Protein AF-A0ABD2UJL8-F1 (afdb_monomer_lite)

Radius of gyration: 31.77 Å; chains: 1; bounding box: 70×70×92 Å

InterPro domains:
  IPR002019 Urease, beta subunit-like [PF00699] (133-227)
  IPR002019 Urease, beta subunit-like [TIGR00192] (132-232)
  IPR002019 Urease, beta subunit-like [cd00407] (131-231)
  IPR002026 Urease, gamma/gamma-beta subunit [PF00547] (1-100)
  IPR002026 Urease, gamma/gamma-beta subunit [TIGR00193] (1-102)
  IPR002026 Urease, gamma/gamma-beta subunit [cd00390] (5-100)
  IPR005848 Urease, alpha subunit [NF009686] (269-539)
  IPR006680 Amidohydrolase-related [PF01979] (392-539)
  IPR011059 Metal-dependent hydrolase, composite domain superfamily [SSF51338] (271-444)
  IPR011612 Urease alpha-subunit, N-terminal domain [PF00449] (270-386)
  IPR017951 Urease alpha subunit, C-terminal [PS51368] (396-539)
  IPR029754 Urease nickel binding site [PS01120] (394-407)
  IPR032466 Metal-dependent hydrolase [SSF51556] (396-539)
  IPR036461 Urease, beta subunit superfamily [G3DSA:2.10.150.10] (131-261)
  IPR036461 Urease, beta subunit superfamily [SSF51278] (132-261)
  IPR036463 Urease, gamma subunit superfamily [G3DSA:3.30.280.10] (4-124)
  IPR036463 Urease, gamma subunit superfamily [SSF54111] (1-104)
  IPR040881 Urease subunit beta-alpha, linker domain [PF18473] (231-263)
  IPR050112 Urease Alpha Subunit [PTHR43440] (1-539)

Sequence (578 aa):
MKLAPREIEKLMLHNAGYLAQKRLARAQLLNYTEAVALIATQVLEFVRDGDKSVAELMDIGRQLLGRRQVLPTVPHMLDCVQVEGTFPDGTKLITIHDPIACENGNLDLALHGSFLPVPPQEKFPVIEDSKIPGQMCFGGGLIVLNPQRKAVILKVTNTGDRPIQVGSHYHFIEVNPSLIFDRLRAHGMRLNIPAGAATRFEPGETRSVVLIGISGKKVIRGGNAIADCPVDDAKVMTLMGALSEGGFGHLEEPNPREGVVGEESCFSFSMTHEEYANMFGPTTGDRMRLGDTDLFAEIEKDFGIFGDECVFGGGKVLRDGMGQACGYPPADCLDTVITNAVVIDYTGIFKCDIGIKDGHIVSLCKAGNPDIMDSDAIIGVNTEVIAGEGMIVTAGAIDCHVHFICPQLAYEAISSGITTMVGGGTGPAHGTRATTCTPGHVHMELMLQSTDEIPLNFGFTGKGNSSKPDGLHEIIKAGAMGLKLHEDWGTTPAAIDMCLTVADQYDIQVNIHTDTLNESGFVEHTIAAFKGRTIHTYHRCWWWTCSGYNQSLWCKECNSLINQSNTSIHFEYCGRAP

pLDDT: mean 92.3, std 14.1, range [24.02, 98.88]

Foldseek 3Di:
DPDDPVNVVLVVLLVLLLVLLVCLLVQHAAEQSNLLSLLQNLLQVVQVVQPDDLVVSLVLLLQQAECLRHDVQNLQVDQWHWDWYQHPVGIDIHIHGSSHPHHGHDNCSSCPPSPRDRDDSVSRDDDDDPFHFFDKDADDDKAWFPAFWKKWKKKKWQQDPAKFKAFQFDQPLLGDLRIAIASLVSQQKGFQDAFFDIDMHGHGDIDITMITGFDFQSAFDDRNCLRRGRRDNVCSVVSVVSCVVVNRHYDDDPDMDIDGADPPDPRIDIHGQVVVLVPQNGAAQMWTHNGRDPDIAGAPHEQDHGRQFDDDDDNGACDDRGQAEDPDDPVQAAQEKATQAFEDDPVGTHTAIFGHDPRDGPDGHHEGYSNGDPGDHHHYPNYHYHYRRNHHDYQQAAAADDLPADCVVLVVSVVVRHQEYHFAYQHNDPCSVQGRAQEALVSLLVVCVVCVPPRHHYAGAHAQQDLDCPRVVRNVVSGHQEHEAAPVSPNALSSLLNSLVVCVVNVHAYEYQHNLVCPRHAPVSSQVSCVQGEYEYEALPDPRRHPPDDSPPVVPDHNYHYYHDPVRPDPDDPDDDD

Structure (mmCIF, N/CA/C/O backbone):
data_AF-A0ABD2UJL8-F1
#
_entry.id   AF-A0ABD2UJL8-F1
#
loop_
_atom_site.group_PDB
_atom_site.id
_atom_site.type_symbol
_atom_site.label_atom_id
_atom_site.label_alt_id
_atom_site.label_comp_id
_atom_site.label_asym_id
_atom_site.label_entity_id
_atom_site.label_seq_id
_atom_site.pdbx_PDB_ins_code
_atom_site.Cartn_x
_atom_site.Cartn_y
_atom_site.Cartn_z
_atom_site.occupancy
_atom_site.B_iso_or_equiv
_atom_site.auth_seq_id
_atom_site.auth_comp_id
_atom_site.auth_asym_id
_atom_site.auth_atom_id
_atom_site.pdbx_PDB_model_num
ATOM 1 N N . MET A 1 1 ? 35.074 15.797 8.407 1.00 80.81 1 MET A N 1
ATOM 2 C CA . MET A 1 1 ? 33.652 16.028 8.735 1.00 80.81 1 MET A CA 1
ATOM 3 C C . MET A 1 1 ? 33.055 14.933 9.615 1.00 80.81 1 MET A C 1
ATOM 5 O O . MET A 1 1 ? 32.243 15.294 10.441 1.00 80.81 1 MET A O 1
ATOM 9 N N . LYS A 1 2 ? 33.483 13.653 9.523 1.00 95.31 2 LYS A N 1
ATOM 10 C CA . LYS A 1 2 ? 32.915 12.546 10.332 1.00 95.31 2 LYS A CA 1
ATOM 11 C C . LYS A 1 2 ? 31.380 12.473 10.211 1.00 95.31 2 LYS A C 1
ATOM 13 O O . LYS A 1 2 ? 30.696 12.354 11.216 1.00 95.31 2 LYS A O 1
ATOM 18 N N . LEU A 1 3 ? 30.887 12.584 8.974 1.00 96.69 3 LEU A N 1
ATOM 19 C CA . LEU A 1 3 ? 29.455 12.622 8.693 1.00 96.69 3 LEU A CA 1
ATOM 20 C C . LEU A 1 3 ? 28.817 11.268 9.018 1.00 96.69 3 LEU A C 1
ATOM 22 O O . LEU A 1 3 ? 29.235 10.241 8.481 1.00 96.69 3 LEU A O 1
ATOM 26 N N . ALA A 1 4 ? 27.812 11.281 9.881 1.00 97.19 4 ALA A N 1
ATOM 27 C CA . ALA A 1 4 ? 26.892 10.180 10.103 1.00 97.19 4 ALA A CA 1
ATOM 28 C C . ALA A 1 4 ? 25.925 10.037 8.908 1.00 97.19 4 ALA A C 1
ATOM 30 O O . ALA A 1 4 ? 25.682 11.022 8.207 1.00 97.19 4 ALA A O 1
ATOM 31 N N . PRO A 1 5 ? 25.309 8.855 8.694 1.00 97.94 5 PRO A N 1
ATOM 32 C CA . PRO A 1 5 ? 24.364 8.639 7.592 1.00 97.94 5 PRO A CA 1
ATOM 33 C C . PRO A 1 5 ? 23.269 9.713 7.499 1.00 97.94 5 PRO A C 1
ATOM 35 O O . PRO A 1 5 ? 23.113 10.347 6.459 1.00 97.94 5 PRO A O 1
ATOM 38 N N . ARG A 1 6 ? 22.628 10.041 8.629 1.00 96.25 6 ARG A N 1
ATOM 39 C CA . ARG A 1 6 ? 21.614 11.108 8.714 1.00 96.25 6 ARG A CA 1
ATOM 40 C C . ARG A 1 6 ? 22.118 12.495 8.300 1.00 96.25 6 ARG A C 1
ATOM 42 O O . ARG A 1 6 ? 21.333 13.323 7.864 1.00 96.25 6 ARG A O 1
ATOM 49 N N . GLU A 1 7 ? 23.409 12.791 8.452 1.00 97.38 7 GLU A N 1
ATOM 50 C CA . GLU A 1 7 ? 23.974 14.085 8.040 1.00 97.38 7 GLU A CA 1
ATOM 51 C C . GLU A 1 7 ? 24.176 14.136 6.520 1.00 97.38 7 GLU A C 1
ATOM 53 O O . GLU A 1 7 ? 23.973 15.183 5.908 1.00 97.38 7 GLU A O 1
ATOM 58 N N . ILE A 1 8 ? 24.507 12.999 5.896 1.00 97.81 8 ILE A N 1
ATOM 59 C CA . ILE A 1 8 ? 24.577 12.860 4.434 1.00 97.81 8 ILE A CA 1
ATOM 60 C C . ILE A 1 8 ? 23.174 12.997 3.826 1.00 97.81 8 ILE A C 1
ATOM 62 O O . ILE A 1 8 ? 22.996 13.738 2.862 1.00 97.81 8 ILE A O 1
ATOM 66 N N . GLU A 1 9 ? 22.167 12.354 4.419 1.00 97.69 9 GLU A N 1
ATOM 67 C CA . GLU A 1 9 ? 20.766 12.466 3.987 1.00 97.69 9 GLU A CA 1
ATOM 68 C C . GLU A 1 9 ? 20.242 13.900 4.096 1.00 97.69 9 GLU A C 1
ATOM 70 O O . GLU A 1 9 ? 19.634 14.415 3.158 1.00 97.69 9 GLU A O 1
ATOM 75 N N . LYS A 1 10 ? 20.525 14.596 5.204 1.00 97.50 10 LYS A N 1
ATOM 76 C CA . LYS A 1 10 ? 20.112 15.997 5.377 1.00 97.50 10 LYS A CA 1
ATOM 77 C C . LYS A 1 10 ? 20.826 16.939 4.406 1.00 97.50 10 LYS A C 1
ATOM 79 O O . LYS A 1 10 ? 20.225 17.917 3.973 1.00 97.50 10 LYS A O 1
ATOM 84 N N . LEU A 1 11 ? 22.055 16.623 3.992 1.00 97.88 11 LEU A N 1
ATOM 85 C CA . LEU A 1 11 ? 22.729 17.347 2.913 1.00 97.88 11 LEU A CA 1
ATOM 86 C C . LEU A 1 11 ? 22.048 17.113 1.553 1.00 97.88 11 LEU A C 1
ATOM 88 O O . LEU A 1 11 ? 21.890 18.055 0.778 1.00 97.88 11 LEU A O 1
ATOM 92 N N . MET A 1 12 ? 21.608 15.884 1.259 1.00 97.56 12 MET A N 1
ATOM 93 C CA . MET A 1 12 ? 20.817 15.595 0.054 1.00 97.56 12 MET A CA 1
ATOM 94 C C . MET A 1 12 ? 19.466 16.324 0.073 1.00 97.56 12 MET A C 1
ATOM 96 O O . MET A 1 12 ? 19.090 16.921 -0.937 1.00 97.56 12 MET A O 1
ATOM 100 N N . LEU A 1 13 ? 18.783 16.352 1.222 1.00 98.12 13 LEU A N 1
ATOM 101 C CA . LEU A 1 13 ? 17.555 17.127 1.422 1.00 98.12 13 LEU A CA 1
ATOM 102 C C . LEU A 1 13 ? 17.793 18.623 1.179 1.00 98.12 13 LEU A C 1
ATOM 104 O O . LEU A 1 13 ? 17.062 19.229 0.399 1.00 98.12 13 LEU A O 1
ATOM 108 N N . HIS A 1 14 ? 18.849 19.196 1.765 1.00 98.12 14 HIS A N 1
ATOM 109 C CA . HIS A 1 14 ? 19.216 20.597 1.550 1.00 98.12 14 HIS A CA 1
ATOM 110 C C . HIS A 1 14 ? 19.488 20.891 0.066 1.00 98.12 14 HIS A C 1
ATOM 112 O O . HIS A 1 14 ? 19.024 21.899 -0.462 1.00 98.12 14 HIS A O 1
ATOM 118 N N . ASN A 1 15 ? 20.173 19.995 -0.656 1.00 98.44 15 ASN A N 1
ATOM 119 C CA . ASN A 1 15 ? 20.402 20.152 -2.097 1.00 98.44 15 ASN A CA 1
ATOM 120 C C . ASN A 1 15 ? 19.087 20.179 -2.900 1.00 98.44 15 ASN A C 1
ATOM 122 O O . ASN A 1 15 ? 18.958 20.974 -3.837 1.00 98.44 15 ASN A O 1
ATOM 126 N N . ALA A 1 16 ? 18.111 19.340 -2.537 1.00 98.50 16 ALA A N 1
ATOM 127 C CA . ALA A 1 16 ? 16.778 19.351 -3.139 1.00 98.50 16 ALA A CA 1
ATOM 128 C C . ALA A 1 16 ? 16.017 20.649 -2.811 1.00 98.50 16 ALA A C 1
ATOM 130 O O . ALA A 1 16 ? 15.444 21.267 -3.711 1.00 98.50 16 ALA A O 1
ATOM 131 N N . GLY A 1 17 ? 16.083 21.120 -1.562 1.00 98.50 17 GLY A N 1
ATOM 132 C CA . GLY A 1 17 ? 15.515 22.405 -1.155 1.00 98.50 17 GLY A CA 1
ATOM 133 C C . GLY A 1 17 ? 16.134 23.582 -1.903 1.00 98.50 17 GLY A C 1
ATOM 134 O O . GLY A 1 17 ? 15.412 24.410 -2.449 1.00 98.50 17 GLY A O 1
ATOM 135 N N . TYR A 1 18 ? 17.459 23.619 -2.048 1.00 98.62 18 TYR A N 1
ATOM 136 C CA . TYR A 1 18 ? 18.150 24.668 -2.802 1.00 98.62 18 TYR A CA 1
ATOM 137 C C . TYR A 1 18 ? 17.808 24.641 -4.302 1.00 98.62 18 TYR A C 1
ATOM 139 O O . TYR A 1 18 ? 17.698 25.683 -4.956 1.00 98.62 18 TYR A O 1
ATOM 147 N N . LEU A 1 19 ? 17.591 23.455 -4.885 1.00 98.69 19 LEU A N 1
ATOM 148 C CA . LEU A 1 19 ? 17.052 23.338 -6.242 1.00 98.69 19 LEU A CA 1
ATOM 149 C C . LEU A 1 19 ? 15.654 23.969 -6.345 1.00 98.69 19 LEU A C 1
ATOM 151 O O . LEU A 1 19 ? 15.412 24.734 -7.285 1.00 98.69 19 LEU A O 1
ATOM 155 N N . ALA A 1 20 ? 14.770 23.686 -5.385 1.00 98.69 20 ALA A N 1
ATOM 156 C CA . ALA A 1 20 ? 13.438 24.280 -5.310 1.00 98.69 20 ALA A CA 1
ATOM 157 C C . ALA A 1 20 ? 13.503 25.805 -5.109 1.00 98.69 20 ALA A C 1
ATOM 159 O O . ALA A 1 20 ? 12.823 26.538 -5.820 1.00 98.69 20 ALA A O 1
ATOM 160 N N . GLN A 1 21 ? 14.405 26.316 -4.267 1.00 98.69 21 GLN A N 1
ATOM 161 C CA . GLN A 1 21 ? 14.633 27.757 -4.102 1.00 98.69 21 GLN A CA 1
ATOM 162 C C . GLN A 1 21 ? 15.071 28.430 -5.408 1.00 98.69 21 GLN A C 1
ATOM 164 O O . GLN A 1 21 ? 14.537 29.471 -5.778 1.00 98.69 21 GLN A O 1
ATOM 169 N N . LYS A 1 22 ? 15.979 27.817 -6.181 1.00 98.62 22 LYS A N 1
ATOM 170 C CA . LYS A 1 22 ? 16.362 28.325 -7.515 1.00 98.62 22 LYS A CA 1
ATOM 171 C C . LYS A 1 22 ? 15.209 28.307 -8.519 1.00 98.62 22 LYS A C 1
ATOM 173 O O . LYS A 1 22 ? 15.214 29.101 -9.461 1.00 98.62 22 LYS A O 1
ATOM 178 N N . ARG A 1 23 ? 14.269 27.364 -8.398 1.00 98.50 23 ARG A N 1
ATOM 179 C CA . ARG A 1 23 ? 13.034 27.305 -9.204 1.00 98.50 23 ARG A CA 1
ATOM 180 C C . ARG A 1 23 ? 12.080 28.424 -8.798 1.00 98.50 23 ARG A C 1
ATOM 182 O O . ARG A 1 23 ? 11.676 29.205 -9.659 1.00 98.50 23 ARG A O 1
ATOM 189 N N . LEU A 1 24 ? 11.848 28.579 -7.500 1.00 98.19 24 LEU A N 1
ATOM 190 C CA . LEU A 1 24 ? 11.036 29.645 -6.930 1.00 98.19 24 LEU A CA 1
ATOM 191 C C . LEU A 1 24 ? 11.577 31.033 -7.303 1.00 98.19 24 LEU A C 1
ATOM 193 O O . LEU A 1 24 ? 10.827 31.862 -7.803 1.00 98.19 24 LEU A O 1
ATOM 197 N N . ALA A 1 25 ? 12.887 31.268 -7.174 1.00 98.00 25 ALA A N 1
ATOM 198 C CA . ALA A 1 25 ? 13.535 32.550 -7.475 1.00 98.00 25 ALA A CA 1
ATOM 199 C C . ALA A 1 25 ? 13.402 32.990 -8.947 1.00 98.00 25 ALA A C 1
ATOM 201 O O . ALA A 1 25 ? 13.461 34.180 -9.256 1.00 98.00 25 ALA A O 1
ATOM 202 N N . ARG A 1 26 ? 13.180 32.046 -9.872 1.00 97.00 26 ARG A N 1
ATOM 203 C CA . ARG A 1 26 ? 12.858 32.335 -11.282 1.00 97.00 26 ARG A CA 1
ATOM 204 C C . ARG A 1 26 ? 11.358 32.242 -11.597 1.00 97.00 26 ARG A C 1
ATOM 206 O O . ARG A 1 26 ? 10.995 32.124 -12.764 1.00 97.00 26 ARG A O 1
ATOM 213 N N . ALA A 1 27 ? 10.518 32.314 -10.564 1.00 96.50 27 ALA A N 1
ATOM 214 C CA . ALA A 1 27 ? 9.059 32.286 -10.611 1.00 96.50 27 ALA A CA 1
ATOM 215 C C . ALA A 1 27 ? 8.450 31.019 -11.237 1.00 96.50 27 ALA A C 1
ATOM 217 O O . ALA A 1 27 ? 7.467 31.086 -11.969 1.00 96.50 27 ALA A O 1
ATOM 218 N N . GLN A 1 28 ? 9.042 29.853 -10.970 1.00 96.62 28 GLN A N 1
ATOM 219 C CA . GLN A 1 28 ? 8.386 28.573 -11.252 1.00 96.62 28 GLN A CA 1
ATOM 220 C C . GLN A 1 28 ? 7.432 28.217 -10.113 1.00 96.62 28 GLN A C 1
ATOM 222 O O . GLN A 1 28 ? 7.769 28.418 -8.946 1.00 96.62 28 GLN A O 1
ATOM 227 N N . LEU A 1 29 ? 6.275 27.660 -10.470 1.00 96.62 29 LEU A N 1
ATOM 228 C CA . LEU A 1 29 ? 5.350 27.060 -9.516 1.00 96.62 29 LEU A CA 1
ATOM 229 C C . LEU A 1 29 ? 5.910 25.722 -9.055 1.00 96.62 29 LEU A C 1
ATOM 231 O O . LEU A 1 29 ? 6.226 24.870 -9.885 1.00 96.62 29 LEU A O 1
ATOM 235 N N . LEU A 1 30 ? 6.053 25.562 -7.745 1.00 98.06 30 LEU A N 1
ATOM 236 C CA . LEU A 1 30 ? 6.613 24.351 -7.165 1.00 98.06 30 LEU A CA 1
ATOM 237 C C . LEU A 1 30 ? 5.567 23.236 -7.122 1.00 98.06 30 LEU A C 1
ATOM 239 O O . LEU A 1 30 ? 4.422 23.461 -6.732 1.00 98.06 30 LEU A O 1
ATOM 243 N N . ASN A 1 31 ? 5.953 22.021 -7.490 1.00 97.50 31 ASN A N 1
ATOM 244 C CA . ASN A 1 31 ? 5.128 20.837 -7.261 1.00 97.50 31 ASN A CA 1
ATOM 245 C C . ASN A 1 31 ? 5.208 20.367 -5.793 1.00 97.50 31 ASN A C 1
ATOM 247 O O . ASN A 1 31 ? 5.913 20.958 -4.971 1.00 97.50 31 ASN A O 1
ATOM 251 N N . TYR A 1 32 ? 4.496 19.284 -5.465 1.00 98.00 32 TYR A N 1
ATOM 252 C CA . TYR A 1 32 ? 4.458 18.715 -4.112 1.00 98.00 32 TYR A CA 1
ATOM 253 C C . TYR A 1 32 ? 5.865 18.438 -3.554 1.00 98.00 32 TYR A C 1
ATOM 255 O O . TYR A 1 32 ? 6.226 18.928 -2.484 1.00 98.00 32 TYR A O 1
ATOM 263 N N . THR A 1 33 ? 6.695 17.711 -4.307 1.00 98.12 33 THR A N 1
ATOM 264 C CA . THR A 1 33 ? 8.039 17.301 -3.878 1.00 98.12 33 THR A CA 1
ATOM 265 C C . THR A 1 33 ? 8.959 18.499 -3.646 1.00 98.12 33 THR A C 1
ATOM 267 O O . THR A 1 33 ? 9.726 18.532 -2.684 1.00 98.12 33 THR A O 1
ATOM 270 N N . GLU A 1 34 ? 8.883 19.503 -4.515 1.00 98.69 34 GLU A N 1
ATOM 271 C CA . GLU A 1 34 ? 9.674 20.728 -4.408 1.00 98.69 34 GLU A CA 1
ATOM 272 C C . GLU A 1 34 ? 9.249 21.584 -3.214 1.00 98.69 34 GLU A C 1
ATOM 274 O O . GLU A 1 34 ? 10.112 22.125 -2.520 1.00 98.69 34 GLU A O 1
ATOM 279 N N . ALA A 1 35 ? 7.942 21.680 -2.949 1.00 98.56 35 ALA A N 1
ATOM 280 C CA . ALA A 1 35 ? 7.409 22.394 -1.797 1.00 98.56 35 ALA A CA 1
ATOM 281 C C . ALA A 1 35 ? 7.873 21.750 -0.479 1.00 98.56 35 ALA A C 1
ATOM 283 O O . ALA A 1 35 ? 8.417 22.451 0.377 1.00 98.56 35 ALA A O 1
ATOM 284 N N . VAL A 1 36 ? 7.755 20.420 -0.350 1.00 98.69 36 VAL A N 1
ATOM 285 C CA . VAL A 1 36 ? 8.252 19.658 0.814 1.00 98.69 36 VAL A CA 1
ATOM 286 C C . VAL A 1 36 ? 9.741 19.913 1.033 1.00 98.69 36 VAL A C 1
ATOM 288 O O . VAL A 1 36 ? 10.153 20.270 2.137 1.00 98.69 36 VAL A O 1
ATOM 291 N N . ALA A 1 37 ? 10.551 19.762 -0.021 1.00 98.62 37 ALA A N 1
ATOM 292 C CA . ALA A 1 37 ? 11.997 19.919 0.071 1.00 98.62 37 ALA A CA 1
ATOM 293 C C . ALA A 1 37 ? 12.395 21.337 0.501 1.00 98.62 37 ALA A C 1
ATOM 295 O O . ALA A 1 37 ? 13.274 21.492 1.352 1.00 98.62 37 ALA A O 1
ATOM 296 N N . LEU A 1 38 ? 11.744 22.368 -0.052 1.00 98.81 38 LEU A N 1
ATOM 297 C CA . LEU A 1 38 ? 12.000 23.759 0.316 1.00 98.81 38 LEU A CA 1
ATOM 298 C C . LEU A 1 38 ? 11.629 24.016 1.776 1.00 98.81 38 LEU A C 1
ATOM 300 O O . LEU A 1 38 ? 12.474 24.502 2.525 1.00 98.81 38 LEU A O 1
ATOM 304 N N . ILE A 1 39 ? 10.407 23.669 2.191 1.00 98.69 39 ILE A N 1
ATOM 305 C CA . ILE A 1 39 ? 9.923 23.924 3.555 1.00 98.69 39 ILE A CA 1
ATOM 306 C C . ILE A 1 39 ? 10.816 23.217 4.577 1.00 98.69 39 ILE A C 1
ATOM 308 O O . ILE A 1 39 ? 11.309 23.857 5.504 1.00 98.69 39 ILE A O 1
ATOM 312 N N . ALA A 1 40 ? 11.095 21.926 4.381 1.00 98.50 40 ALA A N 1
ATOM 313 C CA . ALA A 1 40 ? 11.944 21.160 5.289 1.00 98.50 40 ALA A CA 1
ATOM 314 C C . ALA A 1 40 ? 13.367 21.737 5.371 1.00 98.50 40 ALA A C 1
ATOM 316 O O . ALA A 1 40 ? 13.931 21.848 6.459 1.00 98.50 40 ALA A O 1
ATOM 317 N N . THR A 1 41 ? 13.936 22.152 4.235 1.00 98.31 41 THR A N 1
ATOM 318 C CA . THR A 1 41 ? 15.272 22.764 4.194 1.00 98.31 41 THR A CA 1
ATOM 319 C C . THR A 1 41 ? 15.298 24.102 4.922 1.00 98.31 41 THR A C 1
ATOM 321 O O . THR A 1 41 ? 16.209 24.349 5.702 1.00 98.31 41 THR A O 1
ATOM 324 N N . GLN A 1 42 ? 14.296 24.957 4.721 1.00 98.31 42 GLN A N 1
ATOM 325 C CA . GLN A 1 42 ? 14.235 26.255 5.395 1.00 98.31 42 GLN A CA 1
ATOM 326 C C . GLN A 1 42 ? 14.043 26.116 6.901 1.00 98.31 42 GLN A C 1
ATOM 328 O O . GLN A 1 42 ? 14.717 26.807 7.661 1.00 98.31 42 GLN A O 1
ATOM 333 N N . VAL A 1 43 ? 13.216 25.168 7.349 1.00 97.88 43 VAL A N 1
ATOM 334 C CA . VAL A 1 43 ? 13.110 24.847 8.777 1.00 97.88 43 VAL A CA 1
ATOM 335 C C . VAL A 1 43 ? 14.480 24.455 9.339 1.00 97.88 43 VAL A C 1
ATOM 337 O O . VAL A 1 43 ? 14.863 24.975 10.381 1.00 97.88 43 VAL A O 1
ATOM 340 N N . LEU A 1 44 ? 15.259 23.615 8.648 1.00 98.06 44 LEU A N 1
ATOM 341 C CA . LEU A 1 44 ? 16.606 23.232 9.097 1.00 98.06 44 LEU A CA 1
ATOM 342 C C . LEU A 1 44 ? 17.589 24.407 9.171 1.00 98.06 44 LEU A C 1
ATOM 344 O O . LEU A 1 44 ? 18.381 24.458 10.112 1.00 98.06 44 LEU A O 1
ATOM 348 N N . GLU A 1 45 ? 17.536 25.347 8.226 1.00 98.25 45 GLU A N 1
ATOM 349 C CA . GLU A 1 45 ? 18.378 26.550 8.271 1.00 98.25 45 GLU A CA 1
ATOM 350 C C . GLU A 1 45 ? 18.022 27.438 9.471 1.00 98.25 45 GLU A C 1
ATOM 352 O O . GLU A 1 45 ? 18.912 27.846 10.214 1.00 98.25 45 GLU A O 1
ATOM 357 N N . PHE A 1 46 ? 16.735 27.643 9.765 1.00 98.12 46 PHE A N 1
ATOM 358 C CA . PHE A 1 46 ? 16.343 28.393 10.965 1.00 98.12 46 PHE A CA 1
ATOM 359 C C . PHE A 1 46 ? 16.693 27.659 12.268 1.00 98.12 46 PHE A C 1
ATOM 361 O O . PHE A 1 46 ? 17.085 28.286 13.252 1.00 98.12 46 PHE A O 1
ATOM 368 N N . VAL A 1 47 ? 16.612 26.322 12.292 1.00 97.56 47 VAL A N 1
ATOM 369 C CA . VAL A 1 47 ? 17.138 25.536 13.423 1.00 97.56 47 VAL A CA 1
ATOM 370 C C . VAL A 1 47 ? 18.635 25.787 13.595 1.00 97.56 47 VAL A C 1
ATOM 372 O O . VAL A 1 47 ? 19.118 25.906 14.723 1.00 97.56 47 VAL A O 1
ATOM 375 N N . ARG A 1 48 ? 19.378 25.872 12.486 1.00 97.81 48 ARG A N 1
ATOM 376 C CA . ARG A 1 48 ? 20.821 26.101 12.499 1.00 97.81 48 ARG A CA 1
ATOM 377 C C . ARG A 1 48 ? 21.187 27.502 12.986 1.00 97.81 48 ARG A C 1
ATOM 379 O O . ARG A 1 48 ? 22.212 27.618 13.664 1.00 97.81 48 ARG A O 1
ATOM 386 N N . ASP A 1 49 ? 20.391 28.519 12.676 1.00 97.56 49 ASP A N 1
ATOM 387 C CA . ASP A 1 49 ? 20.575 29.881 13.193 1.00 97.56 49 ASP A CA 1
ATOM 388 C C . ASP A 1 49 ? 20.414 29.937 14.721 1.00 97.56 49 ASP A C 1
ATOM 390 O O . ASP A 1 49 ? 21.154 30.653 15.400 1.00 97.56 49 ASP A O 1
ATOM 394 N N . GLY A 1 50 ? 19.539 29.093 15.278 1.00 96.19 50 GLY A N 1
ATOM 395 C CA . GLY A 1 50 ? 19.448 28.838 16.718 1.00 96.19 50 GLY A CA 1
ATOM 396 C C . GLY A 1 50 ? 18.732 29.930 17.517 1.00 96.19 50 GLY A C 1
ATOM 397 O O . GLY A 1 50 ? 18.845 29.951 18.742 1.00 96.19 50 GLY A O 1
ATOM 398 N N . ASP A 1 51 ? 18.003 30.821 16.845 1.00 96.44 51 ASP A N 1
ATOM 399 C CA . ASP A 1 51 ? 17.239 31.927 17.432 1.00 96.44 51 ASP A CA 1
ATOM 400 C C . ASP A 1 51 ? 15.720 31.674 17.477 1.00 96.44 51 ASP A C 1
ATOM 402 O O . ASP A 1 51 ? 14.990 32.477 18.059 1.00 96.44 51 ASP A O 1
ATOM 406 N N . LYS A 1 52 ? 15.240 30.559 16.906 1.00 97.00 52 LYS A N 1
ATOM 407 C CA . LYS A 1 52 ? 13.825 30.155 16.897 1.00 97.00 52 LYS A CA 1
ATOM 408 C C . LYS A 1 52 ? 13.575 28.882 17.696 1.00 97.00 52 LYS A C 1
ATOM 410 O O . LYS A 1 52 ? 14.325 27.910 17.624 1.00 97.00 52 LYS A O 1
ATOM 415 N N . SER A 1 53 ? 12.465 28.868 18.419 1.00 97.69 53 SER A N 1
ATOM 416 C CA . SER A 1 53 ? 11.906 27.685 19.072 1.00 97.69 53 SER A CA 1
ATOM 417 C C . SER A 1 53 ? 11.135 26.797 18.090 1.00 97.69 53 SER A C 1
ATOM 419 O O . SER A 1 53 ? 10.718 27.236 17.020 1.00 97.69 53 SER A O 1
ATOM 421 N N . VAL A 1 54 ? 10.868 25.545 18.483 1.00 97.25 54 VAL A N 1
ATOM 422 C CA . VAL A 1 54 ? 10.015 24.622 17.707 1.00 97.25 54 VAL A CA 1
ATOM 423 C C . VAL A 1 54 ? 8.658 25.257 17.381 1.00 97.25 54 VAL A C 1
ATOM 425 O O . VAL A 1 54 ? 8.223 25.197 16.237 1.00 97.25 54 VAL A O 1
ATOM 428 N N . ALA A 1 55 ? 8.017 25.909 18.357 1.00 97.19 55 ALA A N 1
ATOM 429 C CA . ALA A 1 55 ? 6.701 26.523 18.178 1.00 97.19 55 ALA A CA 1
ATOM 430 C C . ALA A 1 55 ? 6.719 27.680 17.165 1.00 97.19 55 ALA A C 1
ATOM 432 O O . ALA A 1 55 ? 5.800 27.808 16.361 1.00 97.19 55 ALA A O 1
ATOM 433 N N . GLU A 1 56 ? 7.775 28.497 17.158 1.00 97.62 56 GLU A N 1
ATOM 434 C CA . GLU A 1 56 ? 7.929 29.564 16.162 1.00 97.62 56 GLU A CA 1
ATOM 435 C C . GLU A 1 56 ? 8.168 28.998 14.762 1.00 97.62 56 GLU A C 1
ATOM 437 O O . GLU A 1 56 ? 7.630 29.524 13.792 1.00 97.62 56 GLU A O 1
ATOM 442 N N . LEU A 1 57 ? 8.928 27.906 14.639 1.00 97.75 57 LEU A N 1
ATOM 443 C CA . LEU A 1 57 ? 9.158 27.254 13.349 1.00 97.75 57 LEU A CA 1
ATOM 444 C C . LEU A 1 57 ? 7.897 26.602 12.786 1.00 97.75 57 LEU A C 1
ATOM 446 O O . LEU A 1 57 ? 7.714 26.626 11.570 1.00 97.75 57 LEU A O 1
ATOM 450 N N . MET A 1 58 ? 7.014 26.085 13.648 1.00 97.38 58 MET A N 1
ATOM 451 C CA . MET A 1 58 ? 5.691 25.596 13.246 1.00 97.38 58 MET A CA 1
ATOM 452 C C . MET A 1 58 ? 4.863 26.684 12.555 1.00 97.38 58 MET A C 1
ATOM 454 O O . MET A 1 58 ? 4.178 26.391 11.579 1.00 97.38 58 MET A O 1
ATOM 458 N N . ASP A 1 59 ? 4.955 27.931 13.021 1.00 97.00 59 ASP A N 1
ATOM 459 C CA . ASP A 1 59 ? 4.254 29.066 12.416 1.00 97.00 59 ASP A CA 1
ATOM 460 C C . ASP A 1 59 ? 4.983 29.611 11.177 1.00 97.00 59 ASP A C 1
ATOM 462 O O . ASP A 1 59 ? 4.373 29.779 10.121 1.00 97.00 59 ASP A O 1
ATOM 466 N N . ILE A 1 60 ? 6.306 29.801 11.255 1.00 97.12 60 ILE A N 1
ATOM 467 C CA . ILE A 1 60 ? 7.139 30.276 10.134 1.00 97.12 60 ILE A CA 1
ATOM 468 C C . ILE A 1 60 ? 7.005 29.358 8.918 1.00 97.12 60 ILE A C 1
ATOM 470 O O . ILE A 1 60 ? 6.887 29.846 7.795 1.00 97.12 60 ILE A O 1
ATOM 474 N N . GLY A 1 61 ? 6.971 28.038 9.125 1.00 96.62 61 GLY A N 1
ATOM 475 C CA . GLY A 1 61 ? 6.823 27.062 8.046 1.00 96.62 61 GLY A CA 1
ATOM 476 C C . GLY A 1 61 ? 5.562 27.270 7.200 1.00 96.62 61 GLY A C 1
ATOM 477 O O . GLY A 1 61 ? 5.609 27.063 5.990 1.00 96.62 61 GLY A O 1
ATOM 478 N N . ARG A 1 62 ? 4.465 27.753 7.803 1.00 97.81 62 ARG A N 1
ATOM 479 C CA . ARG A 1 62 ? 3.187 28.045 7.118 1.00 97.81 62 ARG A CA 1
ATOM 480 C C . ARG A 1 62 ? 3.205 29.340 6.312 1.00 97.81 62 ARG A C 1
ATOM 482 O O . ARG A 1 62 ? 2.279 29.623 5.554 1.00 97.81 62 ARG A O 1
ATOM 489 N N . GLN A 1 63 ? 4.239 30.153 6.508 1.00 97.94 63 GLN A N 1
ATOM 490 C CA . GLN A 1 63 ? 4.404 31.436 5.841 1.00 97.94 63 GLN A CA 1
ATOM 491 C C . GLN A 1 63 ? 5.323 31.337 4.623 1.00 97.94 63 GLN A C 1
ATOM 493 O O . GLN A 1 63 ? 5.373 32.287 3.855 1.00 97.94 63 GLN A O 1
ATOM 498 N N . LEU A 1 64 ? 6.058 30.236 4.423 1.00 98.00 64 LEU A N 1
ATOM 499 C CA . LEU A 1 64 ? 7.091 30.157 3.380 1.00 98.00 64 LEU A CA 1
ATOM 500 C C . LEU A 1 64 ? 6.501 30.188 1.964 1.00 98.00 64 LEU A C 1
ATOM 502 O O . LEU A 1 64 ? 6.946 30.960 1.115 1.00 98.00 64 LEU A O 1
ATOM 506 N N . LEU A 1 65 ? 5.492 29.359 1.700 1.00 98.25 65 LEU A N 1
ATOM 507 C CA . LEU A 1 65 ? 4.890 29.199 0.377 1.00 98.25 65 LEU A CA 1
ATOM 508 C C . LEU A 1 65 ? 3.391 29.496 0.441 1.00 98.25 65 LEU A C 1
ATOM 510 O O . LEU A 1 65 ? 2.687 29.001 1.316 1.00 98.25 65 LEU A O 1
ATOM 514 N N . GLY A 1 66 ? 2.904 30.293 -0.509 1.00 96.69 66 GLY A N 1
ATOM 515 C CA . GLY A 1 66 ? 1.477 30.530 -0.706 1.00 96.69 66 GLY A CA 1
ATOM 516 C C . GLY A 1 66 ? 0.932 29.754 -1.900 1.00 96.69 66 GLY A C 1
ATOM 517 O O . GLY A 1 66 ? 1.693 29.214 -2.707 1.00 96.69 66 GLY A O 1
ATOM 518 N N . ARG A 1 67 ? -0.397 29.750 -2.052 1.00 95.44 67 ARG A N 1
ATOM 519 C CA . ARG A 1 67 ? -1.110 29.090 -3.161 1.00 95.44 67 ARG A CA 1
ATOM 520 C C . ARG A 1 67 ? -0.597 29.511 -4.537 1.00 95.44 67 ARG A C 1
ATOM 522 O O . ARG A 1 67 ? -0.514 28.682 -5.432 1.00 95.44 67 ARG A O 1
ATOM 529 N N . ARG A 1 68 ? -0.172 30.768 -4.697 1.00 95.56 68 ARG A N 1
ATOM 530 C CA . ARG A 1 68 ? 0.381 31.277 -5.964 1.00 95.56 68 ARG A CA 1
ATOM 531 C C . ARG A 1 68 ? 1.795 30.792 -6.273 1.00 95.56 68 ARG A C 1
ATOM 533 O O . ARG A 1 68 ? 2.244 30.972 -7.392 1.00 95.56 68 ARG A O 1
ATOM 540 N N . GLN A 1 69 ? 2.532 30.230 -5.318 1.00 97.44 69 GLN A N 1
ATOM 541 C CA . GLN A 1 69 ? 3.917 29.778 -5.526 1.00 97.44 69 GLN A CA 1
ATOM 542 C C . GLN A 1 69 ? 4.031 28.277 -5.798 1.00 97.44 69 GLN A C 1
ATOM 544 O O . GLN A 1 69 ? 5.125 27.785 -6.079 1.00 97.44 69 GLN A O 1
ATOM 549 N N . VAL A 1 70 ? 2.919 27.554 -5.724 1.00 96.69 70 VAL A N 1
ATOM 550 C CA . VAL A 1 70 ? 2.858 26.105 -5.899 1.00 96.69 70 VAL A CA 1
ATOM 551 C C . VAL A 1 70 ? 1.869 25.747 -7.006 1.00 96.69 70 VAL A C 1
ATOM 553 O O . VAL A 1 70 ? 1.065 26.577 -7.426 1.00 96.69 70 VAL A O 1
ATOM 556 N N . LEU A 1 71 ? 1.941 24.520 -7.518 1.00 95.44 71 LEU A N 1
ATOM 557 C CA . LEU A 1 71 ? 0.920 24.007 -8.428 1.00 95.44 71 LEU A CA 1
ATOM 558 C C . LEU A 1 71 ? -0.435 23.881 -7.699 1.00 95.44 71 LEU A C 1
ATOM 560 O O . LEU A 1 71 ? -0.443 23.601 -6.497 1.00 95.44 71 LEU A O 1
ATOM 564 N N . PRO A 1 72 ? -1.576 24.016 -8.406 1.00 94.19 72 PRO A N 1
ATOM 565 C CA . PRO A 1 72 ? -2.909 24.005 -7.790 1.00 94.19 72 PRO A CA 1
ATOM 566 C C . PRO A 1 72 ? -3.249 22.750 -6.981 1.00 94.19 72 PRO A C 1
ATOM 568 O O . PRO A 1 72 ? -4.070 22.807 -6.074 1.00 94.19 72 PRO A O 1
ATOM 571 N N . THR A 1 73 ? -2.610 21.618 -7.282 1.00 94.38 73 THR A N 1
ATOM 572 C CA . THR A 1 73 ? -2.823 20.349 -6.577 1.00 94.38 73 THR A CA 1
ATOM 573 C C . THR A 1 73 ? -2.099 20.272 -5.231 1.00 94.38 73 THR A C 1
ATOM 575 O O . THR A 1 73 ? -2.507 19.507 -4.361 1.00 94.38 73 THR A O 1
ATOM 578 N N . VAL A 1 74 ? -1.048 21.071 -5.014 1.00 95.75 74 VAL A N 1
ATOM 579 C CA . VAL A 1 74 ? -0.196 20.993 -3.813 1.00 95.75 74 VAL A CA 1
ATOM 580 C C . VAL A 1 74 ? -0.954 21.273 -2.512 1.00 95.75 74 VAL A C 1
ATOM 582 O O . VAL A 1 74 ? -0.772 20.490 -1.581 1.00 95.75 74 VAL A O 1
ATOM 585 N N . PRO A 1 75 ? -1.824 22.300 -2.409 1.00 95.25 75 PRO A N 1
ATOM 586 C CA . PRO A 1 75 ? -2.610 22.538 -1.197 1.00 95.25 75 PRO A CA 1
ATOM 587 C C . PRO A 1 75 ? -3.510 21.366 -0.786 1.00 95.25 75 PRO A C 1
ATOM 589 O O . PRO A 1 75 ? -3.884 21.287 0.375 1.00 95.25 75 PRO A O 1
ATOM 592 N N . HIS A 1 76 ? -3.865 20.481 -1.723 1.00 94.62 76 HIS A N 1
ATOM 593 C CA . HIS A 1 76 ? -4.709 19.312 -1.464 1.00 94.62 76 HIS A CA 1
ATOM 594 C C . HIS A 1 76 ? -3.923 18.049 -1.102 1.00 94.62 76 HIS A C 1
ATOM 596 O O . HIS A 1 76 ? -4.503 17.110 -0.578 1.00 94.62 76 HIS A O 1
ATOM 602 N N . MET A 1 77 ? -2.632 17.999 -1.436 1.00 95.31 77 MET A N 1
ATOM 603 C CA . MET A 1 77 ? -1.773 16.834 -1.199 1.00 95.31 77 MET A CA 1
ATOM 604 C C . MET A 1 77 ? -0.827 17.026 -0.010 1.00 95.31 77 MET A C 1
ATOM 606 O O . MET A 1 77 ? -0.252 16.057 0.478 1.00 95.31 77 MET A O 1
ATOM 610 N N . LEU A 1 78 ? -0.576 18.276 0.394 1.00 97.06 78 LEU A N 1
ATOM 611 C CA . LEU A 1 78 ? 0.442 18.626 1.379 1.00 97.06 78 LEU A CA 1
ATOM 612 C C . LEU A 1 78 ? -0.183 19.024 2.720 1.00 97.06 78 LEU A C 1
ATOM 614 O O . LEU A 1 78 ? -0.242 20.207 3.053 1.00 97.06 78 LEU A O 1
ATOM 618 N N . ASP A 1 79 ? -0.589 18.025 3.503 1.00 96.38 79 ASP A N 1
ATOM 619 C CA . ASP A 1 79 ? -1.191 18.230 4.829 1.00 96.38 79 ASP A CA 1
ATOM 620 C C . ASP A 1 79 ? -0.160 18.662 5.877 1.00 96.38 79 ASP A C 1
ATOM 622 O O . ASP A 1 79 ? -0.412 19.522 6.726 1.00 96.38 79 ASP A O 1
ATOM 626 N N . CYS A 1 80 ? 1.034 18.063 5.838 1.00 97.62 80 CYS A N 1
ATOM 627 C CA . CYS A 1 80 ? 2.112 18.438 6.736 1.00 97.62 80 CYS A CA 1
ATOM 628 C C . CYS A 1 80 ? 3.508 18.242 6.140 1.00 97.62 80 CYS A C 1
ATOM 630 O O . CYS A 1 80 ? 3.724 17.458 5.218 1.00 97.62 80 CYS A O 1
ATOM 632 N N . VAL A 1 81 ? 4.482 18.960 6.701 1.00 98.44 81 VAL A N 1
ATOM 633 C CA . VAL A 1 81 ? 5.914 18.730 6.466 1.00 98.44 81 VAL A CA 1
ATOM 634 C C . VAL A 1 81 ? 6.585 18.468 7.803 1.00 98.44 81 VAL A C 1
ATOM 636 O O . VAL A 1 81 ? 6.459 19.263 8.735 1.00 98.44 81 VAL A O 1
ATOM 639 N N . GLN A 1 82 ? 7.321 17.364 7.889 1.00 98.50 82 GLN A N 1
ATOM 640 C CA . GLN A 1 82 ? 8.043 16.966 9.090 1.00 98.50 82 GLN A CA 1
ATOM 641 C C . GLN A 1 82 ? 9.542 16.936 8.841 1.00 98.50 82 GLN A C 1
ATOM 643 O O . GLN A 1 82 ? 10.013 16.407 7.834 1.00 98.50 82 GLN A O 1
ATOM 648 N N . VAL A 1 83 ? 10.308 17.491 9.775 1.00 98.38 83 VAL A N 1
ATOM 649 C CA . VAL A 1 83 ? 11.766 17.407 9.739 1.00 98.38 83 VAL A CA 1
ATOM 650 C C . VAL A 1 83 ? 12.343 17.479 11.145 1.00 98.38 83 VAL A C 1
ATOM 652 O O . VAL A 1 83 ? 11.859 18.219 12.000 1.00 98.38 83 VAL A O 1
ATOM 655 N N . GLU A 1 84 ? 13.399 16.709 11.390 1.00 98.25 84 GLU A N 1
ATOM 656 C CA . GLU A 1 84 ? 14.177 16.809 12.623 1.00 98.25 84 GLU A CA 1
ATOM 657 C C . GLU A 1 84 ? 15.410 17.684 12.424 1.00 98.25 84 GLU A C 1
ATOM 659 O O . GLU A 1 84 ? 16.211 17.435 11.515 1.00 98.25 84 GLU A O 1
ATOM 664 N N . GLY A 1 85 ? 15.597 18.660 13.307 1.00 97.00 85 GLY A N 1
ATOM 665 C CA . GLY A 1 85 ? 16.758 19.545 13.321 1.00 97.00 85 GLY A CA 1
ATOM 666 C C . GLY A 1 85 ? 17.495 19.500 14.658 1.00 97.00 85 GLY A C 1
ATOM 667 O O . GLY A 1 85 ? 16.906 19.184 15.691 1.00 97.00 85 GLY A O 1
ATOM 668 N N . THR A 1 86 ? 18.793 19.812 14.644 1.00 97.88 86 THR A N 1
ATOM 669 C CA . THR A 1 86 ? 19.628 19.894 15.853 1.00 97.88 86 THR A CA 1
ATOM 670 C C . THR A 1 86 ? 19.624 21.321 16.390 1.00 97.88 86 THR A C 1
ATOM 672 O O . THR A 1 86 ? 20.407 22.155 15.940 1.00 97.88 86 THR A O 1
ATOM 675 N N . PHE A 1 87 ? 18.749 21.590 17.355 1.00 97.75 87 PHE A N 1
ATOM 676 C CA . PHE A 1 87 ? 18.694 22.861 18.074 1.00 97.75 87 PHE A CA 1
ATOM 677 C C . PHE A 1 87 ? 19.880 22.993 19.044 1.00 97.75 87 PHE A C 1
ATOM 679 O O . PHE A 1 87 ? 20.560 21.997 19.329 1.00 97.75 87 PHE A O 1
ATOM 686 N N . PRO A 1 88 ? 20.106 24.186 19.631 1.00 96.94 88 PRO A N 1
ATOM 687 C CA . PRO A 1 88 ? 21.076 24.359 20.714 1.00 96.94 88 PRO A CA 1
ATOM 688 C C . PRO A 1 88 ? 20.886 23.386 21.892 1.00 96.94 88 PRO A C 1
ATOM 690 O O . PRO A 1 88 ? 21.852 23.055 22.577 1.00 96.94 88 PRO A O 1
ATOM 693 N N . ASP A 1 89 ? 19.661 22.899 22.109 1.00 96.62 89 ASP A N 1
ATOM 694 C CA . ASP A 1 89 ? 19.286 21.951 23.163 1.00 96.62 89 ASP A CA 1
ATOM 695 C C . ASP A 1 89 ? 19.057 20.509 22.642 1.00 96.62 89 ASP A C 1
ATOM 697 O O . ASP A 1 89 ? 18.398 19.691 23.291 1.00 96.62 89 ASP A O 1
ATOM 701 N N . GLY A 1 90 ? 19.595 20.181 21.464 1.00 97.25 90 GLY A N 1
ATOM 702 C CA . GLY A 1 90 ? 19.568 18.842 20.872 1.00 97.25 90 GLY A CA 1
ATOM 703 C C . GLY A 1 90 ? 18.512 18.648 19.782 1.00 97.25 90 GLY A C 1
ATOM 704 O O . GLY A 1 90 ? 17.847 19.580 19.339 1.00 97.25 90 GLY A O 1
ATOM 705 N N . THR A 1 91 ? 18.378 17.413 19.304 1.00 98.12 91 THR A N 1
ATOM 706 C CA . THR A 1 91 ? 17.485 17.092 18.183 1.00 98.12 91 THR A CA 1
ATOM 707 C C . THR A 1 91 ? 16.017 17.177 18.594 1.00 98.12 91 THR A C 1
ATOM 709 O O . THR A 1 91 ? 15.631 16.596 19.608 1.00 98.12 91 THR A O 1
ATOM 712 N N . LYS A 1 92 ? 15.201 17.880 17.803 1.00 98.12 92 LYS A N 1
ATOM 713 C CA . LYS A 1 92 ? 13.741 17.961 17.962 1.00 98.12 92 LYS A CA 1
ATOM 714 C C . LYS A 1 92 ? 13.052 17.742 16.619 1.00 98.12 92 LYS A C 1
ATOM 716 O O . LYS A 1 92 ? 13.596 18.122 15.582 1.00 98.12 92 LYS A O 1
ATOM 721 N N . LEU A 1 93 ? 11.848 17.181 16.668 1.00 98.38 93 LEU A N 1
ATOM 722 C CA . LEU A 1 93 ? 10.931 17.096 15.535 1.00 98.38 93 LEU A CA 1
ATOM 723 C C . LEU A 1 93 ? 10.141 18.400 15.406 1.00 98.38 93 LEU A C 1
ATOM 725 O O . LEU A 1 93 ? 9.586 18.893 16.388 1.00 98.38 93 LEU A O 1
ATOM 729 N N . ILE A 1 94 ? 10.053 18.921 14.186 1.00 98.38 94 ILE A N 1
ATOM 730 C CA . ILE A 1 94 ? 9.149 20.005 13.816 1.00 98.38 94 ILE A CA 1
ATOM 731 C C . ILE A 1 94 ? 8.117 19.431 12.849 1.00 98.38 94 ILE A C 1
ATOM 733 O O . ILE A 1 94 ? 8.485 18.760 11.886 1.00 98.38 94 ILE A O 1
ATOM 737 N N . THR A 1 95 ? 6.837 19.703 13.103 1.00 98.31 95 THR A N 1
ATOM 738 C CA . THR A 1 95 ? 5.734 19.377 12.189 1.00 98.31 95 THR A CA 1
ATOM 739 C C . THR A 1 95 ? 5.029 20.663 11.789 1.00 98.31 95 THR A C 1
ATOM 741 O O . THR A 1 95 ? 4.457 21.347 12.635 1.00 98.31 95 THR A O 1
ATOM 744 N N . ILE A 1 96 ? 5.085 21.000 10.506 1.00 98.12 96 ILE A N 1
ATOM 745 C CA . ILE A 1 96 ? 4.354 22.125 9.927 1.00 98.12 96 ILE A CA 1
ATOM 746 C C . ILE A 1 96 ? 3.020 21.588 9.424 1.00 98.12 96 ILE A C 1
ATOM 748 O O . ILE A 1 96 ? 3.015 20.825 8.465 1.00 98.12 96 ILE A O 1
ATOM 752 N N . HIS A 1 97 ? 1.918 21.965 10.066 1.00 97.88 97 HIS A N 1
ATOM 753 C CA . HIS A 1 97 ? 0.565 21.619 9.622 1.00 97.88 97 HIS A CA 1
ATOM 754 C C . HIS A 1 97 ? 0.037 22.671 8.649 1.00 97.88 97 HIS A C 1
ATOM 756 O O . HIS A 1 97 ? 0.263 23.864 8.868 1.00 97.88 97 HIS A O 1
ATOM 762 N N . ASP A 1 98 ? -0.667 22.236 7.606 1.00 96.81 98 ASP A N 1
ATOM 763 C CA . ASP A 1 98 ? -1.248 23.088 6.564 1.00 96.81 98 ASP A CA 1
ATOM 764 C C . ASP A 1 98 ? -0.243 24.146 6.067 1.00 96.81 98 ASP A C 1
ATOM 766 O O . ASP A 1 98 ? -0.464 25.353 6.242 1.00 96.81 98 ASP A O 1
ATOM 770 N N . PRO A 1 99 ? 0.916 23.728 5.520 1.00 97.31 99 PRO A N 1
ATOM 771 C CA . PRO A 1 99 ? 1.999 24.643 5.172 1.00 97.31 99 PRO A CA 1
ATOM 772 C C . PRO A 1 99 ? 1.614 25.660 4.091 1.00 97.31 99 PRO A C 1
ATOM 774 O O . PRO A 1 99 ? 2.206 26.734 4.040 1.00 97.31 99 PRO A O 1
ATOM 777 N N . ILE A 1 100 ? 0.621 25.358 3.247 1.00 97.12 100 ILE A N 1
ATOM 778 C CA . ILE A 1 100 ? 0.111 26.277 2.220 1.00 97.12 100 ILE A CA 1
ATOM 779 C C . ILE A 1 100 ? -1.129 27.016 2.750 1.00 97.12 100 ILE A C 1
ATOM 781 O O . ILE A 1 100 ? -2.252 26.833 2.282 1.00 97.12 100 ILE A O 1
ATOM 785 N N . ALA A 1 101 ? -0.930 27.856 3.768 1.00 94.94 101 ALA A N 1
ATOM 786 C CA . ALA A 1 101 ? -2.023 28.520 4.490 1.00 94.94 101 ALA A CA 1
ATOM 787 C C . ALA A 1 101 ? -2.442 29.883 3.906 1.00 94.94 101 ALA A C 1
ATOM 789 O O . ALA A 1 101 ? -3.498 30.417 4.252 1.00 94.94 101 ALA A O 1
ATOM 790 N N . CYS A 1 102 ? -1.623 30.477 3.036 1.00 94.25 102 CYS A N 1
ATOM 791 C CA . CYS A 1 102 ? -1.795 31.845 2.550 1.00 94.25 102 CYS A CA 1
ATOM 792 C C . CYS A 1 102 ? -1.826 31.931 1.017 1.00 94.25 102 CYS A C 1
ATOM 794 O O . CYS A 1 102 ? -1.467 30.993 0.308 1.00 94.25 102 CYS A O 1
ATOM 796 N N . GLU A 1 103 ? -2.270 33.074 0.489 1.00 93.69 103 GLU A N 1
ATOM 797 C CA . GLU A 1 103 ? -2.320 33.299 -0.962 1.00 93.69 103 GLU A CA 1
ATOM 798 C C . GLU A 1 103 ? -0.926 33.536 -1.556 1.00 93.69 103 GLU A C 1
ATOM 800 O O . GLU A 1 103 ? -0.568 32.973 -2.590 1.00 93.69 103 GLU A O 1
ATOM 805 N N . ASN A 1 104 ? -0.126 34.347 -0.861 1.00 95.56 104 ASN A N 1
ATOM 806 C CA . ASN A 1 104 ? 1.268 34.622 -1.180 1.00 95.56 104 ASN A CA 1
ATOM 807 C C . ASN A 1 104 ? 2.118 34.335 0.055 1.00 95.56 104 ASN A C 1
ATOM 809 O O . ASN A 1 104 ? 1.845 34.890 1.121 1.00 95.56 104 ASN A O 1
ATOM 813 N N . GLY A 1 105 ? 3.150 33.515 -0.115 1.00 96.12 105 GLY A N 1
ATOM 814 C CA . GLY A 1 105 ? 4.147 33.266 0.917 1.00 96.12 105 GLY A CA 1
ATOM 815 C C . GLY A 1 105 ? 5.089 34.454 1.119 1.00 96.12 105 GLY A C 1
ATOM 816 O O . GLY A 1 105 ? 5.222 35.344 0.271 1.00 96.12 105 GLY A O 1
ATOM 817 N N . ASN A 1 106 ? 5.782 34.447 2.248 1.00 97.75 106 ASN A N 1
ATOM 818 C CA . ASN A 1 106 ? 6.898 35.319 2.555 1.00 97.75 106 ASN A CA 1
ATOM 819 C C . ASN A 1 106 ? 8.164 34.778 1.873 1.00 97.75 106 ASN A C 1
ATOM 821 O O . ASN A 1 106 ? 8.859 33.902 2.390 1.00 97.75 106 ASN A O 1
ATOM 825 N N . LEU A 1 107 ? 8.449 35.307 0.683 1.00 97.50 107 LEU A N 1
ATOM 826 C CA . LEU A 1 107 ? 9.539 34.821 -0.164 1.00 97.50 107 LEU A CA 1
ATOM 827 C C . LEU A 1 107 ? 10.929 35.160 0.382 1.00 97.50 107 LEU A C 1
ATOM 829 O O . LEU A 1 107 ? 11.879 34.453 0.055 1.00 97.50 107 LEU A O 1
ATOM 833 N N . ASP A 1 108 ? 11.051 36.185 1.230 1.00 97.62 108 ASP A N 1
ATOM 834 C CA . ASP A 1 108 ? 12.288 36.459 1.964 1.00 97.62 108 ASP A CA 1
ATOM 835 C C . ASP A 1 108 ? 12.598 35.316 2.938 1.00 97.62 108 ASP A C 1
ATOM 837 O O . ASP A 1 108 ? 13.731 34.841 2.989 1.00 97.62 108 ASP A O 1
ATOM 841 N N . LEU A 1 109 ? 11.580 34.810 3.647 1.00 97.69 109 LEU A N 1
ATOM 842 C CA . LEU A 1 109 ? 11.727 33.637 4.515 1.00 97.69 109 LEU A CA 1
ATOM 843 C C . LEU A 1 109 ? 11.947 32.350 3.715 1.00 97.69 109 LEU A C 1
ATOM 845 O O . LEU A 1 109 ? 12.719 31.508 4.148 1.00 97.69 109 LEU A O 1
ATOM 849 N N . ALA A 1 110 ? 11.297 32.187 2.559 1.00 97.81 110 ALA A N 1
ATOM 850 C CA . ALA A 1 110 ? 11.450 30.997 1.713 1.00 97.81 110 ALA A CA 1
ATOM 851 C C . ALA A 1 110 ? 12.835 30.888 1.047 1.00 97.81 110 ALA A C 1
ATOM 853 O O . ALA A 1 110 ? 13.263 29.799 0.648 1.00 97.81 110 ALA A O 1
ATOM 854 N N . LEU A 1 111 ? 13.519 32.021 0.880 1.00 98.12 111 LEU A N 1
ATOM 855 C CA . LEU A 1 111 ? 14.842 32.135 0.267 1.00 98.12 111 LEU A CA 1
ATOM 856 C C . LEU A 1 111 ? 15.932 32.473 1.296 1.00 98.12 111 LEU A C 1
ATOM 858 O O . LEU A 1 111 ? 17.063 32.787 0.903 1.00 98.12 111 LEU A O 1
ATOM 862 N N . HIS A 1 112 ? 15.632 32.377 2.592 1.00 97.69 112 HIS A N 1
ATOM 863 C CA . HIS A 1 112 ? 16.587 32.635 3.664 1.00 97.69 112 HIS A CA 1
ATOM 864 C C . HIS A 1 112 ? 17.812 31.718 3.545 1.00 97.69 112 HIS A C 1
ATOM 866 O O . HIS A 1 112 ? 17.720 30.550 3.154 1.00 97.69 112 HIS A O 1
ATOM 872 N N . GLY A 1 113 ? 18.995 32.285 3.793 1.00 96.19 113 GLY A N 1
ATOM 873 C CA . GLY A 1 113 ? 20.284 31.594 3.659 1.00 96.19 113 GLY A CA 1
ATOM 874 C C . GLY A 1 113 ? 20.700 31.215 2.226 1.00 96.19 113 GLY A C 1
ATOM 875 O O . GLY A 1 113 ? 21.843 30.819 2.012 1.00 96.19 113 GLY A O 1
ATOM 876 N N . SER A 1 114 ? 19.828 31.367 1.219 1.00 97.06 114 SER A N 1
ATOM 877 C CA . SER A 1 114 ? 20.109 30.933 -0.162 1.00 97.06 114 SER A CA 1
ATOM 878 C C . SER A 1 114 ? 20.952 31.922 -0.974 1.00 97.06 114 SER A C 1
ATOM 880 O O . SER A 1 114 ? 21.552 31.541 -1.983 1.00 97.06 114 SER A O 1
ATOM 882 N N . PHE A 1 115 ? 20.961 33.197 -0.559 1.00 96.69 115 PHE A N 1
ATOM 883 C CA . PHE A 1 115 ? 21.543 34.338 -1.283 1.00 96.69 115 PHE A CA 1
ATOM 884 C C . PHE A 1 115 ? 20.986 34.549 -2.705 1.00 96.69 115 PHE A C 1
ATOM 886 O O . PHE A 1 115 ? 21.595 35.241 -3.524 1.00 96.69 115 PHE A O 1
ATOM 893 N N . LEU A 1 116 ? 19.826 33.965 -3.015 1.00 97.62 116 LEU A N 1
ATOM 894 C CA . LEU A 1 116 ? 19.125 34.169 -4.278 1.00 97.62 116 LEU A CA 1
ATOM 895 C C . LEU A 1 116 ? 18.296 35.463 -4.237 1.00 97.62 116 LEU A C 1
ATOM 897 O O . LEU A 1 116 ? 17.800 35.844 -3.177 1.00 97.62 116 LEU A O 1
ATOM 901 N N . PRO A 1 117 ? 18.109 36.145 -5.380 1.00 97.25 117 PRO A N 1
ATOM 902 C CA . PRO A 1 117 ? 17.246 37.316 -5.437 1.00 97.25 117 PRO A CA 1
ATOM 903 C C . PRO A 1 117 ? 15.783 36.919 -5.219 1.00 97.25 117 PRO A C 1
ATOM 905 O O . PRO A 1 117 ? 15.291 35.968 -5.831 1.00 97.25 117 PRO A O 1
ATOM 908 N N . VAL A 1 118 ? 15.078 37.691 -4.394 1.00 97.75 118 VAL A N 1
ATOM 909 C CA . VAL A 1 118 ? 13.648 37.495 -4.142 1.00 97.75 118 VAL A CA 1
ATOM 910 C C . VAL A 1 118 ? 12.845 37.936 -5.375 1.00 97.75 118 VAL A C 1
ATOM 912 O O . VAL A 1 118 ? 12.980 39.082 -5.819 1.00 97.75 118 VAL A O 1
ATOM 915 N N . PRO A 1 119 ? 12.035 37.051 -5.987 1.00 96.38 119 PRO A N 1
ATOM 916 C CA . PRO A 1 119 ? 11.245 37.404 -7.156 1.00 96.38 119 PRO A CA 1
ATOM 917 C C . PRO A 1 119 ? 10.030 38.263 -6.757 1.00 96.38 119 PRO A C 1
ATOM 919 O O . PRO A 1 119 ? 9.419 38.012 -5.720 1.00 96.38 119 PRO A O 1
ATOM 922 N N . PRO A 1 120 ? 9.617 39.229 -7.597 1.00 94.56 120 PRO A N 1
ATOM 923 C CA . PRO A 1 120 ? 8.361 39.951 -7.397 1.00 94.56 120 PRO A CA 1
ATOM 924 C C . PRO A 1 120 ? 7.152 39.004 -7.422 1.00 94.56 120 PRO A C 1
ATOM 926 O O . PRO A 1 120 ? 7.091 38.101 -8.264 1.00 94.56 120 PRO A O 1
ATOM 929 N N . GLN A 1 121 ? 6.176 39.222 -6.534 1.00 90.81 121 GLN A N 1
ATOM 930 C CA . GLN A 1 121 ? 4.992 38.358 -6.399 1.00 90.81 121 GLN A CA 1
ATOM 931 C C . GLN A 1 121 ? 4.115 38.341 -7.661 1.00 90.81 121 GLN A C 1
ATOM 933 O O . GLN A 1 121 ? 3.399 37.374 -7.917 1.00 90.81 121 GLN A O 1
ATOM 938 N N . GLU A 1 122 ? 4.173 39.386 -8.484 1.00 92.38 122 GLU A N 1
ATOM 939 C CA . GLU A 1 122 ? 3.405 39.516 -9.725 1.00 92.38 122 GLU A CA 1
ATOM 940 C C . GLU A 1 122 ? 3.827 38.497 -10.788 1.00 92.38 122 GLU A C 1
ATOM 942 O O . GLU A 1 122 ? 3.059 38.220 -11.705 1.00 92.38 122 GLU A O 1
ATOM 947 N N . LYS A 1 123 ? 5.027 37.910 -10.667 1.00 93.00 123 LYS A N 1
ATOM 948 C CA . LYS A 1 123 ? 5.507 36.880 -11.598 1.00 93.00 123 LYS A CA 1
ATOM 949 C C . LYS A 1 123 ? 4.789 35.538 -11.450 1.00 93.00 123 LYS A C 1
ATOM 951 O O . LYS A 1 123 ? 4.932 34.687 -12.323 1.00 93.00 123 LYS A O 1
ATOM 956 N N . PHE A 1 124 ? 4.040 35.349 -10.369 1.00 93.62 124 PHE A N 1
ATOM 957 C CA . PHE A 1 124 ? 3.302 34.127 -10.092 1.00 93.62 124 PHE A CA 1
ATOM 958 C C . PHE A 1 124 ? 1.834 34.290 -10.517 1.00 93.62 124 PHE A C 1
ATOM 960 O O . PHE A 1 124 ? 1.120 35.090 -9.910 1.00 93.62 124 PHE A O 1
ATOM 967 N N . PRO A 1 125 ? 1.346 33.598 -11.560 1.00 86.88 125 PRO A N 1
ATOM 968 C CA . PRO A 1 125 ? -0.044 33.736 -11.985 1.00 86.88 125 PRO A CA 1
ATOM 969 C C . PRO A 1 125 ? -1.010 33.182 -10.928 1.00 86.88 125 PRO A C 1
ATOM 971 O O . PRO A 1 125 ? -0.657 32.301 -10.148 1.00 86.88 125 PRO A O 1
ATOM 974 N N . VAL A 1 126 ? -2.239 33.699 -10.908 1.00 83.88 126 VAL A N 1
ATOM 975 C CA . VAL A 1 126 ? -3.347 33.036 -10.206 1.00 83.88 126 VAL A CA 1
ATOM 976 C C . VAL A 1 126 ? -3.843 31.926 -11.124 1.00 83.88 126 VAL A C 1
ATOM 978 O O . VAL A 1 126 ? -4.185 32.198 -12.275 1.00 83.88 126 VAL A O 1
ATOM 981 N N . ILE A 1 127 ? -3.834 30.690 -10.635 1.00 81.94 127 ILE A N 1
ATOM 982 C CA . ILE 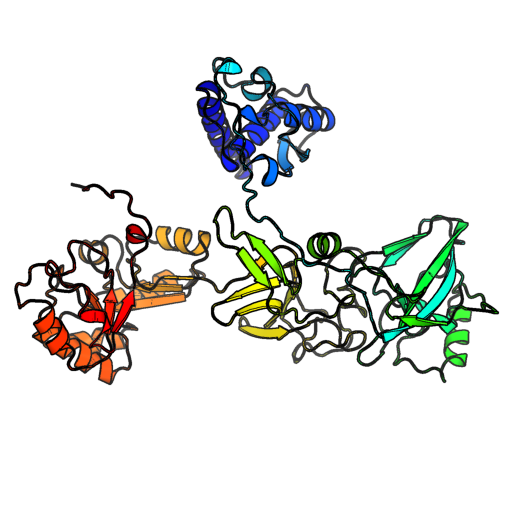A 1 127 ? -4.355 29.533 -11.360 1.00 81.94 127 ILE A CA 1
ATOM 983 C C . ILE A 1 127 ? -5.535 28.992 -10.566 1.00 81.94 127 ILE A C 1
ATOM 985 O O . ILE A 1 127 ? -5.376 28.600 -9.413 1.00 81.94 127 ILE A O 1
ATOM 989 N N . GLU A 1 128 ? -6.704 28.976 -11.196 1.00 73.00 128 GLU A N 1
ATOM 990 C CA . GLU A 1 128 ? -7.862 28.243 -10.700 1.00 73.00 128 GLU A CA 1
ATOM 991 C C . GLU A 1 128 ? -7.882 26.880 -11.392 1.00 73.00 128 GLU A C 1
ATOM 993 O O . GLU A 1 128 ? -8.052 26.793 -12.608 1.00 73.00 128 GLU A O 1
ATOM 998 N N . ASP A 1 129 ? -7.677 25.818 -10.619 1.00 73.62 129 ASP A N 1
ATOM 999 C CA . ASP A 1 129 ? -7.915 24.443 -11.047 1.00 73.62 129 ASP A CA 1
ATOM 1000 C C . ASP A 1 129 ? -8.816 23.774 -10.006 1.00 73.62 129 ASP A C 1
ATOM 1002 O O . ASP A 1 129 ? -8.703 24.025 -8.807 1.00 73.62 129 ASP A O 1
ATOM 1006 N N . SER A 1 130 ? -9.745 22.955 -10.483 1.00 72.25 130 SER A N 1
ATOM 1007 C CA . SER A 1 130 ? -10.737 22.251 -9.665 1.00 72.25 130 SER A CA 1
ATOM 1008 C C . SER A 1 130 ? -10.363 20.792 -9.409 1.00 72.25 130 SER A C 1
ATOM 1010 O O . SER A 1 130 ? -11.085 20.077 -8.710 1.00 72.25 130 SER A O 1
ATOM 1012 N N . LYS A 1 131 ? -9.258 20.318 -9.994 1.00 89.75 131 LYS A N 1
ATOM 1013 C CA . LYS A 1 131 ? -8.867 18.918 -9.911 1.00 89.75 131 LYS A CA 1
ATOM 1014 C C . LYS A 1 131 ? -8.133 18.623 -8.608 1.00 89.75 131 LYS A C 1
ATOM 1016 O O . LYS A 1 131 ? -7.007 19.057 -8.392 1.00 89.75 131 LYS A O 1
ATOM 1021 N N . ILE A 1 132 ? -8.772 17.815 -7.770 1.00 95.00 132 ILE A N 1
ATOM 1022 C CA . ILE A 1 132 ? -8.202 17.321 -6.516 1.00 95.00 132 ILE A CA 1
ATOM 1023 C C . ILE A 1 132 ? -7.689 15.891 -6.756 1.00 95.00 132 ILE A C 1
ATOM 1025 O O . ILE A 1 132 ? -8.495 15.012 -7.087 1.00 95.00 132 ILE A O 1
ATOM 1029 N N . PRO A 1 133 ? -6.375 15.625 -6.645 1.00 96.31 133 PRO A N 1
ATOM 1030 C CA . PRO A 1 133 ? -5.854 14.266 -6.733 1.00 96.31 133 PRO A CA 1
ATOM 1031 C C . PRO A 1 133 ? -6.408 13.387 -5.610 1.00 96.31 133 PRO A C 1
ATOM 1033 O O . PRO A 1 133 ? -6.497 13.836 -4.473 1.00 96.31 133 PRO A O 1
ATOM 1036 N N . GLY A 1 134 ? -6.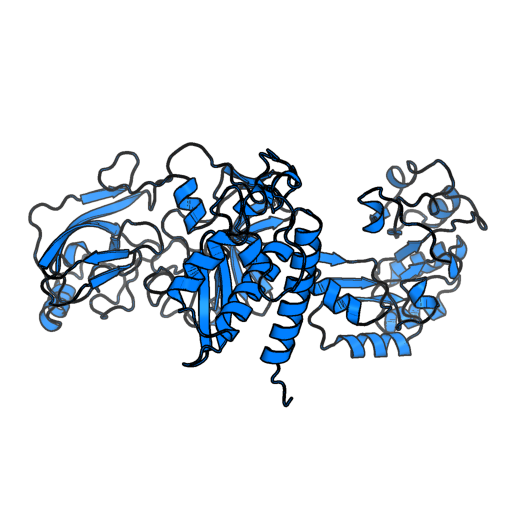814 12.154 -5.923 1.00 95.75 134 GLY A N 1
ATOM 1037 C CA . GLY A 1 134 ? -7.417 11.262 -4.922 1.00 95.75 134 GLY A CA 1
ATOM 1038 C C . GLY A 1 134 ? -8.808 11.689 -4.434 1.00 95.75 134 GLY A C 1
ATOM 1039 O O . GLY A 1 134 ? -9.286 11.169 -3.433 1.00 95.75 134 GLY A O 1
ATOM 1040 N N . GLN A 1 135 ? -9.465 12.639 -5.114 1.00 95.94 135 GLN A N 1
ATOM 1041 C CA . GLN A 1 135 ? -10.777 13.156 -4.718 1.00 95.94 135 GLN A CA 1
ATOM 1042 C C . GLN A 1 135 ? -11.802 12.050 -4.471 1.00 95.94 135 GLN A C 1
ATOM 1044 O O . GLN A 1 135 ? -12.055 11.222 -5.349 1.00 95.94 135 GLN A O 1
ATOM 1049 N N . MET A 1 136 ? -12.477 12.149 -3.330 1.00 95.56 136 MET A N 1
ATOM 1050 C CA . MET A 1 136 ? -13.603 11.301 -2.968 1.00 95.56 136 MET A CA 1
ATOM 1051 C C . MET A 1 136 ? -14.933 11.912 -3.415 1.00 95.56 136 MET A C 1
ATOM 1053 O O . MET A 1 136 ? -15.152 13.121 -3.340 1.00 95.56 136 MET A O 1
ATOM 1057 N N . CYS A 1 137 ? -15.831 11.061 -3.895 1.00 95.69 137 CYS A N 1
ATOM 1058 C CA . CYS A 1 137 ? -17.205 11.371 -4.260 1.00 95.69 137 CYS A CA 1
ATOM 1059 C C . CYS A 1 137 ? -18.110 10.382 -3.530 1.00 95.69 137 CYS A C 1
ATOM 1061 O O . CYS A 1 137 ? -18.220 9.226 -3.934 1.00 95.69 137 CYS A O 1
ATOM 1063 N N . PHE A 1 138 ? -18.728 10.842 -2.450 1.00 95.69 138 PHE A N 1
ATOM 1064 C CA . PHE A 1 138 ? -19.482 9.988 -1.543 1.00 95.69 138 PHE A CA 1
ATOM 1065 C C . PHE A 1 138 ? -20.886 9.663 -2.056 1.00 95.69 138 PHE A C 1
ATOM 1067 O O . PHE A 1 138 ? -21.523 10.480 -2.733 1.00 95.69 138 PHE A O 1
ATOM 1074 N N . GLY A 1 139 ? -21.371 8.476 -1.700 1.00 85.31 139 GLY A N 1
ATOM 1075 C CA . GLY A 1 139 ? -22.765 8.086 -1.863 1.00 85.31 139 GLY A CA 1
ATOM 1076 C C . GLY A 1 139 ? -23.721 8.972 -1.054 1.00 85.31 139 GLY A C 1
ATOM 1077 O O . GLY A 1 139 ? -23.330 9.719 -0.156 1.00 85.31 139 GLY A O 1
ATOM 1078 N N . GLY A 1 140 ? -25.011 8.906 -1.389 1.00 83.12 140 GLY A N 1
ATOM 1079 C CA . GLY A 1 140 ? -26.062 9.558 -0.605 1.00 83.12 140 GLY A CA 1
ATOM 1080 C C . GLY A 1 140 ? -26.575 8.654 0.517 1.00 83.12 140 GLY A C 1
ATOM 1081 O O . GLY A 1 140 ? -26.677 7.447 0.333 1.00 83.12 140 GLY A O 1
ATOM 1082 N N . GLY A 1 141 ? -26.980 9.243 1.644 1.00 88.56 141 GLY A N 1
ATOM 1083 C CA . GLY A 1 141 ? -27.571 8.521 2.776 1.00 88.56 141 GLY A CA 1
ATOM 1084 C C . GLY A 1 141 ? -26.694 8.522 4.028 1.00 88.56 141 GLY A C 1
ATOM 1085 O O . GLY A 1 141 ? -25.643 9.160 4.073 1.00 88.56 141 GLY A O 1
ATOM 1086 N N . LEU A 1 142 ? -27.171 7.839 5.069 1.00 93.00 142 LEU A N 1
ATOM 1087 C CA . LEU A 1 142 ? -26.446 7.633 6.321 1.00 93.00 142 LEU A CA 1
ATOM 1088 C C . LEU A 1 142 ? -26.139 6.146 6.493 1.00 93.00 142 LEU A C 1
ATOM 1090 O O . LEU A 1 142 ? -27.002 5.300 6.264 1.00 93.00 142 LEU A O 1
ATOM 1094 N N . ILE A 1 143 ? -24.933 5.843 6.960 1.00 93.75 143 ILE A N 1
ATOM 1095 C CA . ILE A 1 143 ? -24.492 4.490 7.288 1.00 93.75 143 ILE A CA 1
ATOM 1096 C C . ILE A 1 143 ? -24.882 4.212 8.737 1.00 93.75 143 ILE A C 1
ATOM 1098 O O . ILE A 1 143 ? -24.379 4.861 9.655 1.00 93.75 143 ILE A O 1
ATOM 1102 N N . VAL A 1 144 ? -25.791 3.259 8.952 1.00 94.56 144 VAL A N 1
ATOM 1103 C CA . VAL A 1 144 ? -26.197 2.816 10.294 1.00 94.56 144 VAL A CA 1
ATOM 1104 C C . VAL A 1 144 ? -25.231 1.742 10.784 1.00 94.56 144 VAL A C 1
ATOM 1106 O O . VAL A 1 144 ? -25.097 0.689 10.163 1.00 94.56 144 VAL A O 1
ATOM 1109 N N . LEU A 1 145 ? -24.584 1.989 11.922 1.00 95.25 145 LEU A N 1
ATOM 1110 C CA . LEU A 1 145 ? -23.648 1.046 12.528 1.00 95.25 145 LEU A CA 1
ATOM 1111 C C . LEU A 1 145 ? -24.374 -0.003 13.371 1.00 95.25 145 LEU A C 1
ATOM 1113 O O . LEU A 1 145 ? -25.370 0.285 14.038 1.00 95.25 145 LEU A O 1
ATOM 1117 N N . ASN A 1 146 ? -23.807 -1.207 13.403 1.00 94.25 146 ASN A N 1
ATOM 1118 C CA . ASN A 1 146 ? -24.230 -2.337 14.226 1.00 94.25 146 ASN A CA 1
ATOM 1119 C C . ASN A 1 146 ? -25.737 -2.655 14.132 1.00 94.25 146 ASN A C 1
ATOM 1121 O O . ASN A 1 146 ? -26.389 -2.825 15.172 1.00 94.25 146 ASN A O 1
ATOM 1125 N N . PRO A 1 147 ? -26.320 -2.725 12.919 1.00 92.81 147 PRO A N 1
ATOM 1126 C CA . PRO A 1 147 ? -27.751 -2.941 12.763 1.00 92.81 147 PRO A CA 1
ATOM 1127 C C . PRO A 1 147 ? -28.185 -4.280 13.375 1.00 92.81 147 PRO A C 1
ATOM 1129 O O . PRO A 1 147 ? -27.413 -5.234 13.463 1.00 92.81 147 PRO A O 1
ATOM 1132 N N . GLN A 1 148 ? -29.448 -4.354 13.800 1.00 90.75 148 GLN A N 1
ATOM 1133 C CA . GLN A 1 148 ? -30.115 -5.570 14.286 1.00 90.75 148 GLN A CA 1
ATOM 1134 C C . GLN A 1 148 ? -29.527 -6.189 15.569 1.00 90.75 148 GLN A C 1
ATOM 1136 O O . GLN A 1 148 ? -29.863 -7.319 15.929 1.00 90.75 148 GLN A O 1
ATOM 1141 N N . ARG A 1 149 ? -28.696 -5.455 16.321 1.00 93.19 149 ARG A N 1
ATOM 1142 C CA . ARG A 1 149 ? -28.183 -5.913 17.623 1.00 93.19 149 ARG A CA 1
ATOM 1143 C C . ARG A 1 149 ? -29.083 -5.495 18.779 1.00 93.19 149 ARG A C 1
ATOM 1145 O O . ARG A 1 149 ? -29.615 -4.388 18.780 1.00 93.19 149 ARG A O 1
ATOM 1152 N N . LYS A 1 150 ? -29.210 -6.358 19.798 1.00 94.25 150 LYS A N 1
ATOM 1153 C CA . LYS A 1 150 ? -29.824 -5.998 21.092 1.00 94.25 150 LYS A CA 1
ATOM 1154 C C . LYS A 1 150 ? -29.076 -4.797 21.665 1.00 94.25 150 LYS A C 1
ATOM 1156 O O . LYS A 1 150 ? -27.848 -4.824 21.676 1.00 94.25 150 LYS A O 1
ATOM 1161 N N . ALA A 1 151 ? -29.803 -3.795 22.144 1.00 96.12 151 ALA A N 1
ATOM 1162 C CA . ALA A 1 151 ? -29.253 -2.556 22.668 1.00 96.12 151 ALA A CA 1
ATOM 1163 C C . ALA A 1 151 ? -29.843 -2.193 24.036 1.00 96.12 151 ALA A C 1
ATOM 1165 O O . ALA A 1 151 ? -30.996 -2.515 24.332 1.00 96.12 151 ALA A O 1
ATOM 1166 N N . VAL A 1 152 ? -29.056 -1.494 24.852 1.00 96.06 152 VAL A N 1
ATOM 1167 C CA . VAL A 1 152 ? -29.480 -0.920 26.135 1.00 96.06 152 VAL A CA 1
ATOM 1168 C C . VAL A 1 152 ? -28.827 0.442 26.346 1.00 96.06 152 VAL A C 1
ATOM 1170 O O . VAL A 1 152 ? -27.666 0.639 25.990 1.00 96.06 152 VAL A O 1
ATOM 1173 N N . ILE A 1 153 ? -29.559 1.389 26.927 1.00 96.56 153 ILE A N 1
ATOM 1174 C CA . ILE A 1 153 ? -28.997 2.658 27.400 1.00 96.56 153 ILE A CA 1
ATOM 1175 C C . ILE A 1 153 ? -28.781 2.555 28.903 1.00 96.56 153 ILE A C 1
ATOM 1177 O O . ILE A 1 153 ? -29.747 2.334 29.632 1.00 96.56 153 ILE A O 1
ATOM 1181 N N . LEU A 1 154 ? -27.540 2.759 29.344 1.00 96.31 154 LEU A N 1
ATOM 1182 C CA . LEU A 1 154 ? -27.167 2.760 30.759 1.00 96.31 154 LEU A CA 1
ATOM 1183 C C . LEU A 1 154 ? -26.538 4.089 31.162 1.00 96.31 154 LEU A C 1
ATOM 1185 O O . LEU A 1 154 ? -25.760 4.676 30.402 1.00 96.31 154 LEU A O 1
ATOM 1189 N N . LYS A 1 155 ? -26.827 4.544 32.383 1.00 96.81 155 LYS A N 1
ATOM 1190 C CA . LYS A 1 155 ? -26.056 5.623 33.015 1.00 96.81 155 LYS A CA 1
ATOM 1191 C C . LYS A 1 155 ? -24.798 5.068 33.662 1.00 96.81 155 LYS A C 1
ATOM 1193 O O . LYS A 1 155 ? -24.858 4.152 34.474 1.00 96.81 155 LYS A O 1
ATOM 1198 N N . VAL A 1 156 ? -23.669 5.683 33.333 1.00 97.88 156 VAL A N 1
ATOM 1199 C CA . VAL A 1 156 ? -22.353 5.322 33.850 1.00 97.88 156 VAL A CA 1
ATOM 1200 C C . VAL A 1 156 ? -21.747 6.512 34.564 1.00 97.88 156 VAL A C 1
ATOM 1202 O O . VAL A 1 156 ? -21.619 7.588 33.976 1.00 97.88 156 VAL A O 1
ATOM 1205 N N . THR A 1 157 ? -21.368 6.307 35.821 1.00 98.12 157 THR A N 1
ATOM 1206 C CA . THR A 1 157 ? -20.751 7.324 36.675 1.00 98.12 157 THR A CA 1
ATOM 1207 C C . THR A 1 157 ? -19.311 6.944 36.989 1.00 98.12 157 THR A C 1
ATOM 1209 O O . THR A 1 157 ? -19.057 5.845 37.479 1.00 98.12 157 THR A O 1
ATOM 1212 N N . ASN A 1 158 ? -18.366 7.853 36.747 1.00 98.19 158 ASN A N 1
ATOM 1213 C CA . ASN A 1 158 ? -16.984 7.694 37.192 1.00 98.19 158 ASN A CA 1
ATOM 1214 C C . ASN A 1 158 ? -16.824 8.212 38.625 1.00 98.19 158 ASN A C 1
ATOM 1216 O O . ASN A 1 158 ? -16.834 9.419 38.856 1.00 98.19 158 ASN A O 1
ATOM 1220 N N . THR A 1 159 ? -16.647 7.309 39.587 1.00 97.50 159 THR A N 1
ATOM 1221 C CA . THR A 1 159 ? -16.359 7.653 40.991 1.00 97.50 159 THR A CA 1
ATOM 1222 C C . THR A 1 159 ? -14.868 7.651 41.320 1.00 97.50 159 THR A C 1
ATOM 1224 O O . THR A 1 159 ? -14.492 7.800 42.481 1.00 97.50 159 THR A O 1
ATOM 1227 N N . GLY A 1 160 ? -14.013 7.436 40.320 1.00 96.56 160 GLY A N 1
ATOM 1228 C CA . GLY A 1 160 ? -12.566 7.496 40.455 1.00 96.56 160 GLY A CA 1
ATOM 1229 C C . GLY A 1 160 ? -12.034 8.927 40.518 1.00 96.56 160 GLY A C 1
ATOM 1230 O O . GLY A 1 160 ? -12.736 9.901 40.258 1.00 96.56 160 GLY A O 1
ATOM 1231 N N . ASP A 1 161 ? -10.746 9.035 40.826 1.00 97.12 161 ASP A N 1
ATOM 1232 C CA . ASP A 1 161 ? -9.987 10.288 40.912 1.00 97.12 161 ASP A CA 1
ATOM 1233 C C . ASP A 1 161 ? -9.249 10.648 39.610 1.00 97.12 161 ASP A C 1
ATOM 1235 O O . ASP A 1 161 ? -8.555 11.662 39.536 1.00 97.12 161 ASP A O 1
ATOM 1239 N N . ARG A 1 162 ? -9.382 9.810 38.575 1.00 98.12 162 ARG A N 1
ATOM 1240 C CA . ARG A 1 162 ? -8.703 9.932 37.279 1.00 98.12 162 ARG A CA 1
ATOM 1241 C C . ARG A 1 162 ? -9.676 9.728 36.116 1.00 98.12 162 ARG A C 1
ATOM 1243 O O . ARG A 1 162 ? -10.695 9.051 36.281 1.00 98.12 162 ARG A O 1
ATOM 1250 N N . PRO A 1 163 ? -9.362 10.286 34.934 1.00 97.94 163 PRO A N 1
ATOM 1251 C CA . PRO A 1 163 ? -10.149 10.045 33.736 1.00 97.94 163 PRO A CA 1
ATOM 1252 C C . PRO A 1 163 ? -10.095 8.572 33.326 1.00 97.94 163 PRO A C 1
ATOM 1254 O O . PRO A 1 163 ? -9.037 7.941 33.364 1.00 97.94 163 PRO A O 1
ATOM 1257 N N . ILE A 1 164 ? -11.234 8.044 32.883 1.00 98.50 164 ILE A N 1
ATOM 1258 C CA . ILE A 1 164 ? -11.372 6.679 32.366 1.00 98.50 164 ILE A CA 1
ATOM 1259 C C . ILE A 1 164 ? -11.885 6.764 30.934 1.00 98.50 164 ILE A C 1
ATOM 1261 O O . ILE A 1 164 ? -12.819 7.506 30.647 1.00 98.50 164 ILE A O 1
ATOM 1265 N N . GLN A 1 165 ? -11.286 6.007 30.020 1.00 98.38 165 GLN A N 1
ATOM 1266 C CA . GLN A 1 165 ? -11.681 5.989 28.615 1.00 98.38 165 GLN A CA 1
ATOM 1267 C C . GLN A 1 165 ? -11.887 4.547 28.155 1.00 98.38 165 GLN A C 1
ATOM 1269 O O . GLN A 1 165 ? -11.023 3.697 28.362 1.00 98.38 165 GLN A O 1
ATOM 1274 N N . VAL A 1 166 ? -13.047 4.272 27.559 1.00 98.50 166 VAL A N 1
ATOM 1275 C CA . VAL A 1 166 ? -13.478 2.924 27.164 1.00 98.50 166 VAL A CA 1
ATOM 1276 C C . VAL A 1 166 ? -13.661 2.877 25.652 1.00 98.50 166 VAL A C 1
ATOM 1278 O O . VAL A 1 166 ? -14.429 3.661 25.097 1.00 98.50 166 VAL A O 1
ATOM 1281 N N . GLY A 1 167 ? -12.931 1.976 24.993 1.00 98.50 167 GLY A N 1
ATOM 1282 C CA . GLY A 1 167 ? -12.986 1.777 23.542 1.00 98.50 167 GLY A CA 1
ATOM 1283 C C . GLY A 1 167 ? -14.238 1.032 23.076 1.00 98.50 167 GLY A C 1
ATOM 1284 O O . GLY A 1 167 ? -14.841 0.282 23.843 1.00 98.50 167 GLY A O 1
ATOM 1285 N N . SER A 1 168 ? -14.588 1.201 21.801 1.00 98.38 168 SER A N 1
ATOM 1286 C CA . SER A 1 168 ? -15.797 0.658 21.156 1.00 98.38 168 SER A CA 1
ATOM 1287 C C . SER A 1 168 ? -16.024 -0.841 21.371 1.00 98.38 168 SER A C 1
ATOM 1289 O O . SER A 1 168 ? -17.148 -1.260 21.631 1.00 98.38 168 SER A O 1
ATOM 1291 N N . HIS A 1 169 ? -14.957 -1.639 21.297 1.00 98.56 169 HIS A N 1
ATOM 1292 C CA . HIS A 1 169 ? -15.018 -3.106 21.332 1.00 98.56 169 HIS A CA 1
ATOM 1293 C C . HIS A 1 169 ? -14.628 -3.729 22.671 1.00 98.56 169 HIS A C 1
ATOM 1295 O O . HIS A 1 169 ? -14.524 -4.946 22.776 1.00 98.56 169 HIS A O 1
ATOM 1301 N N . TYR A 1 170 ? -14.422 -2.910 23.701 1.00 98.75 170 TYR A N 1
ATOM 1302 C CA . TYR A 1 170 ? -14.139 -3.423 25.033 1.00 98.75 170 TYR A CA 1
ATOM 1303 C C . TYR A 1 170 ? -15.404 -4.043 25.645 1.00 98.75 170 TYR A C 1
ATOM 1305 O O . TYR A 1 170 ? -16.468 -3.420 25.620 1.00 98.75 170 TYR A O 1
ATOM 1313 N N . HIS A 1 171 ? -15.279 -5.240 26.225 1.00 98.38 171 HIS A N 1
ATOM 1314 C CA . HIS A 1 171 ? -16.363 -5.907 26.955 1.00 98.38 171 HIS A CA 1
ATOM 1315 C C . HIS A 1 171 ? -16.812 -5.033 28.123 1.00 98.38 171 HIS A C 1
ATOM 1317 O O . HIS A 1 171 ? -16.065 -4.827 29.076 1.00 98.38 171 HIS A O 1
ATOM 1323 N N . PHE A 1 172 ? -18.017 -4.469 28.056 1.00 98.19 172 PHE A N 1
ATOM 1324 C CA . PHE A 1 172 ? -18.371 -3.347 28.927 1.00 98.19 172 PHE A CA 1
ATOM 1325 C C . PHE A 1 172 ? -18.493 -3.755 30.401 1.00 98.19 172 PHE A C 1
ATOM 1327 O O . PHE A 1 172 ? -18.198 -2.961 31.288 1.00 98.19 172 PHE A O 1
ATOM 1334 N N . ILE A 1 173 ? -18.835 -5.015 30.683 1.00 96.62 173 ILE A N 1
ATOM 1335 C CA . ILE A 1 173 ? -18.812 -5.572 32.043 1.00 96.62 173 ILE A CA 1
ATOM 1336 C C . ILE A 1 173 ? -17.404 -5.609 32.662 1.00 96.62 173 ILE A C 1
ATOM 1338 O O . ILE A 1 173 ? -17.288 -5.525 33.881 1.00 96.62 173 ILE A O 1
ATOM 1342 N N . GLU A 1 174 ? -16.346 -5.664 31.850 1.00 97.50 174 GLU A N 1
ATOM 1343 C CA . GLU A 1 174 ? -14.948 -5.772 32.291 1.00 97.50 174 GLU A CA 1
ATOM 1344 C C . GLU A 1 174 ? -14.313 -4.411 32.614 1.00 97.50 174 GLU A C 1
ATOM 1346 O O . GLU A 1 174 ? -13.145 -4.343 32.991 1.00 97.50 174 GLU A O 1
ATOM 1351 N N . VAL A 1 175 ? -15.023 -3.293 32.416 1.00 98.06 175 VAL A N 1
ATOM 1352 C CA . VAL A 1 175 ? -14.427 -1.952 32.553 1.00 98.06 175 VAL A CA 1
ATOM 1353 C C . VAL A 1 175 ? -14.029 -1.655 33.997 1.00 98.06 175 VAL A C 1
ATOM 1355 O O . VAL A 1 175 ? -14.539 -2.263 34.940 1.00 98.06 175 VAL A O 1
ATOM 1358 N N . ASN A 1 176 ? -13.153 -0.659 34.150 1.00 98.12 176 ASN A N 1
ATOM 1359 C CA . ASN A 1 176 ? -12.576 -0.210 35.417 1.00 98.12 176 ASN A CA 1
ATOM 1360 C C . ASN A 1 176 ? -13.582 -0.246 36.600 1.00 98.12 176 ASN A C 1
ATOM 1362 O O . ASN A 1 176 ? -14.704 0.250 36.440 1.00 98.12 176 ASN A O 1
ATOM 1366 N N . PRO A 1 177 ? -13.199 -0.786 37.778 1.00 97.62 177 PRO A N 1
ATOM 1367 C CA . PRO A 1 177 ? -14.065 -0.885 38.960 1.00 97.62 177 PRO A CA 1
ATOM 1368 C C . PRO A 1 177 ? -14.713 0.432 39.398 1.00 97.62 177 PRO A C 1
ATOM 1370 O O . PRO A 1 177 ? -15.825 0.417 39.919 1.00 97.62 177 PRO A O 1
ATOM 1373 N N . SER A 1 178 ? -14.045 1.565 39.157 1.00 97.75 178 SER A N 1
ATOM 1374 C CA . SER A 1 178 ? -14.513 2.908 39.524 1.00 97.75 178 SER A CA 1
ATOM 1375 C C . SER A 1 178 ? -15.627 3.452 38.623 1.00 97.75 178 SER A C 1
ATOM 1377 O O . SER A 1 178 ? -16.137 4.541 38.880 1.00 97.75 178 SER A O 1
ATOM 1379 N N . LEU A 1 179 ? -16.003 2.737 37.558 1.00 98.06 179 LEU A N 1
ATOM 1380 C CA . LEU A 1 179 ? -17.221 3.024 36.807 1.00 98.06 179 LEU A CA 1
ATOM 1381 C C . LEU A 1 179 ? -18.391 2.261 37.436 1.00 98.06 179 LEU A C 1
ATOM 1383 O O . LEU A 1 179 ? -18.398 1.027 37.445 1.00 98.06 179 LEU A O 1
ATOM 1387 N N . ILE A 1 180 ? -19.379 3.007 37.930 1.00 97.81 180 ILE A N 1
ATOM 1388 C CA . ILE A 1 180 ? -20.611 2.480 38.524 1.00 97.81 180 ILE A CA 1
ATOM 1389 C C . ILE A 1 180 ? -21.739 2.559 37.497 1.00 97.81 180 ILE A C 1
ATOM 1391 O O . ILE A 1 180 ? -22.034 3.635 36.974 1.00 97.81 180 ILE A O 1
ATOM 1395 N N . PHE A 1 181 ? -22.351 1.410 37.214 1.00 97.31 181 PHE A N 1
ATOM 1396 C CA . PHE A 1 181 ? -23.492 1.235 36.311 1.00 97.31 181 PHE A CA 1
ATOM 1397 C C . PHE A 1 181 ? -24.094 -0.166 36.490 1.00 97.31 181 PHE A C 1
ATOM 1399 O O . PHE A 1 181 ? -23.599 -0.982 37.278 1.00 97.31 181 PHE A O 1
ATOM 1406 N N . ASP A 1 182 ? -25.136 -0.480 35.725 1.00 96.06 182 ASP A N 1
ATOM 1407 C CA . ASP A 1 182 ? -25.746 -1.806 35.722 1.00 96.06 182 ASP A CA 1
ATOM 1408 C C . ASP A 1 182 ? -24.888 -2.831 34.953 1.00 96.06 182 ASP A C 1
ATOM 1410 O O . ASP A 1 182 ? -25.071 -3.093 33.762 1.00 96.06 182 ASP A O 1
ATOM 1414 N N . ARG A 1 183 ? -23.904 -3.410 35.649 1.00 94.75 183 ARG A N 1
ATOM 1415 C CA . ARG A 1 183 ? -23.007 -4.437 35.092 1.00 94.75 183 ARG A CA 1
ATOM 1416 C C . ARG A 1 183 ? -23.707 -5.701 34.611 1.00 94.75 183 ARG A C 1
ATOM 1418 O O . ARG A 1 183 ? -23.217 -6.313 33.666 1.00 94.75 183 ARG A O 1
ATOM 1425 N N . LEU A 1 184 ? -24.838 -6.076 35.210 1.00 92.25 184 LEU A N 1
ATOM 1426 C CA . LEU A 1 184 ? -25.572 -7.265 34.783 1.00 92.25 184 LEU A CA 1
ATOM 1427 C C . LEU A 1 184 ? -26.161 -7.066 33.388 1.00 92.25 184 LEU A C 1
ATOM 1429 O O . LEU A 1 184 ? -26.060 -7.954 32.549 1.00 92.25 184 LEU A O 1
ATOM 1433 N N . ARG A 1 185 ? -26.683 -5.871 33.097 1.00 92.19 185 ARG A N 1
ATOM 1434 C CA . ARG A 1 185 ? -27.169 -5.536 31.750 1.00 92.19 185 ARG A CA 1
ATOM 1435 C C . ARG A 1 185 ? -26.072 -5.251 30.736 1.00 92.19 185 ARG A C 1
ATOM 1437 O O . ARG A 1 185 ? -26.327 -5.314 29.539 1.00 92.19 185 ARG A O 1
ATOM 1444 N N . ALA A 1 186 ? -24.862 -4.956 31.197 1.00 95.00 186 ALA A N 1
ATOM 1445 C CA . ALA A 1 186 ? -23.683 -4.829 30.347 1.00 95.00 186 ALA A CA 1
ATOM 1446 C C . ALA A 1 186 ? -23.015 -6.177 30.010 1.00 95.00 186 ALA A C 1
ATOM 1448 O O . ALA A 1 186 ? -22.056 -6.205 29.233 1.00 95.00 186 ALA A O 1
ATOM 1449 N N . HIS A 1 187 ? -23.485 -7.289 30.586 1.00 94.56 187 HIS A N 1
ATOM 1450 C CA . HIS A 1 187 ? -22.967 -8.622 30.297 1.00 94.56 187 HIS A CA 1
ATOM 1451 C C . HIS A 1 187 ? -23.172 -8.977 28.817 1.00 94.56 187 HIS A C 1
ATOM 1453 O O . HIS A 1 187 ? -24.286 -8.931 28.300 1.00 94.56 187 HIS A O 1
ATOM 1459 N N . GLY A 1 188 ? -22.081 -9.308 28.123 1.00 95.81 188 GLY A N 1
ATOM 1460 C CA . GLY A 1 188 ? -22.110 -9.592 26.686 1.00 95.81 188 GLY A CA 1
ATOM 1461 C C . GLY A 1 188 ? -22.351 -8.360 25.810 1.00 95.81 188 GLY A C 1
ATOM 1462 O O . GLY A 1 188 ? -22.765 -8.511 24.661 1.00 95.81 188 GLY A O 1
ATOM 1463 N N . MET A 1 189 ? -22.116 -7.152 26.331 1.00 97.56 189 MET A N 1
ATOM 1464 C CA . MET A 1 189 ? -22.343 -5.900 25.612 1.00 97.56 189 MET A CA 1
ATOM 1465 C C . MET A 1 189 ? -21.046 -5.096 25.424 1.00 97.56 189 MET A C 1
ATOM 1467 O O . MET A 1 189 ? -20.106 -5.193 26.216 1.00 97.56 189 MET A O 1
ATOM 1471 N N . ARG A 1 190 ? -21.021 -4.250 24.393 1.00 98.44 190 ARG A N 1
ATOM 1472 C CA . ARG A 1 190 ? -19.966 -3.269 24.082 1.00 98.44 190 ARG A CA 1
ATOM 1473 C C . ARG A 1 190 ? -20.577 -1.928 23.662 1.00 98.44 190 ARG A C 1
ATOM 1475 O O . ARG A 1 190 ? -21.779 -1.860 23.429 1.00 98.44 190 ARG A O 1
ATOM 1482 N N . LEU A 1 191 ? -19.789 -0.858 23.566 1.00 98.38 191 LEU A N 1
ATOM 1483 C CA . LEU A 1 191 ? -20.297 0.472 23.186 1.00 98.38 191 LEU A CA 1
ATOM 1484 C C . LEU A 1 191 ? -20.794 0.498 21.727 1.00 98.38 191 LEU A C 1
ATOM 1486 O O . LEU A 1 191 ? -20.109 0.007 20.829 1.00 98.38 191 LEU A O 1
ATOM 1490 N N . ASN A 1 192 ? -21.949 1.129 21.481 1.00 97.62 192 ASN A N 1
ATOM 1491 C CA . ASN A 1 192 ? -22.441 1.431 20.133 1.00 97.62 192 ASN A CA 1
ATOM 1492 C C . ASN A 1 192 ? -21.919 2.791 19.652 1.00 97.62 192 ASN A C 1
ATOM 1494 O O . ASN A 1 192 ? -22.628 3.796 19.669 1.00 97.62 192 ASN A O 1
ATOM 1498 N N . ILE A 1 193 ? -20.643 2.818 19.289 1.00 97.50 193 ILE A N 1
ATOM 1499 C CA . ILE A 1 193 ? -19.930 3.974 18.733 1.00 97.50 193 ILE A CA 1
ATOM 1500 C C . ILE A 1 193 ? -19.079 3.488 17.547 1.00 97.50 193 ILE A C 1
ATOM 1502 O O . ILE A 1 193 ? -18.889 2.272 17.427 1.00 97.50 193 ILE A O 1
ATOM 1506 N N . PRO A 1 194 ? -18.536 4.382 16.698 1.00 98.06 194 PRO A N 1
ATOM 1507 C CA . PRO A 1 194 ? -17.672 3.980 15.591 1.00 98.06 194 PRO A CA 1
ATOM 1508 C C . PRO A 1 194 ? -16.530 3.061 16.034 1.00 98.06 194 PRO A C 1
ATOM 1510 O O . PRO A 1 194 ? -15.942 3.244 17.110 1.00 98.06 194 PRO A O 1
ATOM 1513 N N . ALA A 1 195 ? -16.207 2.065 15.209 1.00 98.25 195 ALA A N 1
ATOM 1514 C CA . ALA A 1 195 ? -15.078 1.181 15.451 1.00 98.25 195 ALA A CA 1
ATOM 1515 C C . ALA A 1 195 ? -13.793 2.000 15.675 1.00 98.25 195 ALA A C 1
ATOM 1517 O O . ALA A 1 195 ? -13.553 3.033 15.056 1.00 98.25 195 ALA A O 1
ATOM 1518 N N . GLY A 1 196 ? -12.991 1.596 16.659 1.00 96.69 196 GLY A N 1
ATOM 1519 C CA . GLY A 1 196 ? -11.788 2.333 17.062 1.00 96.69 196 GLY A CA 1
ATOM 1520 C C . GLY A 1 196 ? -12.014 3.595 17.914 1.00 96.69 196 GLY A C 1
ATOM 1521 O O . GLY A 1 196 ? -11.075 4.035 18.575 1.00 96.69 196 GLY A O 1
ATOM 1522 N N . ALA A 1 197 ? -13.229 4.149 17.978 1.00 97.69 197 ALA A N 1
ATOM 1523 C CA . ALA A 1 197 ? -13.536 5.277 18.858 1.00 97.69 197 ALA A CA 1
ATOM 1524 C C . ALA A 1 197 ? -13.637 4.853 20.335 1.00 97.69 197 ALA A C 1
ATOM 1526 O O . ALA A 1 197 ? -13.669 3.664 20.674 1.00 97.69 197 ALA A O 1
ATOM 1527 N N . ALA A 1 198 ? -13.711 5.840 21.230 1.00 97.56 198 ALA A N 1
ATOM 1528 C CA . ALA A 1 198 ? -13.835 5.618 22.665 1.00 97.56 198 ALA A CA 1
ATOM 1529 C C . ALA A 1 198 ? -14.721 6.673 23.340 1.00 97.56 198 ALA A C 1
ATOM 1531 O O . ALA A 1 198 ? -14.793 7.818 22.900 1.00 97.56 198 ALA A O 1
ATOM 1532 N N . THR A 1 199 ? -15.348 6.298 24.454 1.00 97.75 199 THR A N 1
ATOM 1533 C CA . THR A 1 199 ? -16.047 7.232 25.346 1.00 97.75 199 THR A CA 1
ATOM 1534 C C . THR A 1 199 ? -15.175 7.536 26.555 1.00 97.75 199 THR A C 1
ATOM 1536 O O . THR A 1 199 ? -14.681 6.622 27.216 1.00 97.75 199 THR A O 1
ATOM 1539 N N . ARG A 1 200 ? -14.985 8.825 26.839 1.00 97.81 200 ARG A N 1
ATOM 1540 C CA . ARG A 1 200 ? -14.216 9.323 27.980 1.00 97.81 200 ARG A CA 1
ATOM 1541 C C . ARG A 1 200 ? -15.149 9.764 29.107 1.00 97.81 200 ARG A C 1
ATOM 1543 O O . ARG A 1 200 ? -16.183 10.368 28.834 1.00 97.81 200 ARG A O 1
ATOM 1550 N N . PHE A 1 201 ? -14.745 9.466 30.336 1.00 98.06 201 PHE A N 1
ATOM 1551 C CA . PHE A 1 201 ? -15.421 9.806 31.581 1.00 98.06 201 PHE A CA 1
ATOM 1552 C C . PHE A 1 201 ? -14.438 10.540 32.495 1.00 98.06 201 PHE A C 1
ATOM 1554 O O . PHE A 1 201 ? -13.488 9.936 33.006 1.00 98.06 201 PHE A O 1
ATOM 1561 N N . GLU A 1 202 ? -14.650 11.832 32.710 1.00 98.06 202 GLU A N 1
ATOM 1562 C CA . GLU A 1 202 ? -13.877 12.607 33.684 1.00 98.06 202 GLU A CA 1
ATOM 1563 C C . GLU A 1 202 ? -14.273 12.239 35.131 1.00 98.06 202 GLU A C 1
ATOM 1565 O O . GLU A 1 202 ? -15.357 11.690 35.353 1.00 98.06 202 GLU A O 1
ATOM 1570 N N . PRO A 1 203 ? -13.415 12.488 36.138 1.00 98.06 203 PRO A N 1
ATOM 1571 C CA . PRO A 1 203 ? -13.752 12.243 37.543 1.00 98.06 203 PRO A CA 1
ATOM 1572 C C . PRO A 1 203 ? -15.075 12.907 37.960 1.00 98.06 203 PRO A C 1
ATOM 1574 O O . PRO A 1 203 ? -15.253 14.113 37.794 1.00 98.06 203 PRO A O 1
ATOM 1577 N N . GLY A 1 204 ? -16.009 12.125 38.508 1.00 95.62 204 GLY A N 1
ATOM 1578 C CA . GLY A 1 204 ? -17.341 12.580 38.924 1.00 95.62 204 GLY A CA 1
ATOM 1579 C C . GLY A 1 204 ? -18.373 12.705 37.795 1.00 95.62 204 GLY A C 1
ATOM 1580 O O . GLY A 1 204 ? -19.546 12.967 38.069 1.00 95.62 204 GLY A O 1
ATOM 1581 N N . GLU A 1 205 ? -17.981 12.512 36.533 1.00 96.94 205 GLU A N 1
ATOM 1582 C CA . GLU A 1 205 ? -18.896 12.602 35.396 1.00 96.94 205 GLU A CA 1
ATOM 1583 C C . GLU A 1 205 ? -19.899 11.442 35.399 1.00 96.94 205 GLU A C 1
ATOM 1585 O O . GLU A 1 205 ? -19.550 10.288 35.654 1.00 96.94 205 GLU A O 1
ATOM 1590 N N . THR A 1 206 ? -21.157 11.747 35.069 1.00 97.44 206 THR A N 1
ATOM 1591 C CA . THR A 1 206 ? -22.179 10.746 34.748 1.00 97.44 206 THR A CA 1
ATOM 1592 C C . THR A 1 206 ? -22.661 10.948 33.322 1.00 97.44 206 THR A C 1
ATOM 1594 O O . THR A 1 206 ? -23.131 12.032 32.976 1.00 97.44 206 THR A O 1
ATOM 1597 N N . ARG A 1 207 ? -22.599 9.896 32.506 1.00 96.19 207 ARG A N 1
ATOM 1598 C CA . ARG A 1 207 ? -23.001 9.930 31.097 1.00 96.19 207 ARG A CA 1
ATOM 1599 C C . ARG A 1 207 ? -23.878 8.730 30.761 1.00 96.19 207 ARG A C 1
ATOM 1601 O O . ARG A 1 207 ? -23.672 7.641 31.283 1.00 96.19 207 ARG A O 1
ATOM 1608 N N . SER A 1 208 ? -24.872 8.933 29.898 1.00 96.19 208 SER A N 1
ATOM 1609 C CA . SER A 1 208 ? -25.643 7.823 29.323 1.00 96.19 208 SER A CA 1
ATOM 1610 C C . SER A 1 208 ? -24.918 7.284 28.095 1.00 96.19 208 SER A C 1
ATOM 1612 O O . SER A 1 208 ? -24.526 8.067 27.231 1.00 96.19 208 SER A O 1
ATOM 1614 N N . VAL A 1 209 ? -24.741 5.969 28.018 1.00 97.06 209 VAL A N 1
ATOM 1615 C CA . VAL A 1 209 ? -24.113 5.294 26.877 1.00 97.06 209 VAL A CA 1
ATOM 1616 C C . VAL A 1 209 ? -25.064 4.270 26.284 1.00 97.06 209 VAL A C 1
ATOM 1618 O O . VAL A 1 209 ? -25.834 3.642 27.010 1.00 97.06 209 VAL A O 1
ATOM 1621 N N . VAL A 1 210 ? -24.997 4.099 24.965 1.00 97.56 210 VAL A N 1
ATOM 1622 C CA . VAL A 1 210 ? -25.689 3.018 24.264 1.00 97.56 210 VAL A CA 1
ATOM 1623 C C . VAL A 1 210 ? -24.735 1.834 24.185 1.00 97.56 210 VAL A C 1
ATOM 1625 O O . VAL A 1 210 ? -23.626 1.960 23.661 1.00 97.56 210 VAL A O 1
ATOM 1628 N N . LEU A 1 211 ? -25.163 0.689 24.700 1.00 97.88 211 LEU A N 1
ATOM 1629 C CA . LEU A 1 211 ? -24.458 -0.576 24.567 1.00 97.88 211 LEU A CA 1
ATOM 1630 C C . LEU A 1 211 ? -25.214 -1.496 23.620 1.00 97.88 211 LEU A C 1
ATOM 1632 O O . LEU A 1 211 ? -26.441 -1.457 23.565 1.00 97.88 211 LEU A O 1
ATOM 1636 N N . ILE A 1 212 ? -24.480 -2.354 22.926 1.00 97.56 212 ILE A N 1
ATOM 1637 C CA . ILE A 1 212 ? -24.991 -3.361 22.000 1.00 97.56 212 ILE A CA 1
ATOM 1638 C C . ILE A 1 212 ? -24.371 -4.721 22.278 1.00 97.56 212 ILE A C 1
ATOM 1640 O O . ILE A 1 212 ? -23.232 -4.807 22.732 1.00 97.56 212 ILE A O 1
ATOM 1644 N N . GLY A 1 213 ? -25.113 -5.783 21.978 1.00 97.31 213 GLY A N 1
ATOM 1645 C CA . GLY A 1 213 ? -24.627 -7.149 22.140 1.00 97.31 213 GLY A CA 1
ATOM 1646 C C . GLY A 1 213 ? -23.412 -7.448 21.262 1.00 97.31 213 GLY A C 1
ATOM 1647 O O . GLY A 1 213 ? -23.344 -7.028 20.102 1.00 97.31 213 GLY A O 1
ATOM 1648 N N . ILE A 1 214 ? -22.467 -8.222 21.790 1.00 97.31 214 ILE A N 1
ATOM 1649 C CA . ILE A 1 214 ? -21.460 -8.881 20.954 1.00 97.31 214 ILE A CA 1
ATOM 1650 C C . ILE A 1 214 ? -22.137 -9.906 20.025 1.00 97.31 214 ILE A C 1
ATOM 1652 O O . ILE A 1 214 ? -23.235 -10.404 20.302 1.00 97.31 214 ILE A O 1
ATOM 1656 N N . SER A 1 215 ? -21.500 -10.188 18.893 1.00 95.88 215 SER A N 1
ATOM 1657 C CA . SER A 1 215 ? -21.978 -11.131 17.873 1.00 95.88 215 SER A CA 1
ATOM 1658 C C . SER A 1 215 ? -21.086 -12.374 17.809 1.00 95.88 215 SER A C 1
ATOM 1660 O O . SER A 1 215 ? -20.439 -12.703 18.804 1.00 95.88 215 SER A O 1
ATOM 1662 N N . GLY A 1 216 ? -21.087 -13.095 16.686 1.00 96.19 216 GLY A N 1
ATOM 1663 C CA . GLY A 1 216 ? -20.325 -14.331 16.535 1.00 96.19 216 GLY A CA 1
ATOM 1664 C C . GLY A 1 216 ? -20.745 -15.391 17.555 1.00 96.19 216 GLY A C 1
ATOM 1665 O O . GLY A 1 216 ? -21.934 -15.578 17.833 1.00 96.19 216 GLY A O 1
ATOM 1666 N N . LYS A 1 217 ? -19.761 -16.064 18.158 1.00 97.00 217 LYS A N 1
ATOM 1667 C CA . LYS A 1 217 ? -19.976 -17.097 19.189 1.00 97.00 217 LYS A CA 1
ATOM 1668 C C . LYS A 1 217 ? -20.408 -16.531 20.545 1.00 97.00 217 LYS A C 1
ATOM 1670 O O . LYS A 1 217 ? -20.770 -17.309 21.425 1.00 97.00 217 LYS A O 1
ATOM 1675 N N . LYS A 1 218 ? -20.385 -15.204 20.712 1.00 96.88 218 LYS A N 1
ATOM 1676 C CA . LYS A 1 218 ? -20.717 -14.481 21.946 1.00 96.88 218 LYS A CA 1
ATOM 1677 C C . LYS A 1 218 ? -19.928 -14.998 23.145 1.00 96.88 218 LYS A C 1
ATOM 1679 O O . LYS A 1 218 ? -20.502 -15.442 24.138 1.00 96.88 218 LYS A O 1
ATOM 1684 N N . VAL A 1 219 ? -18.604 -14.953 23.047 1.00 97.19 219 VAL A N 1
ATOM 1685 C CA . VAL A 1 219 ? -17.692 -15.364 24.122 1.00 97.19 219 VAL A CA 1
ATOM 1686 C C . VAL A 1 219 ? -16.914 -14.150 24.610 1.00 97.19 219 VAL A C 1
ATOM 1688 O O . VAL A 1 219 ? -16.309 -13.428 23.823 1.00 97.19 219 VAL A O 1
ATOM 1691 N N . ILE A 1 220 ? -16.943 -13.915 25.920 1.00 97.12 220 ILE A N 1
ATOM 1692 C CA . ILE A 1 220 ? -16.149 -12.871 26.568 1.00 97.12 220 ILE A CA 1
ATOM 1693 C C . ILE A 1 220 ? -14.816 -13.487 26.981 1.00 97.12 220 ILE A C 1
ATOM 1695 O O . ILE A 1 220 ? -14.795 -14.561 27.578 1.00 97.12 220 ILE A O 1
ATOM 1699 N N . ARG A 1 221 ? -13.717 -12.794 26.672 1.00 97.44 221 ARG A N 1
ATOM 1700 C CA . ARG A 1 221 ? -12.339 -13.139 27.048 1.00 97.44 221 ARG A CA 1
ATOM 1701 C C . ARG A 1 221 ? -11.579 -11.864 27.426 1.00 97.44 221 ARG A C 1
ATOM 1703 O O . ARG A 1 221 ? -11.905 -10.784 26.930 1.00 97.44 221 ARG A O 1
ATOM 1710 N N . GLY A 1 222 ? -10.535 -12.001 28.242 1.00 96.31 222 GLY A N 1
ATOM 1711 C CA . GLY A 1 222 ? -9.629 -10.904 28.597 1.00 96.31 222 GLY A CA 1
ATOM 1712 C C . GLY A 1 222 ? -10.218 -9.917 29.612 1.00 96.31 222 GLY A C 1
ATOM 1713 O O . GLY A 1 222 ? -11.031 -10.274 30.464 1.00 96.31 222 GLY A O 1
ATOM 1714 N N . GLY A 1 223 ? -9.783 -8.657 29.547 1.00 96.69 223 GLY A N 1
ATOM 1715 C CA . GLY A 1 223 ? -10.243 -7.613 30.467 1.00 96.69 223 GLY A CA 1
ATOM 1716 C C . GLY A 1 223 ? -9.768 -7.837 31.906 1.00 96.69 223 GLY A C 1
ATOM 1717 O O . GLY A 1 223 ? -8.569 -7.974 32.140 1.00 96.69 223 GLY A O 1
ATOM 1718 N N . ASN A 1 224 ? -10.696 -7.837 32.865 1.00 96.75 224 ASN A N 1
ATOM 1719 C CA . ASN A 1 224 ? -10.428 -8.162 34.269 1.00 96.75 224 ASN A CA 1
ATOM 1720 C C . ASN A 1 224 ? -10.802 -9.617 34.613 1.00 96.75 224 ASN A C 1
ATOM 1722 O O . ASN A 1 224 ? -10.744 -9.993 35.783 1.00 96.75 224 ASN A O 1
ATOM 1726 N N . ALA A 1 225 ? -11.159 -10.427 33.608 1.00 94.56 225 ALA A N 1
ATOM 1727 C CA . ALA A 1 225 ? -11.601 -11.812 33.750 1.00 94.56 225 ALA A CA 1
ATOM 1728 C C . ALA A 1 225 ? -12.818 -11.991 34.683 1.00 94.56 225 ALA A C 1
ATOM 1730 O O . ALA A 1 225 ? -12.949 -13.016 35.352 1.00 94.56 225 ALA A O 1
ATOM 1731 N N . ILE A 1 226 ? -13.727 -11.011 34.725 1.00 92.50 226 ILE A N 1
ATOM 1732 C CA . ILE A 1 226 ? -14.964 -11.082 35.522 1.00 92.50 226 ILE A CA 1
ATOM 1733 C C . ILE A 1 226 ? -15.947 -12.078 34.900 1.00 92.50 226 ILE A C 1
ATOM 1735 O O . ILE A 1 226 ? -16.610 -12.835 35.608 1.00 92.50 226 ILE A O 1
ATOM 1739 N N . ALA A 1 227 ? -16.058 -12.057 33.574 1.00 91.38 227 ALA A N 1
ATOM 1740 C CA . ALA A 1 227 ? -17.060 -12.774 32.801 1.00 91.38 227 ALA A CA 1
ATOM 1741 C C . ALA A 1 227 ? -16.436 -13.656 31.709 1.00 91.38 227 ALA A C 1
ATOM 1743 O O . ALA A 1 227 ? -17.048 -13.834 30.663 1.00 91.38 227 ALA A O 1
ATOM 1744 N N . ASP A 1 228 ? -15.245 -14.224 31.944 1.00 92.81 228 ASP A N 1
ATOM 1745 C CA . ASP A 1 228 ? -14.487 -15.056 30.989 1.00 92.81 228 ASP A CA 1
ATOM 1746 C C . ASP A 1 228 ? -15.196 -16.388 30.652 1.00 92.81 228 ASP A C 1
ATOM 1748 O O . ASP A 1 228 ? -14.877 -17.464 31.170 1.00 92.81 228 ASP A O 1
ATOM 1752 N N . CYS A 1 229 ? -16.233 -16.315 29.817 1.00 90.50 229 CYS A N 1
ATOM 1753 C CA . CYS A 1 229 ? -17.032 -17.446 29.368 1.00 90.50 229 CYS A CA 1
ATOM 1754 C C . CYS A 1 229 ? -17.952 -17.075 28.184 1.00 90.50 229 CYS A C 1
ATOM 1756 O O . CYS A 1 229 ? -18.109 -15.900 27.841 1.00 90.50 229 CYS A O 1
ATOM 1758 N N . PRO A 1 230 ? -18.597 -18.073 27.545 1.00 93.88 230 PRO A N 1
ATOM 1759 C CA . PRO A 1 230 ? -19.731 -17.820 26.661 1.00 93.88 230 PRO A CA 1
ATOM 1760 C C . PRO A 1 230 ? -20.852 -17.082 27.398 1.00 93.88 230 PRO A C 1
ATOM 1762 O O . PRO A 1 230 ? -21.186 -17.447 28.530 1.00 93.88 230 PRO A O 1
ATOM 1765 N N . VAL A 1 231 ? -21.439 -16.080 26.741 1.00 91.75 231 VAL A N 1
ATOM 1766 C CA . VAL A 1 231 ? -22.532 -15.265 27.280 1.00 91.75 231 VAL A CA 1
ATOM 1767 C C . VAL A 1 231 ? -23.747 -16.153 27.535 1.00 91.75 231 VAL A C 1
ATOM 1769 O O . VAL A 1 231 ? -24.354 -16.687 26.607 1.00 91.75 231 VAL A O 1
ATOM 1772 N N . ASP A 1 232 ? -24.094 -16.294 28.810 1.00 86.56 232 ASP A N 1
ATOM 1773 C CA . ASP A 1 232 ? -25.239 -17.061 29.292 1.00 86.56 232 ASP A CA 1
ATOM 1774 C C . ASP A 1 232 ? -25.937 -16.304 30.431 1.00 86.56 232 ASP A C 1
ATOM 1776 O O . ASP A 1 232 ? -25.366 -16.108 31.509 1.00 86.56 232 ASP A O 1
ATOM 1780 N N . ASP A 1 233 ? -27.187 -15.898 30.195 1.00 74.75 233 ASP A N 1
ATOM 1781 C CA . ASP A 1 233 ? -28.009 -15.161 31.161 1.00 74.75 233 ASP A CA 1
ATOM 1782 C C . ASP A 1 233 ? -28.320 -15.993 32.425 1.00 74.75 233 ASP A C 1
ATOM 1784 O O . ASP A 1 233 ? -28.665 -15.439 33.468 1.00 74.75 233 ASP A O 1
ATOM 1788 N N . ALA A 1 234 ? -28.145 -17.320 32.396 1.00 74.69 234 ALA A N 1
ATOM 1789 C CA . ALA A 1 234 ? -28.321 -18.173 33.572 1.00 74.69 234 ALA A CA 1
ATOM 1790 C C . ALA A 1 234 ? -27.174 -18.054 34.599 1.00 74.69 234 ALA A C 1
ATOM 1792 O O . ALA A 1 234 ? -27.330 -18.479 35.746 1.00 74.69 234 ALA A O 1
ATOM 1793 N N . LYS A 1 235 ? -26.029 -17.457 34.231 1.00 73.50 235 LYS A N 1
ATOM 1794 C CA . LYS A 1 235 ? -24.834 -17.333 35.096 1.00 73.50 235 LYS A CA 1
ATOM 1795 C C . LYS A 1 235 ? -24.760 -16.037 35.908 1.00 73.50 235 LYS A C 1
ATOM 1797 O O . LYS A 1 235 ? -23.765 -15.791 36.592 1.00 73.50 235 LYS A O 1
ATOM 1802 N N . VAL A 1 236 ? -25.825 -15.236 35.898 1.00 72.38 236 VAL A N 1
ATOM 1803 C CA . VAL A 1 236 ? -25.923 -13.938 36.595 1.00 72.38 236 VAL A CA 1
ATOM 1804 C C . VAL A 1 236 ? -25.542 -14.020 38.081 1.00 72.38 236 VAL A C 1
ATOM 1806 O O . VAL A 1 236 ? -24.831 -13.150 38.579 1.00 72.38 236 VAL A O 1
ATOM 1809 N N . MET A 1 237 ? -25.933 -15.087 38.787 1.00 71.25 237 MET A N 1
ATOM 1810 C CA . MET A 1 237 ? -25.616 -15.247 40.216 1.00 71.25 237 MET A CA 1
ATOM 1811 C C . MET A 1 237 ? -24.116 -15.435 40.482 1.00 71.25 237 MET A C 1
ATOM 1813 O O . MET A 1 237 ? -23.592 -14.908 41.461 1.00 71.25 237 MET A O 1
ATOM 1817 N N . THR A 1 238 ? -23.411 -16.159 39.609 1.00 79.25 238 THR A N 1
ATOM 1818 C CA . THR A 1 238 ? -21.957 -16.354 39.713 1.00 79.25 238 THR A CA 1
ATOM 1819 C C . THR A 1 238 ? -21.211 -15.058 39.395 1.00 79.25 238 THR A C 1
ATOM 1821 O O . THR A 1 238 ? -20.261 -14.711 40.094 1.00 79.25 238 THR A O 1
ATOM 1824 N N . LEU A 1 239 ? -21.693 -14.299 38.404 1.00 83.88 239 LEU A N 1
ATOM 1825 C CA . LEU A 1 239 ? -21.156 -12.983 38.048 1.00 83.88 239 LEU A CA 1
ATOM 1826 C C . LEU A 1 239 ? -21.287 -11.977 39.198 1.00 83.88 239 LEU A C 1
ATOM 1828 O O . LEU A 1 239 ? -20.338 -11.251 39.477 1.00 83.88 239 LEU A O 1
ATOM 1832 N N . MET A 1 240 ? -22.419 -11.954 39.914 1.00 81.50 240 MET A N 1
ATOM 1833 C CA . MET A 1 240 ? -22.575 -11.074 41.083 1.00 81.50 240 MET A CA 1
ATOM 1834 C C . MET A 1 240 ? -21.561 -11.376 42.192 1.00 81.50 240 MET A C 1
ATOM 1836 O O . MET A 1 240 ? -21.049 -10.442 42.810 1.00 81.50 240 MET A O 1
ATOM 1840 N N . GLY A 1 241 ? -21.240 -12.656 42.414 1.00 83.88 241 GLY A N 1
ATOM 1841 C CA . GLY A 1 241 ? -20.177 -13.060 43.338 1.00 83.88 241 GLY A CA 1
ATOM 1842 C C . GLY A 1 241 ? -18.824 -12.467 42.938 1.00 83.88 241 GLY A C 1
ATOM 1843 O O . GLY A 1 241 ? -18.213 -11.751 43.728 1.00 83.88 241 GLY A O 1
ATOM 1844 N N . ALA A 1 242 ? -18.416 -12.668 41.680 1.00 84.81 242 ALA A N 1
ATOM 1845 C CA . ALA A 1 242 ? -17.154 -12.150 41.147 1.00 84.81 242 ALA A CA 1
ATOM 1846 C C . ALA A 1 242 ? -17.069 -10.611 41.187 1.00 84.81 242 ALA A C 1
ATOM 1848 O O . ALA A 1 242 ? -16.039 -10.049 41.563 1.00 84.81 242 ALA A O 1
ATOM 1849 N N . LEU A 1 243 ? -18.163 -9.915 40.859 1.00 88.38 243 LEU A N 1
ATOM 1850 C CA . LEU A 1 243 ? -18.244 -8.452 40.926 1.00 88.38 243 LEU A CA 1
ATOM 1851 C C . LEU A 1 243 ? -18.052 -7.930 42.354 1.00 88.38 243 LEU A C 1
ATOM 1853 O O . LEU A 1 243 ? -17.309 -6.968 42.563 1.00 88.38 243 LEU A O 1
ATOM 1857 N N . SER A 1 244 ? -18.705 -8.568 43.330 1.00 86.69 244 SER A N 1
ATOM 1858 C CA . SER A 1 244 ? -18.598 -8.188 44.739 1.00 86.69 244 SER A CA 1
ATOM 1859 C C . SER A 1 244 ? -17.208 -8.473 45.305 1.00 86.69 244 SER A C 1
ATOM 1861 O O . SER A 1 244 ? -16.684 -7.646 46.048 1.00 86.69 244 SER A O 1
ATOM 1863 N N . GLU A 1 245 ? -16.606 -9.616 44.969 1.00 87.75 245 GLU A N 1
ATOM 1864 C CA . GLU A 1 245 ? -15.253 -9.983 45.410 1.00 87.75 245 GLU A CA 1
ATOM 1865 C C . GLU A 1 245 ? -14.185 -9.059 44.812 1.00 87.75 245 GLU A C 1
ATOM 1867 O O . GLU A 1 245 ? -13.263 -8.645 45.513 1.00 87.75 245 GLU A O 1
ATOM 1872 N N . GLY A 1 246 ? -14.333 -8.683 43.539 1.00 85.56 246 GLY A N 1
ATOM 1873 C CA . GLY A 1 246 ? -13.419 -7.776 42.843 1.00 85.56 246 GLY A CA 1
ATOM 1874 C C . GLY A 1 246 ? -13.634 -6.287 43.141 1.00 85.56 246 GLY A C 1
ATOM 1875 O O . GLY A 1 246 ? -12.866 -5.457 42.658 1.00 85.56 246 GLY A O 1
ATOM 1876 N N . GLY A 1 247 ? -14.668 -5.925 43.909 1.00 92.44 247 GLY A N 1
ATOM 1877 C CA . GLY A 1 247 ? -14.983 -4.529 44.232 1.00 92.44 247 GLY A CA 1
ATOM 1878 C C . GLY A 1 247 ? -15.409 -3.692 43.020 1.00 92.44 247 GLY A C 1
ATOM 1879 O O . GLY A 1 247 ? -15.147 -2.490 42.979 1.00 92.44 247 GLY A O 1
ATOM 1880 N N . PHE A 1 248 ? -16.043 -4.310 42.020 1.00 95.31 248 PHE A N 1
ATOM 1881 C CA . PHE A 1 248 ? -16.492 -3.622 40.811 1.00 95.31 248 PHE A CA 1
ATOM 1882 C C . PHE A 1 248 ? -17.800 -2.871 41.056 1.00 95.31 248 PHE A C 1
ATOM 1884 O O . PHE A 1 248 ? -18.808 -3.459 41.449 1.00 95.31 248 PHE A O 1
ATOM 1891 N N . GLY A 1 249 ? -17.798 -1.567 40.772 1.00 92.62 249 GLY A N 1
ATOM 1892 C CA . GLY A 1 249 ? -18.957 -0.700 40.934 1.00 92.62 249 GLY A CA 1
ATOM 1893 C C . GLY A 1 249 ? -20.175 -1.209 40.168 1.00 92.62 249 GLY A C 1
ATOM 1894 O O . GLY A 1 249 ? -20.160 -1.270 38.938 1.00 92.62 249 GLY A O 1
ATOM 1895 N N . HIS A 1 250 ? -21.236 -1.550 40.893 1.00 94.19 250 HIS A N 1
ATOM 1896 C CA . HIS A 1 250 ? -22.503 -2.013 40.339 1.00 94.19 250 HIS A CA 1
ATOM 1897 C C . HIS A 1 250 ? -23.659 -1.232 40.965 1.00 94.19 250 HIS A C 1
ATOM 1899 O O . HIS A 1 250 ? -23.724 -1.075 42.184 1.00 94.19 250 HIS A O 1
ATOM 1905 N N . LEU A 1 251 ? -24.568 -0.749 40.121 1.00 93.56 251 LEU A N 1
ATOM 1906 C CA . LEU A 1 251 ? -25.826 -0.142 40.536 1.00 93.56 251 LEU A CA 1
ATOM 1907 C C . LEU A 1 251 ? -26.919 -0.581 39.564 1.00 93.56 251 LEU A C 1
ATOM 1909 O O . LEU A 1 251 ? -26.854 -0.255 38.381 1.00 93.56 251 LEU A O 1
ATOM 1913 N N . GLU A 1 252 ? -27.903 -1.323 40.066 1.00 92.56 252 GLU A N 1
ATOM 1914 C CA . GLU A 1 252 ? -29.054 -1.763 39.277 1.00 92.56 252 GLU A CA 1
ATOM 1915 C C . GLU A 1 252 ? -29.858 -0.553 38.777 1.00 92.56 252 GLU A C 1
ATOM 1917 O O . GLU A 1 252 ? -30.205 0.347 39.549 1.00 92.56 252 GLU A O 1
ATOM 1922 N N . GLU A 1 253 ? -30.166 -0.521 37.479 1.00 90.06 253 GLU A N 1
ATOM 1923 C CA . GLU A 1 253 ? -30.972 0.551 36.892 1.00 90.06 253 GLU A CA 1
ATOM 1924 C C . GLU A 1 253 ? -32.452 0.110 36.836 1.00 90.06 253 GLU A C 1
ATOM 1926 O O . GLU A 1 253 ? -32.793 -0.840 36.139 1.00 90.06 253 GLU A O 1
ATOM 1931 N N . PRO A 1 254 ? -33.396 0.744 37.548 1.00 82.62 254 PRO A N 1
ATOM 1932 C CA . PRO A 1 254 ? -34.745 0.184 37.678 1.00 82.62 254 PRO A CA 1
ATOM 1933 C C . PRO A 1 254 ? -35.564 0.205 36.375 1.00 82.62 254 PRO A C 1
ATOM 1935 O O . PRO A 1 254 ? -36.418 -0.653 36.187 1.00 82.62 254 PRO A O 1
ATOM 1938 N N . ASN A 1 255 ? -35.305 1.154 35.465 1.00 84.62 255 ASN A N 1
ATOM 1939 C CA . ASN A 1 255 ? -36.052 1.331 34.210 1.00 84.62 255 ASN A CA 1
ATOM 1940 C C . ASN A 1 255 ? -35.100 1.606 33.027 1.00 84.62 255 ASN A C 1
ATOM 1942 O O . ASN A 1 255 ? -35.068 2.737 32.525 1.00 84.62 255 ASN A O 1
ATOM 1946 N N . PRO A 1 256 ? -34.295 0.621 32.590 1.00 80.56 256 PRO A N 1
ATOM 1947 C CA . PRO A 1 256 ? -33.413 0.796 31.443 1.00 80.56 256 PRO A CA 1
ATOM 1948 C C . PRO A 1 256 ? -34.249 0.976 30.173 1.00 80.56 256 PRO A C 1
ATOM 1950 O O . PRO A 1 256 ? -35.364 0.461 30.049 1.00 80.56 256 PRO A O 1
ATOM 1953 N N . ARG A 1 257 ? -33.693 1.671 29.184 1.00 90.31 257 ARG A N 1
ATOM 1954 C CA . ARG A 1 257 ? -34.243 1.614 27.827 1.00 90.31 257 ARG A CA 1
ATOM 1955 C C . ARG A 1 257 ? -33.533 0.493 27.092 1.00 90.31 257 ARG A C 1
ATOM 1957 O O . ARG A 1 257 ? -32.340 0.608 26.837 1.00 90.31 257 ARG A O 1
ATOM 1964 N N . GLU A 1 258 ? -34.266 -0.561 26.766 1.00 91.56 258 GLU A N 1
ATOM 1965 C CA . GLU A 1 258 ? -33.783 -1.703 25.991 1.00 91.56 258 GLU A CA 1
ATOM 1966 C C . GLU A 1 258 ? -34.499 -1.770 24.642 1.00 91.56 258 GLU A C 1
ATOM 1968 O O . GLU A 1 258 ? -35.642 -1.329 24.502 1.00 91.56 258 GLU A O 1
ATOM 1973 N N . GLY A 1 259 ? -33.827 -2.320 23.640 1.00 91.88 259 GLY A N 1
ATOM 1974 C CA . GLY A 1 259 ? -34.394 -2.481 22.312 1.00 91.88 259 GLY A CA 1
ATOM 1975 C C . GLY A 1 259 ? -33.428 -3.154 21.352 1.00 91.88 259 GLY A C 1
ATOM 1976 O O . GLY A 1 259 ? -32.585 -3.958 21.749 1.00 91.88 259 GLY A O 1
ATOM 1977 N N . VAL A 1 260 ? -33.571 -2.828 20.073 1.00 91.00 260 VAL A N 1
ATOM 1978 C CA . VAL A 1 260 ? -32.729 -3.327 18.985 1.00 91.00 260 VAL A CA 1
ATOM 1979 C C . VAL A 1 260 ? -32.295 -2.135 18.141 1.00 91.00 260 VAL A C 1
ATOM 1981 O O . VAL A 1 260 ? -33.067 -1.193 17.959 1.00 91.00 260 VAL A O 1
ATOM 1984 N N . VAL A 1 261 ? -31.066 -2.169 17.635 1.00 87.38 261 VAL A N 1
ATOM 1985 C CA . VAL A 1 261 ? -30.579 -1.173 16.679 1.00 87.38 261 VAL A CA 1
ATOM 1986 C C . VAL A 1 261 ? -31.322 -1.334 15.353 1.00 87.38 261 VAL A C 1
ATOM 1988 O O . VAL A 1 261 ? -31.272 -2.394 14.730 1.00 87.38 261 VAL A O 1
ATOM 1991 N N . GLY A 1 262 ? -31.989 -0.276 14.904 1.00 77.88 262 GLY A N 1
ATOM 1992 C CA . GLY A 1 262 ? -32.660 -0.210 13.606 1.00 77.88 262 GLY A CA 1
ATOM 1993 C C . GLY A 1 262 ? -32.782 1.228 13.107 1.00 77.88 262 GLY A C 1
ATOM 1994 O O . GLY A 1 262 ? -32.419 2.161 13.832 1.00 77.88 262 GLY A O 1
ATOM 1995 N N . GLU A 1 263 ? -33.294 1.397 11.887 1.00 62.22 263 GLU A N 1
ATOM 1996 C CA . GLU A 1 263 ? -33.579 2.715 11.308 1.00 62.22 263 GLU A CA 1
ATOM 1997 C C . GLU A 1 263 ? -34.513 3.513 12.235 1.00 62.22 263 GLU A C 1
ATOM 1999 O O . GLU A 1 263 ? -35.509 2.988 12.732 1.00 62.22 263 GLU A O 1
ATOM 2004 N N . GLU A 1 264 ? -34.136 4.762 12.526 1.00 67.25 264 GLU A N 1
ATOM 2005 C CA . GLU A 1 264 ? -34.858 5.700 13.409 1.00 67.25 264 GLU A CA 1
ATOM 2006 C C . GLU A 1 264 ? -35.018 5.267 14.884 1.00 67.25 264 GLU A C 1
ATOM 2008 O O . GLU A 1 264 ? -35.783 5.867 15.646 1.00 67.25 264 GLU A O 1
ATOM 2013 N N . SER A 1 265 ? -34.271 4.258 15.343 1.00 80.25 265 SER A N 1
ATOM 2014 C CA . SER A 1 265 ? -34.270 3.879 16.761 1.00 80.25 265 SER A CA 1
ATOM 2015 C C . SER A 1 265 ? -33.467 4.871 17.614 1.00 80.25 265 SER A C 1
ATOM 2017 O O . SER A 1 265 ? -32.424 5.372 17.208 1.00 80.25 265 SER A O 1
ATOM 2019 N N . CYS A 1 266 ? -33.863 5.095 18.870 1.00 85.31 266 CYS A N 1
ATOM 2020 C CA . CYS A 1 266 ? -33.052 5.894 19.805 1.00 85.31 266 CYS A CA 1
ATOM 2021 C C . CYS A 1 266 ? -31.718 5.225 20.204 1.00 85.31 266 CYS A C 1
ATOM 2023 O O . CYS A 1 266 ? -30.951 5.798 20.977 1.00 85.31 266 CYS A O 1
ATOM 2025 N N . PHE A 1 267 ? -31.459 4.018 19.689 1.00 90.31 267 PHE A N 1
ATOM 2026 C CA . PHE A 1 267 ? -30.246 3.236 19.896 1.00 90.31 267 PHE A CA 1
ATOM 2027 C C . PHE A 1 267 ? -29.290 3.296 18.701 1.00 90.31 267 PHE A C 1
ATOM 2029 O O . PHE A 1 267 ? -28.141 2.880 18.847 1.00 90.31 267 PHE A O 1
ATOM 2036 N N . SER A 1 268 ? -29.738 3.755 17.526 1.00 90.69 268 SER A N 1
ATOM 2037 C CA . SER A 1 268 ? -28.909 3.757 16.322 1.00 90.69 268 SER A CA 1
ATOM 2038 C C . SER A 1 268 ? -27.845 4.837 16.383 1.00 90.69 268 SER A C 1
ATOM 2040 O O . SER A 1 268 ? -28.136 5.994 16.683 1.00 90.69 268 SER A O 1
ATOM 2042 N N . PHE A 1 269 ? -26.624 4.449 16.030 1.00 93.12 269 PHE A N 1
ATOM 2043 C CA . PHE A 1 269 ? -25.565 5.377 15.680 1.00 93.12 269 PHE A CA 1
ATOM 2044 C C . PHE A 1 269 ? -25.422 5.349 14.162 1.00 93.12 269 PHE A C 1
ATOM 2046 O O . PHE A 1 269 ? -25.245 4.278 13.581 1.00 93.12 269 PHE A O 1
ATOM 2053 N N . SER A 1 270 ? -25.521 6.510 13.527 1.00 93.88 270 SER A N 1
ATOM 2054 C CA . SER A 1 270 ? -25.368 6.649 12.084 1.00 93.88 270 SER A CA 1
ATOM 2055 C C . SER A 1 270 ? -24.325 7.703 11.761 1.00 93.88 270 SER A C 1
ATOM 2057 O O . SER A 1 270 ? -24.231 8.696 12.482 1.00 93.88 270 SER A O 1
ATOM 2059 N N . MET A 1 271 ? -23.597 7.521 10.668 1.00 95.00 271 MET A N 1
ATOM 2060 C CA . MET A 1 271 ? -22.607 8.485 10.194 1.00 95.00 271 MET A CA 1
ATOM 2061 C C . MET A 1 271 ? -22.745 8.741 8.698 1.00 95.00 271 MET A C 1
ATOM 2063 O O . MET A 1 271 ? -23.313 7.930 7.963 1.00 95.00 271 MET A O 1
ATOM 2067 N N . THR A 1 272 ? -22.261 9.892 8.254 1.00 96.50 272 THR A N 1
ATOM 2068 C CA . THR A 1 272 ? -22.169 10.195 6.825 1.00 96.50 272 THR A CA 1
ATOM 2069 C C . THR A 1 272 ? -21.109 9.315 6.160 1.00 96.50 272 THR A C 1
ATOM 2071 O O . THR A 1 272 ? -20.184 8.828 6.813 1.00 96.50 272 THR A O 1
ATOM 2074 N N . HIS A 1 273 ? -21.224 9.128 4.846 1.00 96.38 273 HIS A N 1
ATOM 2075 C CA . HIS A 1 273 ? -20.198 8.436 4.062 1.00 96.38 273 HIS A CA 1
ATOM 2076 C C . HIS A 1 273 ? -18.825 9.118 4.171 1.00 96.38 273 HIS A C 1
ATOM 2078 O O . HIS A 1 273 ? -17.810 8.438 4.251 1.00 96.38 273 HIS A O 1
ATOM 2084 N N . GLU A 1 274 ? -18.790 10.451 4.243 1.00 96.38 274 GLU A N 1
ATOM 2085 C CA . GLU A 1 274 ? -17.549 11.211 4.415 1.00 96.38 274 GLU A CA 1
ATOM 2086 C C . GLU A 1 274 ? -16.860 10.900 5.752 1.00 96.38 274 GLU A C 1
ATOM 2088 O O . GLU A 1 274 ? -15.675 10.568 5.782 1.00 96.38 274 GLU A O 1
ATOM 2093 N N . GLU A 1 275 ? -17.600 10.942 6.866 1.00 96.25 275 GLU A N 1
ATOM 2094 C CA . GLU A 1 275 ? -17.065 10.583 8.187 1.00 96.25 275 GLU A CA 1
ATOM 2095 C C . GLU A 1 275 ? -16.581 9.129 8.228 1.00 96.25 275 GLU A C 1
ATOM 2097 O O . GLU A 1 275 ? -15.535 8.847 8.813 1.00 96.25 275 GLU A O 1
ATOM 2102 N N . TYR A 1 276 ? -17.320 8.213 7.595 1.00 97.25 276 TYR A N 1
ATOM 2103 C CA . TYR A 1 276 ? -16.939 6.806 7.504 1.00 97.25 276 TYR A CA 1
ATOM 2104 C C . TYR A 1 276 ? -15.648 6.628 6.699 1.00 97.25 276 TYR A C 1
ATOM 2106 O O . TYR A 1 276 ? -14.709 5.987 7.171 1.00 97.25 276 TYR A O 1
ATOM 2114 N N . ALA A 1 277 ? -15.565 7.241 5.517 1.00 97.12 277 ALA A N 1
ATOM 2115 C CA . ALA A 1 277 ? -14.411 7.128 4.638 1.00 97.12 277 ALA A CA 1
ATOM 2116 C C . ALA A 1 277 ? -13.136 7.704 5.263 1.00 97.12 277 ALA A C 1
ATOM 2118 O O . ALA A 1 277 ? -12.069 7.107 5.133 1.00 97.12 277 ALA A O 1
ATOM 2119 N N . ASN A 1 278 ? -13.254 8.802 6.013 1.00 96.25 278 ASN A N 1
ATOM 2120 C CA . ASN A 1 278 ? -12.138 9.390 6.754 1.00 96.25 278 ASN A CA 1
ATOM 2121 C C . ASN A 1 278 ? -11.609 8.482 7.878 1.00 96.25 278 ASN A C 1
ATOM 2123 O O . ASN A 1 278 ? -10.461 8.631 8.292 1.00 96.25 278 ASN A O 1
ATOM 2127 N N . MET A 1 279 ? -12.427 7.558 8.397 1.00 97.00 279 MET A N 1
ATOM 2128 C CA . MET A 1 279 ? -12.023 6.626 9.455 1.00 97.00 279 MET A CA 1
ATOM 2129 C C . MET A 1 279 ? -11.575 5.261 8.927 1.00 97.00 279 MET A C 1
ATOM 2131 O O . MET A 1 279 ? -10.650 4.674 9.486 1.00 97.00 279 MET A O 1
ATOM 2135 N N . PHE A 1 280 ? -12.246 4.740 7.899 1.00 97.94 280 PHE A N 1
ATOM 2136 C CA . PHE A 1 280 ? -12.128 3.341 7.481 1.00 97.94 280 PHE A CA 1
ATOM 2137 C C . PHE A 1 280 ? -11.864 3.168 5.980 1.00 97.94 280 PHE A C 1
ATOM 2139 O O . PHE A 1 280 ? -11.781 2.036 5.513 1.00 97.94 280 PHE A O 1
ATOM 2146 N N . GLY A 1 281 ? -11.745 4.249 5.208 1.00 97.25 281 GLY A N 1
ATOM 2147 C CA . GLY A 1 281 ? -11.771 4.210 3.743 1.00 97.25 281 GLY A CA 1
ATOM 2148 C C . GLY A 1 281 ? -13.195 4.111 3.165 1.00 97.25 281 GLY A C 1
ATOM 2149 O O . GLY A 1 281 ? -14.142 3.806 3.897 1.00 97.25 281 GLY A O 1
ATOM 2150 N N . PRO A 1 282 ? -13.371 4.392 1.860 1.00 97.50 282 PRO A N 1
ATOM 2151 C CA . PRO A 1 282 ? -14.687 4.425 1.214 1.00 97.50 282 PRO A CA 1
ATOM 2152 C C . PRO A 1 282 ? -15.409 3.088 1.268 1.00 97.50 282 PRO A C 1
ATOM 2154 O O . PRO A 1 282 ? -14.768 2.047 1.294 1.00 97.50 282 PRO A O 1
ATOM 2157 N N . THR A 1 283 ? -16.735 3.101 1.197 1.00 98.19 283 THR A N 1
ATOM 2158 C CA . THR A 1 283 ? -17.555 1.887 1.110 1.00 98.19 283 THR A CA 1
ATOM 2159 C C . THR A 1 283 ? -18.364 1.849 -0.190 1.00 98.19 283 THR A C 1
ATOM 2161 O O . THR A 1 283 ? -18.190 2.683 -1.075 1.00 98.19 283 THR A O 1
ATOM 2164 N N . THR A 1 284 ? -19.220 0.838 -0.337 1.00 97.88 284 THR A N 1
ATOM 2165 C CA . THR A 1 284 ? -20.006 0.570 -1.550 1.00 97.88 284 THR A CA 1
ATOM 2166 C C . THR A 1 284 ? -20.733 1.824 -2.049 1.00 97.88 284 THR A C 1
ATOM 2168 O O . THR A 1 284 ? -21.450 2.475 -1.287 1.00 97.88 284 THR A O 1
ATOM 2171 N N . GLY A 1 285 ? -20.575 2.135 -3.338 1.00 96.19 285 GLY A N 1
ATOM 2172 C CA . GLY A 1 285 ? -21.172 3.299 -4.004 1.00 96.19 285 GLY A CA 1
ATOM 2173 C C . GLY A 1 285 ? -20.364 4.598 -3.899 1.00 96.19 285 GLY A C 1
ATOM 2174 O O . GLY A 1 285 ? -20.623 5.536 -4.657 1.00 96.19 285 GLY A O 1
ATOM 2175 N N . ASP A 1 286 ? -19.363 4.665 -3.018 1.00 98.00 286 ASP A N 1
ATOM 2176 C CA . ASP A 1 286 ? -18.400 5.763 -3.030 1.00 98.00 286 ASP A CA 1
ATOM 2177 C C . ASP A 1 286 ? -17.474 5.637 -4.247 1.00 98.00 286 ASP A C 1
ATOM 2179 O O . ASP A 1 286 ? -17.162 4.540 -4.721 1.00 98.00 286 ASP A O 1
ATOM 2183 N N . ARG A 1 287 ? -17.008 6.780 -4.752 1.00 97.62 287 ARG A N 1
ATOM 2184 C CA . ARG A 1 287 ? -16.058 6.857 -5.865 1.00 97.62 287 ARG A CA 1
ATOM 2185 C C . ARG A 1 287 ? -14.809 7.624 -5.474 1.00 97.62 287 ARG A C 1
ATOM 2187 O O . ARG A 1 287 ? -14.892 8.603 -4.737 1.00 97.62 287 ARG A O 1
ATOM 2194 N N . MET A 1 288 ? -13.672 7.233 -6.032 1.00 96.75 288 MET A N 1
ATOM 2195 C CA . MET A 1 288 ? -12.384 7.883 -5.792 1.00 96.75 288 MET A CA 1
ATOM 2196 C C . MET A 1 288 ? -11.631 8.129 -7.096 1.00 96.75 288 MET A C 1
ATOM 2198 O O . MET A 1 288 ? -11.598 7.271 -7.981 1.00 96.75 288 MET A O 1
ATOM 2202 N N . ARG A 1 289 ? -11.021 9.307 -7.229 1.00 97.75 289 ARG A N 1
ATOM 2203 C CA . ARG A 1 289 ? -10.153 9.630 -8.365 1.00 97.75 289 ARG A CA 1
ATOM 2204 C C . ARG A 1 289 ? -8.829 8.879 -8.248 1.00 97.75 289 ARG A C 1
ATOM 2206 O O . ARG A 1 289 ? -8.191 8.910 -7.200 1.00 97.75 289 ARG A O 1
ATOM 2213 N N . LEU A 1 290 ? -8.363 8.277 -9.339 1.00 97.81 290 LEU A N 1
ATOM 2214 C CA . LEU A 1 290 ? -7.053 7.624 -9.367 1.00 97.81 290 LEU A CA 1
ATOM 2215 C C . LEU A 1 290 ? -5.951 8.662 -9.603 1.00 97.81 290 LEU A C 1
ATOM 2217 O O . LEU A 1 290 ? -5.784 9.145 -10.723 1.00 97.81 290 LEU A O 1
ATOM 2221 N N . GLY A 1 291 ? -5.224 9.028 -8.545 1.00 95.81 291 GLY A N 1
ATOM 2222 C CA . GLY A 1 291 ? -4.187 10.062 -8.602 1.00 95.81 291 GLY A CA 1
ATOM 2223 C C . GLY A 1 291 ? -4.741 11.386 -9.129 1.00 95.81 291 GLY A C 1
ATOM 2224 O O . GLY A 1 291 ? -5.829 11.813 -8.744 1.00 95.81 291 GLY A O 1
ATOM 2225 N N . ASP A 1 292 ? -4.015 12.016 -10.045 1.00 94.62 292 ASP A N 1
ATOM 2226 C CA . ASP A 1 292 ? -4.417 13.212 -10.783 1.00 94.62 292 ASP A CA 1
ATOM 2227 C C . ASP A 1 292 ? -4.969 12.879 -12.183 1.00 94.62 292 ASP A C 1
ATOM 2229 O O . ASP A 1 292 ? -4.944 13.713 -13.086 1.00 94.62 292 ASP A O 1
ATOM 2233 N N . THR A 1 293 ? -5.515 11.677 -12.388 1.00 96.31 293 THR A N 1
ATOM 2234 C CA . THR A 1 293 ? -6.157 11.287 -13.655 1.00 96.31 293 THR A CA 1
ATOM 2235 C C . THR A 1 293 ? -7.626 11.730 -13.715 1.00 96.31 293 THR A C 1
ATOM 2237 O O . THR A 1 293 ? -8.176 12.278 -12.757 1.00 96.31 293 THR A O 1
ATOM 2240 N N . ASP A 1 294 ? -8.285 11.515 -14.855 1.00 96.06 294 ASP A N 1
ATOM 2241 C CA . ASP A 1 294 ? -9.741 11.700 -15.000 1.00 96.06 294 ASP A CA 1
ATOM 2242 C C . ASP A 1 294 ? -10.540 10.420 -14.708 1.00 96.06 294 ASP A C 1
ATOM 2244 O O . ASP A 1 294 ? -11.755 10.383 -14.902 1.00 96.06 294 ASP A O 1
ATOM 2248 N N . LEU A 1 295 ? -9.866 9.369 -14.232 1.00 97.81 295 LEU A N 1
ATOM 2249 C CA . LEU A 1 295 ? -10.482 8.093 -13.898 1.00 97.81 295 LEU A CA 1
ATOM 2250 C C . LEU A 1 295 ? -11.034 8.124 -12.474 1.00 97.81 295 LEU A C 1
ATOM 2252 O O . LEU A 1 295 ? -10.346 8.544 -11.541 1.00 97.81 295 LEU A O 1
ATOM 2256 N N . PHE A 1 296 ? -12.257 7.620 -12.319 1.00 98.00 296 PHE A N 1
ATOM 2257 C CA . PHE A 1 296 ? -12.900 7.396 -11.030 1.00 98.00 296 PHE A CA 1
ATOM 2258 C C . PHE A 1 296 ? -13.213 5.912 -10.861 1.00 98.00 296 PHE A C 1
ATOM 2260 O O . PHE A 1 296 ? -13.885 5.323 -11.706 1.00 98.00 296 PHE A O 1
ATOM 2267 N N . ALA A 1 297 ? -12.733 5.334 -9.765 1.00 98.12 297 ALA A N 1
ATOM 2268 C CA . ALA A 1 297 ? -13.040 3.978 -9.338 1.00 98.12 297 ALA A CA 1
ATOM 2269 C C . ALA A 1 297 ? -14.231 4.009 -8.373 1.00 98.12 297 ALA A C 1
ATOM 2271 O O . ALA A 1 297 ? -14.201 4.771 -7.410 1.00 98.12 297 ALA A O 1
ATOM 2272 N N . GLU A 1 298 ? -15.265 3.212 -8.638 1.00 98.44 298 GLU A N 1
ATOM 2273 C CA . GLU A 1 298 ? -16.418 3.024 -7.747 1.00 98.44 298 GLU A CA 1
ATOM 2274 C C . GLU A 1 298 ? -16.242 1.747 -6.933 1.00 98.44 298 GLU A C 1
ATOM 2276 O O . GLU A 1 298 ? -15.835 0.727 -7.484 1.00 98.44 298 GLU A O 1
ATOM 2281 N N . ILE A 1 299 ? -16.547 1.795 -5.636 1.00 98.38 299 ILE A N 1
ATOM 2282 C CA . ILE A 1 299 ? -16.539 0.597 -4.795 1.00 98.38 299 ILE A CA 1
ATOM 2283 C C . ILE A 1 299 ? -17.784 -0.233 -5.118 1.00 98.38 299 ILE A C 1
ATOM 2285 O O . ILE A 1 299 ? -18.902 0.131 -4.750 1.00 98.38 299 ILE A O 1
ATOM 2289 N N . GLU A 1 300 ? -17.586 -1.366 -5.786 1.00 98.19 300 GLU A N 1
ATOM 2290 C CA . GLU A 1 300 ? -18.654 -2.258 -6.249 1.00 98.19 300 GLU A CA 1
ATOM 2291 C C . GLU A 1 300 ? -19.245 -3.083 -5.099 1.00 98.19 300 GLU A C 1
ATOM 2293 O O . GLU A 1 300 ? -20.422 -3.449 -5.120 1.00 98.19 300 GLU A O 1
ATOM 2298 N N . LYS A 1 301 ? -18.418 -3.398 -4.095 1.00 97.88 301 LYS A N 1
ATOM 2299 C CA . LYS A 1 301 ? -18.794 -4.211 -2.937 1.00 97.88 301 LYS A CA 1
ATOM 2300 C C . LYS A 1 301 ? -17.894 -3.928 -1.736 1.00 97.88 301 LYS A C 1
ATOM 2302 O O . LYS A 1 301 ? -16.684 -3.806 -1.887 1.00 97.88 301 LYS A O 1
ATOM 2307 N N . ASP A 1 302 ? -18.469 -3.925 -0.539 1.00 98.00 302 ASP A N 1
ATOM 2308 C CA . ASP A 1 302 ? -17.754 -3.953 0.740 1.00 98.00 302 ASP A CA 1
ATOM 2309 C C . ASP A 1 302 ? -18.070 -5.274 1.460 1.00 98.00 302 ASP A C 1
ATOM 2311 O O . ASP A 1 302 ? -19.228 -5.687 1.540 1.00 98.00 302 ASP A O 1
ATOM 2315 N N . PHE A 1 303 ? -17.036 -5.974 1.923 1.00 97.19 303 PHE A N 1
ATOM 2316 C CA . PHE A 1 303 ? -17.165 -7.201 2.714 1.00 97.19 303 PHE A CA 1
ATOM 2317 C C . PHE A 1 303 ? -17.296 -6.912 4.216 1.00 97.19 303 PHE A C 1
ATOM 2319 O O . PHE A 1 303 ? -17.638 -7.814 4.978 1.00 97.19 303 PHE A O 1
ATOM 2326 N N . GLY A 1 304 ? -17.019 -5.681 4.649 1.00 92.88 304 GLY A N 1
ATOM 2327 C CA . GLY A 1 304 ? -17.121 -5.259 6.037 1.00 92.88 304 GLY A CA 1
ATOM 2328 C C . GLY A 1 304 ? -18.553 -5.275 6.575 1.00 92.88 304 GLY A C 1
ATOM 2329 O O . GLY A 1 304 ? -19.538 -5.186 5.844 1.00 92.88 304 GLY A O 1
ATOM 2330 N N . ILE A 1 305 ? -18.656 -5.354 7.901 1.00 96.19 305 ILE A N 1
ATOM 2331 C CA . ILE A 1 305 ? -19.912 -5.192 8.637 1.00 96.19 305 ILE A CA 1
ATOM 2332 C C . ILE A 1 305 ? -19.816 -3.879 9.404 1.00 96.19 305 ILE A C 1
ATOM 2334 O O . ILE A 1 305 ? -18.954 -3.745 10.275 1.00 96.19 305 ILE A O 1
ATOM 2338 N N . PHE A 1 306 ? -20.709 -2.937 9.096 1.00 97.00 306 PHE A N 1
ATOM 2339 C CA . PHE A 1 306 ? -20.634 -1.585 9.640 1.00 97.00 306 PHE A CA 1
ATOM 2340 C C . PHE A 1 306 ? -20.671 -1.568 11.173 1.00 97.00 306 PHE A C 1
ATOM 2342 O O . PHE A 1 306 ? -21.659 -1.983 11.787 1.00 97.00 306 PHE A O 1
ATOM 2349 N N . GLY A 1 307 ? -19.604 -1.064 11.792 1.00 97.00 307 GLY A N 1
ATOM 2350 C CA . GLY A 1 307 ? -19.391 -1.000 13.238 1.00 97.00 307 GLY A CA 1
ATOM 2351 C C . GLY A 1 307 ? -18.490 -2.094 13.828 1.00 97.00 307 GLY A C 1
ATOM 2352 O O . GLY A 1 307 ? -18.190 -2.015 15.023 1.00 97.00 307 GLY A O 1
ATOM 2353 N N . ASP A 1 308 ? -18.063 -3.075 13.025 1.00 98.31 308 ASP A N 1
ATOM 2354 C CA . ASP A 1 308 ? -17.102 -4.142 13.362 1.00 98.31 308 ASP A CA 1
ATOM 2355 C C . ASP A 1 308 ? -15.815 -4.048 12.503 1.00 98.31 308 ASP A C 1
ATOM 2357 O O . ASP A 1 308 ? -15.134 -5.055 12.266 1.00 98.31 308 ASP A O 1
ATOM 2361 N N . GLU A 1 309 ? -15.469 -2.855 12.011 1.00 98.62 309 GLU A N 1
ATOM 2362 C CA . GLU A 1 309 ? -14.253 -2.612 11.229 1.00 98.62 309 GLU A CA 1
ATOM 2363 C C . GLU A 1 309 ? -12.997 -2.941 12.046 1.00 98.62 309 GLU A C 1
ATOM 2365 O O . GLU A 1 309 ? -12.863 -2.587 13.225 1.00 98.62 309 GLU A O 1
ATOM 2370 N N . CYS A 1 310 ? -12.031 -3.602 11.411 1.00 98.44 310 CYS A N 1
ATOM 2371 C CA . CYS A 1 310 ? -10.771 -3.944 12.053 1.00 98.44 310 CYS A CA 1
ATOM 2372 C C . CYS A 1 310 ? -9.844 -2.731 12.039 1.00 98.44 310 CYS A C 1
ATOM 2374 O O . CYS A 1 310 ? -9.269 -2.406 11.012 1.00 98.44 310 CYS A O 1
ATOM 2376 N N . VAL A 1 311 ? -9.683 -2.056 13.180 1.00 98.50 311 VAL A N 1
ATOM 2377 C CA . VAL A 1 311 ? -8.768 -0.909 13.302 1.00 98.50 311 VAL A CA 1
ATOM 2378 C C . VAL A 1 311 ? -7.793 -1.126 14.454 1.00 98.50 311 VAL A C 1
ATOM 2380 O O . VAL A 1 311 ? -8.199 -1.377 15.599 1.00 98.50 311 VAL A O 1
ATOM 2383 N N . PHE A 1 312 ? -6.498 -0.990 14.165 1.00 98.44 312 PHE A N 1
ATOM 2384 C CA . PHE A 1 312 ? -5.413 -1.152 15.131 1.00 98.44 312 PHE A CA 1
ATOM 2385 C C . PHE A 1 312 ? -4.970 0.170 15.777 1.00 98.44 312 PHE A C 1
ATOM 2387 O O . PHE A 1 312 ? -4.974 1.238 15.154 1.00 98.44 312 PHE A O 1
ATOM 2394 N N . GLY A 1 313 ? -4.586 0.092 17.056 1.00 96.69 313 GLY A N 1
ATOM 2395 C CA . GLY A 1 313 ? -3.961 1.169 17.829 1.00 96.69 313 GLY A CA 1
ATOM 2396 C C . GLY A 1 313 ? -4.512 1.322 19.253 1.00 96.69 313 GLY A C 1
ATOM 2397 O O . GLY A 1 313 ? -5.371 0.563 19.712 1.00 96.69 313 GLY A O 1
ATOM 2398 N N . GLY A 1 314 ? -4.000 2.324 19.974 1.00 96.56 314 GLY A N 1
ATOM 2399 C CA . GLY A 1 314 ? -4.315 2.553 21.387 1.00 96.56 314 GLY A CA 1
ATOM 2400 C C . GLY A 1 314 ? -5.815 2.727 21.643 1.00 96.56 314 GLY A C 1
ATOM 2401 O O . GLY A 1 314 ? -6.419 3.694 21.194 1.00 96.56 314 GLY A O 1
ATOM 2402 N N . GLY A 1 315 ? -6.418 1.786 22.378 1.00 94.69 315 GLY A N 1
ATOM 2403 C CA . GLY A 1 315 ? -7.844 1.823 22.724 1.00 94.69 315 GLY A CA 1
ATOM 2404 C C . GLY A 1 315 ? -8.811 1.432 21.599 1.00 94.69 315 GLY A C 1
ATOM 2405 O O . GLY A 1 315 ? -10.019 1.534 21.805 1.00 94.69 315 GLY A O 1
ATOM 2406 N N . LYS A 1 316 ? -8.310 0.957 20.451 1.00 98.25 316 LYS A N 1
ATOM 2407 C CA . LYS A 1 316 ? -9.125 0.605 19.279 1.00 98.25 316 LYS A CA 1
ATOM 2408 C C . LYS A 1 316 ? -9.638 -0.849 19.326 1.00 98.25 316 LYS A C 1
ATOM 2410 O O . LYS A 1 316 ? -9.861 -1.389 20.416 1.00 98.25 316 LYS A O 1
ATOM 2415 N N . VAL A 1 317 ? -9.887 -1.452 18.161 1.00 98.62 317 VAL A N 1
ATOM 2416 C CA . VAL A 1 317 ? -10.615 -2.720 17.989 1.00 98.62 317 VAL A CA 1
ATOM 2417 C C . VAL A 1 317 ? -9.715 -3.938 18.151 1.00 98.62 317 VAL A C 1
ATOM 2419 O O . VAL A 1 317 ? -10.049 -4.840 18.920 1.00 98.62 317 VAL A O 1
ATOM 2422 N N . LEU A 1 318 ? -8.576 -3.963 17.453 1.00 98.50 318 LEU A N 1
ATOM 2423 C CA . LEU A 1 318 ? -7.660 -5.107 17.426 1.00 98.50 318 LEU A CA 1
ATOM 2424 C C . LEU A 1 318 ? -6.825 -5.173 18.710 1.00 98.50 318 LEU A C 1
ATOM 2426 O O . LEU A 1 318 ? -5.706 -4.671 18.782 1.00 98.50 318 LEU A O 1
ATOM 2430 N N . ARG A 1 319 ? -7.436 -5.727 19.760 1.00 98.69 319 ARG A N 1
ATOM 2431 C CA . ARG A 1 319 ? -6.868 -5.945 21.096 1.00 98.69 319 ARG A CA 1
ATOM 2432 C C . ARG A 1 319 ? -7.376 -7.265 21.670 1.00 98.69 319 ARG A C 1
ATOM 2434 O O . ARG A 1 319 ? -8.432 -7.741 21.255 1.00 98.69 319 ARG A O 1
ATOM 2441 N N . ASP A 1 320 ? -6.628 -7.818 22.622 1.00 98.56 320 ASP A N 1
ATOM 2442 C CA . ASP A 1 320 ? -6.901 -9.112 23.262 1.00 98.56 320 ASP A CA 1
ATOM 2443 C C . ASP A 1 320 ? -8.362 -9.271 23.723 1.00 98.56 320 ASP A C 1
ATOM 2445 O O . ASP A 1 320 ? -8.912 -8.400 24.402 1.00 98.56 320 ASP A O 1
ATOM 2449 N N . GLY A 1 321 ? -8.990 -10.375 23.309 1.00 97.94 321 GLY A N 1
ATOM 2450 C CA . GLY A 1 321 ? -10.380 -10.720 23.616 1.00 97.94 321 GLY A CA 1
ATOM 2451 C C . GLY A 1 321 ? -11.433 -9.865 22.902 1.00 97.94 321 GLY A C 1
ATOM 2452 O O . GLY A 1 321 ? -12.627 -10.121 23.059 1.00 97.94 321 GLY A O 1
ATOM 2453 N N . MET A 1 322 ? -11.012 -8.864 22.123 1.00 98.62 322 MET A N 1
ATOM 2454 C CA . MET A 1 322 ? -11.865 -7.942 21.367 1.00 98.62 322 MET A CA 1
ATOM 2455 C C . MET A 1 322 ? -11.797 -8.313 19.887 1.00 98.62 322 MET A C 1
ATOM 2457 O O . MET A 1 322 ? -12.163 -9.427 19.548 1.00 98.62 322 MET A O 1
ATOM 2461 N N . GLY A 1 323 ? -11.331 -7.436 18.991 1.00 98.38 323 GLY A N 1
ATOM 2462 C CA . GLY A 1 323 ? -11.112 -7.791 17.586 1.00 98.38 323 GLY A CA 1
ATOM 2463 C C . GLY A 1 323 ? -9.936 -8.749 17.362 1.00 98.38 323 GLY A C 1
ATOM 2464 O O . GLY A 1 323 ? -9.881 -9.384 16.316 1.00 98.38 323 GLY A O 1
ATOM 2465 N N . GLN A 1 324 ? -9.030 -8.886 18.340 1.00 98.69 324 GLN A N 1
ATOM 2466 C CA . GLN A 1 324 ? -8.024 -9.949 18.364 1.00 98.69 324 GLN A CA 1
ATOM 2467 C C . GLN A 1 324 ? -8.579 -11.137 19.156 1.00 98.69 324 GLN A C 1
ATOM 2469 O O . GLN A 1 324 ? -8.897 -11.020 20.343 1.00 98.69 324 GLN A O 1
ATOM 2474 N N . ALA A 1 325 ? -8.686 -12.283 18.497 1.00 98.06 325 ALA A N 1
ATOM 2475 C CA . ALA A 1 325 ? -9.165 -13.525 19.071 1.00 98.06 325 ALA A CA 1
ATOM 2476 C C . ALA A 1 325 ? -8.196 -14.084 20.121 1.00 98.06 325 ALA A C 1
ATOM 2478 O O . ALA A 1 325 ? -6.972 -13.999 19.988 1.00 98.06 325 ALA A O 1
ATOM 2479 N N . CYS A 1 326 ? -8.762 -14.690 21.165 1.00 96.00 326 CYS A N 1
ATOM 2480 C CA . CYS A 1 326 ? -8.022 -15.274 22.279 1.00 96.00 326 CYS A CA 1
ATOM 2481 C C . CYS A 1 326 ? -8.384 -16.757 22.424 1.00 96.00 326 CYS A C 1
ATOM 2483 O O . CYS A 1 326 ? -9.555 -17.124 22.366 1.00 96.00 326 CYS A O 1
ATOM 2485 N N . GLY A 1 327 ? -7.381 -17.621 22.605 1.00 93.25 327 GLY A N 1
ATOM 2486 C CA . GLY A 1 327 ? -7.593 -19.067 22.755 1.00 93.25 327 GLY A CA 1
ATOM 2487 C C . GLY A 1 327 ? -7.745 -19.850 21.445 1.00 93.25 327 GLY A C 1
ATOM 2488 O O . GLY A 1 327 ? -8.216 -20.985 21.477 1.00 93.25 327 GLY A O 1
ATOM 2489 N N . TYR A 1 328 ? -7.328 -19.274 20.315 1.00 96.44 328 TYR A N 1
ATOM 2490 C CA . TYR A 1 328 ? -7.279 -19.950 19.014 1.00 96.44 328 TYR A CA 1
ATOM 2491 C C . TYR A 1 328 ? -5.865 -20.471 18.715 1.00 96.44 328 TYR A C 1
ATOM 2493 O O . TYR A 1 328 ? -4.884 -19.806 19.067 1.00 96.44 328 TYR A O 1
ATOM 2501 N N . PRO A 1 329 ? -5.723 -21.657 18.092 1.00 96.00 329 PRO A N 1
ATOM 2502 C CA . PRO A 1 329 ? -4.413 -22.188 17.746 1.00 96.00 329 PRO A CA 1
ATOM 2503 C C . PRO A 1 329 ? -3.783 -21.354 16.614 1.00 96.00 329 PRO A C 1
ATOM 2505 O O . PRO A 1 329 ? -4.488 -20.943 15.694 1.00 96.00 329 PRO A O 1
ATOM 2508 N N . PRO A 1 330 ? -2.449 -21.158 16.601 1.00 92.06 330 PRO A N 1
ATOM 2509 C CA . PRO A 1 330 ? -1.774 -20.391 15.547 1.00 92.06 330 PRO A CA 1
ATOM 2510 C C . PRO A 1 330 ? -2.028 -20.910 14.121 1.00 92.06 330 PRO A C 1
ATOM 2512 O O . PRO A 1 330 ? -1.977 -20.151 13.158 1.00 92.06 330 PRO A O 1
ATOM 2515 N N . ALA A 1 331 ? -2.337 -22.202 13.973 1.00 95.88 331 ALA A N 1
ATOM 2516 C CA . ALA A 1 331 ? -2.685 -22.808 12.689 1.00 95.88 331 ALA A CA 1
ATOM 2517 C C . ALA A 1 331 ? -3.972 -22.232 12.064 1.00 95.88 331 ALA A C 1
ATOM 2519 O O . ALA A 1 331 ? -4.079 -22.218 10.840 1.00 95.88 331 ALA A O 1
ATOM 2520 N N . ASP A 1 332 ? -4.879 -21.673 12.866 1.00 96.50 332 ASP A N 1
ATOM 2521 C CA . ASP A 1 332 ? -6.149 -21.106 12.390 1.00 96.50 332 ASP A CA 1
ATOM 2522 C C . ASP A 1 332 ? -6.092 -19.575 12.236 1.00 96.50 332 ASP A C 1
ATOM 2524 O O . ASP A 1 332 ? -6.973 -18.974 11.625 1.00 96.50 332 ASP A O 1
ATOM 2528 N N . CYS A 1 333 ? -5.055 -18.935 12.784 1.00 98.25 333 CYS A N 1
ATOM 2529 C CA . CYS A 1 333 ? -4.875 -17.485 12.749 1.00 98.25 333 CYS A CA 1
ATOM 2530 C C . CYS A 1 333 ? -4.074 -17.043 11.519 1.00 98.25 333 CYS A C 1
ATOM 2532 O O . CYS A 1 333 ? -3.250 -17.796 10.997 1.00 98.25 333 CYS A O 1
ATOM 2534 N N . LEU A 1 334 ? -4.293 -15.809 11.076 1.00 98.75 334 LEU A N 1
ATOM 2535 C CA . LEU A 1 334 ? -3.482 -15.169 10.040 1.00 98.75 334 LEU A CA 1
ATOM 2536 C C . LEU A 1 334 ? -2.077 -14.831 10.566 1.00 98.75 334 LEU A C 1
ATOM 2538 O O . LEU A 1 334 ? -1.919 -14.552 11.755 1.00 98.75 334 LEU A O 1
ATOM 2542 N N . ASP A 1 335 ? -1.080 -14.781 9.684 1.00 98.69 335 ASP A N 1
ATOM 2543 C CA . ASP A 1 335 ? 0.241 -14.235 10.030 1.00 98.69 335 ASP A CA 1
ATOM 2544 C C . ASP A 1 335 ? 0.232 -12.708 9.935 1.00 98.69 335 ASP A C 1
ATOM 2546 O O . ASP A 1 335 ? 0.850 -12.008 10.733 1.00 98.69 335 ASP A O 1
ATOM 2550 N N . THR A 1 336 ? -0.488 -12.165 8.954 1.00 98.88 336 THR A N 1
ATOM 2551 C CA . THR A 1 336 ? -0.665 -10.724 8.758 1.00 98.88 336 THR A CA 1
ATOM 2552 C C . THR A 1 336 ? -2.058 -10.447 8.207 1.00 98.88 336 THR A C 1
ATOM 2554 O O . THR A 1 336 ? -2.585 -11.226 7.411 1.00 98.88 336 THR A O 1
ATOM 2557 N N . VAL A 1 337 ? -2.658 -9.331 8.606 1.00 98.81 337 VAL A N 1
ATOM 2558 C CA . VAL A 1 337 ? -3.899 -8.814 8.022 1.00 98.81 337 VAL A CA 1
ATOM 2559 C C . VAL A 1 337 ? -3.679 -7.398 7.494 1.00 98.81 337 VAL A C 1
ATOM 2561 O O . VAL A 1 337 ? -3.122 -6.555 8.196 1.00 98.81 337 VAL A O 1
ATOM 2564 N N . ILE A 1 338 ? -4.118 -7.128 6.263 1.00 98.88 338 ILE A N 1
ATOM 2565 C CA . ILE A 1 338 ? -4.252 -5.762 5.740 1.00 98.88 338 ILE A CA 1
ATOM 2566 C C . ILE A 1 338 ? -5.703 -5.339 5.944 1.00 98.88 338 ILE A C 1
ATOM 2568 O O . ILE A 1 338 ? -6.597 -5.925 5.333 1.00 98.88 338 ILE A O 1
ATOM 2572 N N . THR A 1 339 ? -5.951 -4.373 6.822 1.00 98.75 339 THR A N 1
ATOM 2573 C CA . THR A 1 339 ? -7.312 -4.002 7.233 1.00 98.75 339 THR A CA 1
ATOM 2574 C C . THR A 1 339 ? -7.944 -2.972 6.309 1.00 98.75 339 THR A C 1
ATOM 2576 O O . THR A 1 339 ? -7.273 -2.040 5.883 1.00 98.75 339 THR A O 1
ATOM 2579 N N . ASN A 1 340 ? -9.249 -3.086 6.053 1.00 98.50 340 ASN A N 1
ATOM 2580 C CA . ASN A 1 340 ? -10.062 -2.075 5.359 1.00 98.50 340 ASN A CA 1
ATOM 2581 C C . ASN A 1 340 ? -9.521 -1.613 3.988 1.00 98.50 340 ASN A C 1
ATOM 2583 O O . ASN A 1 340 ? -9.743 -0.468 3.591 1.00 98.50 340 ASN A O 1
ATOM 2587 N N . ALA A 1 341 ? -8.818 -2.483 3.268 1.00 98.50 341 ALA A N 1
ATOM 2588 C CA . ALA A 1 341 ? -8.185 -2.147 2.003 1.00 98.50 341 ALA A CA 1
ATOM 2589 C C . ALA A 1 341 ? -9.217 -1.971 0.885 1.00 98.50 341 ALA A C 1
ATOM 2591 O O . ALA A 1 341 ? -10.116 -2.801 0.724 1.00 98.50 341 ALA A O 1
ATOM 2592 N N . VAL A 1 342 ? -9.040 -0.939 0.058 1.00 98.69 342 VAL A N 1
ATOM 2593 C CA . VAL A 1 342 ? -9.711 -0.863 -1.242 1.00 98.69 342 VAL A CA 1
ATOM 2594 C C . VAL A 1 342 ? -8.869 -1.617 -2.262 1.00 98.69 342 VAL A C 1
ATOM 2596 O O . VAL A 1 342 ? -7.781 -1.175 -2.622 1.00 98.69 342 VAL A O 1
ATOM 2599 N N . VAL A 1 343 ? -9.361 -2.754 -2.735 1.00 98.75 343 VAL A N 1
ATOM 2600 C CA . VAL A 1 343 ? -8.700 -3.570 -3.750 1.00 98.75 343 VAL A CA 1
ATOM 2601 C C . VAL A 1 343 ? -9.140 -3.105 -5.132 1.00 98.75 343 VAL A C 1
ATOM 2603 O O . VAL A 1 343 ? -10.333 -3.099 -5.434 1.00 98.75 343 VAL A O 1
ATOM 2606 N N . ILE A 1 344 ? -8.175 -2.736 -5.975 1.00 98.62 344 ILE A N 1
ATOM 2607 C CA . ILE A 1 344 ? -8.386 -2.584 -7.418 1.00 98.62 344 ILE A CA 1
ATOM 2608 C C . ILE A 1 344 ? -7.670 -3.733 -8.109 1.00 98.62 344 ILE A C 1
ATOM 2610 O O . ILE A 1 344 ? -6.440 -3.813 -8.101 1.00 98.62 344 ILE A O 1
ATOM 2614 N N . ASP A 1 345 ? -8.452 -4.604 -8.730 1.00 98.62 345 ASP A N 1
ATOM 2615 C CA . ASP A 1 345 ? -7.958 -5.744 -9.483 1.00 98.62 345 ASP A CA 1
ATOM 2616 C C . ASP A 1 345 ? -8.799 -5.949 -10.751 1.00 98.62 345 ASP A C 1
ATOM 2618 O O . ASP A 1 345 ? -9.901 -5.418 -10.890 1.00 98.62 345 ASP A O 1
ATOM 2622 N N . TYR A 1 346 ? -8.299 -6.737 -11.702 1.00 98.00 346 TYR A N 1
ATOM 2623 C CA . TYR A 1 346 ? -9.074 -7.072 -12.898 1.00 98.00 346 TYR A CA 1
ATOM 2624 C C . TYR A 1 346 ? -10.357 -7.866 -12.575 1.00 98.00 346 TYR A C 1
ATOM 2626 O O . TYR A 1 346 ? -11.273 -7.897 -13.397 1.00 98.00 346 TYR A O 1
ATOM 2634 N N . THR A 1 347 ? -10.428 -8.514 -11.405 1.00 97.88 347 THR A N 1
ATOM 2635 C CA . THR A 1 347 ? -11.622 -9.224 -10.921 1.00 97.88 347 THR A CA 1
ATOM 2636 C C . THR A 1 347 ? -12.709 -8.308 -10.355 1.00 97.88 347 THR A C 1
ATOM 2638 O O . THR A 1 347 ? -13.843 -8.767 -10.205 1.00 97.88 347 THR A O 1
ATOM 2641 N N . GLY A 1 348 ? -12.398 -7.039 -10.069 1.00 98.19 348 GLY A N 1
ATOM 2642 C CA . GLY A 1 348 ? -13.350 -6.048 -9.565 1.00 98.19 348 GLY A CA 1
ATOM 2643 C C . GLY A 1 348 ? -12.709 -4.980 -8.676 1.00 98.19 348 GLY A C 1
ATOM 2644 O O . GLY A 1 348 ? -11.509 -5.011 -8.389 1.00 98.19 348 GLY A O 1
ATOM 2645 N N . ILE A 1 349 ? -13.536 -4.039 -8.218 1.00 98.69 349 ILE A N 1
ATOM 2646 C CA . ILE A 1 349 ? -13.149 -2.963 -7.293 1.00 98.69 349 ILE A CA 1
ATOM 2647 C C . ILE A 1 349 ? -13.976 -3.092 -6.018 1.00 98.69 349 ILE A C 1
ATOM 2649 O O . ILE A 1 349 ? -15.169 -2.794 -5.998 1.00 98.69 349 ILE A O 1
ATOM 2653 N N . PHE A 1 350 ? -13.360 -3.541 -4.931 1.00 98.50 350 PHE A N 1
ATOM 2654 C CA . PHE A 1 350 ? -14.081 -3.865 -3.699 1.00 98.50 350 PHE A CA 1
ATOM 2655 C C . PHE A 1 350 ? -13.267 -3.544 -2.450 1.00 98.50 350 PHE A C 1
ATOM 2657 O O . PHE A 1 350 ? -12.053 -3.374 -2.504 1.00 98.50 350 PHE A O 1
ATOM 2664 N N . LYS A 1 351 ? -13.944 -3.476 -1.304 1.00 98.75 351 LYS A N 1
ATOM 2665 C CA . LYS A 1 351 ? -13.328 -3.251 0.002 1.00 98.75 351 LYS A CA 1
ATOM 2666 C C . LYS A 1 351 ? -13.376 -4.504 0.863 1.00 98.75 351 LYS A C 1
ATOM 2668 O O . LYS A 1 351 ? -14.440 -5.096 1.033 1.00 98.75 351 LYS A O 1
ATOM 2673 N N . CYS A 1 352 ? -12.236 -4.907 1.413 1.00 98.56 352 CYS A N 1
ATOM 2674 C CA . CYS A 1 352 ? -12.135 -6.065 2.300 1.00 98.56 352 CYS A CA 1
ATOM 2675 C C . CYS A 1 352 ? -10.912 -5.984 3.222 1.00 98.56 352 CYS A C 1
ATOM 2677 O O . CYS A 1 352 ? -10.028 -5.148 3.041 1.00 98.56 352 CYS A O 1
ATOM 2679 N N . ASP A 1 353 ? -10.831 -6.913 4.171 1.00 98.81 353 ASP A N 1
ATOM 2680 C CA . ASP A 1 353 ? -9.583 -7.258 4.840 1.00 98.81 353 ASP A CA 1
ATOM 2681 C C . ASP A 1 353 ? -8.857 -8.351 4.030 1.00 98.81 353 ASP A C 1
ATOM 2683 O O . ASP A 1 353 ? -9.482 -9.288 3.517 1.00 98.81 353 ASP A O 1
ATOM 2687 N N . ILE A 1 354 ? -7.532 -8.244 3.913 1.00 98.88 354 ILE A N 1
ATOM 2688 C CA . ILE A 1 354 ? -6.685 -9.212 3.200 1.00 98.88 354 ILE A CA 1
ATOM 2689 C C . ILE A 1 354 ? -5.923 -10.036 4.230 1.00 98.88 354 ILE A C 1
ATOM 2691 O O . ILE A 1 354 ? -5.082 -9.503 4.955 1.00 98.88 354 ILE A O 1
ATOM 2695 N N . GLY A 1 355 ? -6.199 -11.336 4.290 1.00 98.75 355 GLY A N 1
ATOM 2696 C CA . GLY A 1 355 ? -5.491 -12.256 5.174 1.00 98.75 355 GLY A CA 1
ATOM 2697 C C . GLY A 1 355 ? -4.301 -12.912 4.484 1.00 98.75 355 GLY A C 1
ATOM 2698 O O . GLY A 1 355 ? -4.460 -13.524 3.424 1.00 98.75 355 GLY A O 1
ATOM 2699 N N . ILE A 1 356 ? -3.129 -12.826 5.113 1.00 98.88 356 ILE A N 1
ATOM 2700 C CA . ILE A 1 356 ? -1.873 -13.415 4.645 1.00 98.88 356 ILE A CA 1
ATOM 2701 C C . ILE A 1 356 ? -1.429 -14.509 5.617 1.00 98.88 356 ILE A C 1
ATOM 2703 O O . ILE A 1 356 ? -1.447 -14.318 6.837 1.00 98.88 356 ILE A O 1
ATOM 2707 N N . LYS A 1 357 ? -1.020 -15.653 5.064 1.00 98.50 357 LYS A N 1
ATOM 2708 C CA . LYS A 1 357 ? -0.433 -16.768 5.808 1.00 98.50 357 LYS A CA 1
ATOM 2709 C C . LYS A 1 357 ? 0.606 -17.498 4.965 1.00 98.50 357 LYS A C 1
ATOM 2711 O O . LYS A 1 357 ? 0.371 -17.724 3.779 1.00 98.50 357 LYS A O 1
ATOM 2716 N N . ASP A 1 358 ? 1.746 -17.832 5.561 1.00 97.69 358 ASP A N 1
ATOM 2717 C CA . ASP A 1 358 ? 2.873 -18.517 4.917 1.00 97.69 358 ASP A CA 1
ATOM 2718 C C . ASP A 1 358 ? 3.316 -17.835 3.602 1.00 97.69 358 ASP A C 1
ATOM 2720 O O . ASP A 1 358 ? 3.689 -18.487 2.630 1.00 97.69 358 ASP A O 1
ATOM 2724 N N . GLY A 1 359 ? 3.236 -16.499 3.551 1.00 97.25 359 GLY A N 1
ATOM 2725 C CA . GLY A 1 359 ? 3.582 -15.698 2.368 1.00 97.25 359 GLY A CA 1
ATOM 2726 C C . GLY A 1 359 ? 2.523 -15.666 1.256 1.00 97.25 359 GLY A C 1
ATOM 2727 O O . GLY A 1 359 ? 2.769 -15.075 0.206 1.00 97.25 359 GLY A O 1
ATOM 2728 N N . HIS A 1 360 ? 1.342 -16.250 1.468 1.00 98.50 360 HIS A N 1
ATOM 2729 C CA . HIS A 1 360 ? 0.256 -16.302 0.490 1.00 98.50 360 HIS A CA 1
ATOM 2730 C C . HIS A 1 360 ? -0.988 -15.538 0.950 1.00 98.50 360 HIS A C 1
ATOM 2732 O O . HIS A 1 360 ? -1.301 -15.474 2.138 1.00 98.50 360 HIS A O 1
ATOM 2738 N N . ILE A 1 361 ? -1.742 -15.004 -0.014 1.00 98.62 361 ILE A N 1
ATOM 2739 C CA . ILE A 1 361 ? -3.092 -14.486 0.226 1.00 98.62 361 ILE A CA 1
ATOM 2740 C C . ILE A 1 361 ? -4.016 -15.688 0.437 1.00 98.62 361 ILE A C 1
ATOM 2742 O O . ILE A 1 361 ? -4.225 -16.477 -0.484 1.00 98.62 361 ILE A O 1
ATOM 2746 N N . VAL A 1 362 ? -4.571 -15.826 1.640 1.00 98.38 362 VAL A N 1
ATOM 2747 C CA . VAL A 1 362 ? -5.460 -16.945 2.002 1.00 98.38 362 VAL A CA 1
ATOM 2748 C C . VAL A 1 362 ? -6.924 -16.537 2.112 1.00 98.38 362 VAL A C 1
ATOM 2750 O O . VAL A 1 362 ? -7.801 -17.398 2.099 1.00 98.38 362 VAL A O 1
ATOM 2753 N N . SER A 1 363 ? -7.212 -15.236 2.213 1.00 97.75 363 SER A N 1
ATOM 2754 C CA . SER A 1 363 ? -8.586 -14.736 2.289 1.00 97.75 363 SER A CA 1
ATOM 2755 C C . SER A 1 363 ? -8.708 -13.273 1.852 1.00 97.75 363 SER A C 1
ATOM 2757 O O . SER A 1 363 ? -7.815 -12.465 2.106 1.00 97.75 363 SER A O 1
ATOM 2759 N N . LEU A 1 364 ? -9.838 -12.956 1.217 1.00 98.25 364 LEU A N 1
ATOM 2760 C CA . LEU A 1 364 ? -10.320 -11.608 0.904 1.00 98.25 364 LEU A CA 1
ATOM 2761 C C . LEU A 1 364 ? -11.744 -11.523 1.458 1.00 98.25 364 LEU A C 1
ATOM 2763 O O . LEU A 1 364 ? -12.686 -12.027 0.843 1.00 98.25 364 LEU A O 1
ATOM 2767 N N . CYS A 1 365 ? -11.888 -11.038 2.686 1.00 96.81 365 CYS A N 1
ATOM 2768 C CA . CYS A 1 365 ? -13.129 -11.189 3.451 1.00 96.81 365 CYS A CA 1
ATOM 2769 C C . CYS A 1 365 ? -13.205 -10.172 4.594 1.00 96.81 365 CYS A C 1
ATOM 2771 O O . CYS A 1 365 ? -12.450 -9.202 4.613 1.00 96.81 365 CYS A O 1
ATOM 2773 N N . LYS A 1 366 ? -14.111 -10.389 5.551 1.00 98.25 366 LYS A N 1
ATOM 2774 C CA . LYS A 1 366 ? -14.088 -9.690 6.836 1.00 98.25 366 LYS A CA 1
ATOM 2775 C C . LYS A 1 366 ? -13.256 -10.496 7.834 1.00 98.25 366 LYS A C 1
ATOM 2777 O O . LYS A 1 366 ? -13.631 -11.609 8.215 1.00 98.25 366 LYS A O 1
ATOM 2782 N N . ALA A 1 367 ? -12.156 -9.916 8.304 1.00 98.50 367 ALA A N 1
ATOM 2783 C CA . ALA A 1 367 ? -11.305 -10.496 9.340 1.00 98.50 367 ALA A CA 1
ATOM 2784 C C . ALA A 1 367 ? -11.762 -10.065 10.745 1.00 98.50 367 ALA A C 1
ATOM 2786 O O . ALA A 1 367 ? -12.595 -9.171 10.898 1.00 98.50 367 ALA A O 1
ATOM 2787 N N . GLY A 1 368 ? -11.248 -10.693 11.801 1.00 98.44 368 GLY A N 1
ATOM 2788 C CA . GLY A 1 368 ? -11.503 -10.262 13.176 1.00 98.44 368 GLY A CA 1
ATOM 2789 C C . GLY A 1 368 ? -11.461 -11.398 14.183 1.00 98.44 368 GLY A C 1
ATOM 2790 O O . GLY A 1 368 ? -10.652 -12.320 14.082 1.00 98.44 368 GLY A O 1
ATOM 2791 N N . ASN A 1 369 ? -12.352 -11.311 15.168 1.00 98.56 369 ASN A N 1
ATOM 2792 C CA . ASN A 1 369 ? -12.509 -12.323 16.199 1.00 98.56 369 ASN A CA 1
ATOM 2793 C C . ASN A 1 369 ? -13.905 -12.962 16.125 1.00 98.56 369 ASN A C 1
ATOM 2795 O O . ASN A 1 369 ? -14.881 -12.305 16.509 1.00 98.56 369 ASN A O 1
ATOM 2799 N N . PRO A 1 370 ? -14.011 -14.252 15.757 1.00 98.12 370 PRO A N 1
ATOM 2800 C CA . PRO A 1 370 ? -15.298 -14.937 15.654 1.00 98.12 370 PRO A CA 1
ATOM 2801 C C . PRO A 1 370 ? -16.024 -15.095 17.002 1.00 98.12 370 PRO A C 1
ATOM 2803 O O . PRO A 1 370 ? -17.194 -15.477 17.031 1.00 98.12 370 PRO A O 1
ATOM 2806 N N . ASP A 1 371 ? -15.372 -14.818 18.136 1.00 98.31 371 ASP A N 1
ATOM 2807 C CA . ASP A 1 371 ? -16.023 -14.829 19.449 1.00 98.31 371 ASP A CA 1
ATOM 2808 C C . ASP A 1 371 ? -16.958 -13.636 19.669 1.00 98.31 371 ASP A C 1
ATOM 2810 O O . ASP A 1 371 ? -17.902 -13.752 20.452 1.00 98.31 371 ASP A O 1
ATOM 2814 N N . ILE A 1 372 ? -16.714 -12.506 18.997 1.00 98.19 372 ILE A N 1
ATOM 2815 C CA . ILE A 1 372 ? -17.461 -11.257 19.219 1.00 98.19 372 ILE A CA 1
ATOM 2816 C C . ILE A 1 372 ? -17.964 -10.594 17.925 1.00 98.19 372 ILE A C 1
ATOM 2818 O O . ILE A 1 372 ? -18.843 -9.725 17.977 1.00 98.19 372 ILE A O 1
ATOM 2822 N N . MET A 1 373 ? -17.438 -11.013 16.775 1.00 97.81 373 MET A N 1
ATOM 2823 C CA . MET A 1 373 ? -17.761 -10.551 15.424 1.00 97.81 373 MET A CA 1
ATOM 2824 C C . MET A 1 373 ? -18.245 -11.725 14.573 1.00 97.81 373 MET A C 1
ATOM 2826 O O . MET A 1 373 ? -17.880 -12.872 14.823 1.00 97.81 373 MET A O 1
ATOM 2830 N N . ASP A 1 374 ? -19.030 -11.435 13.542 1.00 95.69 374 ASP A N 1
ATOM 2831 C CA . ASP A 1 374 ? -19.292 -12.386 12.461 1.00 95.69 374 ASP A CA 1
ATOM 2832 C C . ASP A 1 374 ? -18.168 -12.246 11.424 1.00 95.69 374 ASP A C 1
ATOM 2834 O O . ASP A 1 374 ? -18.207 -11.334 10.605 1.00 95.69 374 ASP A O 1
ATOM 2838 N N . SER A 1 375 ? -17.090 -13.027 11.568 1.00 94.69 375 SER A N 1
ATOM 2839 C CA . SER A 1 375 ? -15.846 -12.905 10.785 1.00 94.69 375 SER A CA 1
ATOM 2840 C C . SER A 1 375 ? -15.401 -14.229 10.175 1.00 94.69 375 SER A C 1
ATOM 2842 O O . SER A 1 375 ? -15.421 -15.251 10.862 1.00 94.69 375 SER A O 1
ATOM 2844 N N . ASP A 1 376 ? -14.893 -14.178 8.943 1.00 95.12 376 ASP A N 1
ATOM 2845 C CA . ASP A 1 376 ? -14.464 -15.351 8.170 1.00 95.12 376 ASP A CA 1
ATOM 2846 C C . ASP A 1 376 ? -12.986 -15.719 8.397 1.00 95.12 376 ASP A C 1
ATOM 2848 O O . ASP A 1 376 ? -12.606 -16.879 8.243 1.00 95.12 376 ASP A O 1
ATOM 2852 N N . ALA A 1 377 ? -12.148 -14.747 8.783 1.00 97.62 377 ALA A N 1
ATOM 2853 C CA . ALA A 1 377 ? -10.721 -14.942 9.050 1.00 97.62 377 ALA A CA 1
ATOM 2854 C C . ALA A 1 377 ? -10.316 -14.439 10.444 1.00 97.62 377 ALA A C 1
ATOM 2856 O O . ALA A 1 377 ? -10.808 -13.414 10.920 1.00 97.62 377 ALA A O 1
ATOM 2857 N N . ILE A 1 378 ? -9.402 -15.162 11.100 1.00 98.69 378 ILE A N 1
ATOM 2858 C CA . ILE A 1 378 ? -9.076 -14.961 12.517 1.00 98.69 378 ILE A CA 1
ATOM 2859 C C . ILE A 1 378 ? -7.797 -14.138 12.679 1.00 98.69 378 ILE A C 1
ATOM 2861 O O . ILE A 1 378 ? -6.719 -14.543 12.240 1.00 98.69 378 ILE A O 1
ATOM 2865 N N . ILE A 1 379 ? -7.911 -13.017 13.389 1.00 98.75 379 ILE A N 1
ATOM 2866 C CA . ILE A 1 379 ? -6.779 -12.222 13.876 1.00 98.75 379 ILE A CA 1
ATOM 2867 C C . ILE A 1 379 ? -6.431 -12.731 15.273 1.00 98.75 379 ILE A C 1
ATOM 2869 O O . ILE A 1 379 ? -7.214 -12.565 16.204 1.00 98.75 379 ILE A O 1
ATOM 2873 N N . GLY A 1 380 ? -5.279 -13.376 15.428 1.00 98.38 380 GLY A N 1
ATOM 2874 C CA . GLY A 1 380 ? -4.816 -13.946 16.692 1.00 98.38 380 GLY A CA 1
ATOM 2875 C C . GLY A 1 380 ? -3.684 -13.149 17.336 1.00 98.38 380 GLY A C 1
ATOM 2876 O O . GLY A 1 380 ? -3.271 -12.101 16.855 1.00 98.38 380 GLY A O 1
ATOM 2877 N N . VAL A 1 381 ? -3.134 -13.689 18.426 1.00 97.94 381 VAL A N 1
ATOM 2878 C CA . VAL A 1 381 ? -2.009 -13.077 19.161 1.00 97.94 381 VAL A CA 1
ATOM 2879 C C . VAL A 1 381 ? -0.706 -12.979 18.349 1.00 97.94 381 VAL A C 1
ATOM 2881 O O . VAL A 1 381 ? 0.140 -12.150 18.664 1.00 97.94 381 VAL A O 1
ATOM 2884 N N . ASN A 1 382 ? -0.555 -13.801 17.305 1.00 98.06 382 ASN A N 1
ATOM 2885 C CA . ASN A 1 382 ? 0.627 -13.826 16.433 1.00 98.06 382 ASN A CA 1
ATOM 2886 C C . ASN A 1 382 ? 0.394 -13.132 15.077 1.00 98.06 382 ASN A C 1
ATOM 2888 O O . ASN A 1 382 ? 1.218 -13.280 14.182 1.00 98.06 382 ASN A O 1
ATOM 2892 N N . THR A 1 383 ? -0.728 -12.430 14.902 1.00 98.81 383 THR A N 1
ATOM 2893 C CA . THR A 1 383 ? -1.077 -11.769 13.639 1.00 98.81 383 THR A CA 1
ATOM 2894 C C . THR A 1 383 ? -0.562 -10.330 13.633 1.00 98.81 383 THR A C 1
ATOM 2896 O O . THR A 1 383 ? -0.936 -9.543 14.500 1.00 98.81 383 THR A O 1
ATOM 2899 N N . GLU A 1 384 ? 0.253 -9.971 12.645 1.00 98.75 384 GLU A N 1
ATOM 2900 C CA . GLU A 1 384 ? 0.653 -8.582 12.384 1.00 98.75 384 GLU A CA 1
ATOM 2901 C C . GLU A 1 384 ? -0.458 -7.807 11.652 1.00 98.75 384 GLU A C 1
ATOM 2903 O O . GLU A 1 384 ? -1.295 -8.394 10.961 1.00 98.75 384 GLU A O 1
ATOM 2908 N N . VAL A 1 385 ? -0.476 -6.480 11.783 1.00 98.81 385 VAL A N 1
ATOM 2909 C CA . VAL A 1 385 ? -1.466 -5.603 11.152 1.00 98.81 385 VAL A CA 1
ATOM 2910 C C . VAL A 1 385 ? -0.800 -4.574 10.242 1.00 98.81 385 VAL A C 1
ATOM 2912 O O . VAL A 1 385 ? 0.052 -3.796 10.664 1.00 98.81 385 VAL A O 1
ATOM 2915 N N . ILE A 1 386 ? -1.276 -4.500 9.001 1.00 98.81 386 ILE A N 1
ATOM 2916 C CA . ILE A 1 386 ? -1.012 -3.400 8.071 1.00 98.81 386 ILE A CA 1
ATOM 2917 C C . ILE A 1 386 ? -2.317 -2.613 7.904 1.00 98.81 386 ILE A C 1
ATOM 2919 O O . ILE A 1 386 ? -3.338 -3.169 7.509 1.00 98.81 386 ILE A O 1
ATOM 2923 N N . ALA A 1 387 ? -2.298 -1.315 8.206 1.00 98.56 387 ALA A N 1
ATOM 2924 C CA . ALA A 1 387 ? -3.469 -0.453 8.049 1.00 98.56 387 ALA A CA 1
ATOM 2925 C C . ALA A 1 387 ? -3.690 -0.114 6.565 1.00 98.56 387 ALA A C 1
ATOM 2927 O O . ALA A 1 387 ? -2.864 0.568 5.957 1.00 98.56 387 ALA A O 1
ATOM 2928 N N . GLY A 1 388 ? -4.784 -0.609 5.985 1.00 98.19 388 GLY A N 1
ATOM 2929 C CA . GLY A 1 388 ? -5.202 -0.321 4.610 1.00 98.19 388 GLY A CA 1
ATOM 2930 C C . GLY A 1 388 ? -6.343 0.696 4.513 1.00 98.19 388 GLY A C 1
ATOM 2931 O O . GLY A 1 388 ? -6.693 1.096 3.405 1.00 98.19 388 GLY A O 1
ATOM 2932 N N . GLU A 1 389 ? -6.914 1.144 5.638 1.00 97.44 389 GLU A N 1
ATOM 2933 C CA . GLU A 1 389 ? -7.925 2.202 5.653 1.00 97.44 389 GLU A CA 1
ATOM 2934 C C . GLU A 1 389 ? -7.430 3.479 4.948 1.00 97.44 389 GLU A C 1
ATOM 2936 O O . GLU A 1 389 ? -6.380 4.030 5.274 1.00 97.44 389 GLU A O 1
ATOM 2941 N N . GLY A 1 390 ? -8.196 3.947 3.958 1.00 95.31 390 GLY A N 1
ATOM 2942 C CA . GLY A 1 390 ? -7.842 5.109 3.131 1.00 95.31 390 GLY A CA 1
ATOM 2943 C C . GLY A 1 390 ? -6.813 4.829 2.026 1.00 95.31 390 GLY A C 1
ATOM 2944 O O . GLY A 1 390 ? -6.482 5.738 1.268 1.00 95.31 390 GLY A O 1
ATOM 2945 N N . MET A 1 391 ? -6.336 3.587 1.895 1.00 97.94 391 MET A N 1
ATOM 2946 C CA . MET A 1 391 ? -5.340 3.178 0.905 1.00 97.94 391 MET A CA 1
ATOM 2947 C C . MET A 1 391 ? -5.949 2.281 -0.178 1.00 97.94 391 MET A C 1
ATOM 2949 O O . MET A 1 391 ? -6.913 1.545 0.047 1.00 97.94 391 MET A O 1
ATOM 2953 N N . ILE A 1 392 ? -5.331 2.312 -1.360 1.00 98.62 392 ILE A N 1
ATOM 2954 C CA . ILE A 1 392 ? -5.609 1.374 -2.451 1.00 98.62 392 ILE A CA 1
ATOM 2955 C C . ILE A 1 392 ? -4.556 0.266 -2.417 1.00 98.62 392 ILE A C 1
ATOM 2957 O O . ILE A 1 392 ? -3.358 0.545 -2.358 1.00 98.62 392 ILE A O 1
ATOM 2961 N N . VAL A 1 393 ? -5.000 -0.984 -2.508 1.00 98.75 393 VAL A N 1
ATOM 2962 C CA . VAL A 1 393 ? -4.150 -2.165 -2.657 1.00 98.75 393 VAL A CA 1
ATOM 2963 C C . VAL A 1 393 ? -4.350 -2.748 -4.053 1.00 98.75 393 VAL A C 1
ATOM 2965 O O . VAL A 1 393 ? -5.470 -2.898 -4.535 1.00 98.75 393 VAL A O 1
ATOM 2968 N N . THR A 1 394 ? -3.242 -3.078 -4.708 1.00 98.81 394 THR A N 1
ATOM 2969 C CA . THR A 1 394 ? -3.216 -3.721 -6.026 1.00 98.81 394 THR A CA 1
ATOM 2970 C C . THR A 1 394 ? -2.275 -4.918 -5.979 1.00 98.81 394 THR A C 1
ATOM 2972 O O . THR A 1 394 ? -1.436 -5.022 -5.078 1.00 98.81 394 THR A O 1
ATOM 2975 N N . ALA A 1 395 ? -2.396 -5.828 -6.943 1.00 98.62 395 ALA A N 1
ATOM 2976 C CA . ALA A 1 395 ? -1.343 -6.806 -7.170 1.00 98.62 395 ALA A CA 1
ATOM 2977 C C . ALA A 1 395 ? -0.042 -6.088 -7.564 1.00 98.62 395 ALA A C 1
ATOM 2979 O O . ALA A 1 395 ? -0.064 -5.081 -8.273 1.00 98.62 395 ALA A O 1
ATOM 2980 N N . GLY A 1 396 ? 1.102 -6.631 -7.147 1.00 98.56 396 GLY A N 1
ATOM 2981 C CA . GLY A 1 396 ? 2.384 -6.133 -7.628 1.00 98.56 396 GLY A CA 1
ATOM 2982 C C . GLY A 1 396 ? 2.487 -6.304 -9.145 1.00 98.56 396 GLY A C 1
ATOM 2983 O O . GLY A 1 396 ? 2.152 -7.361 -9.682 1.00 98.56 396 GLY A O 1
ATOM 2984 N N . ALA A 1 397 ? 2.960 -5.277 -9.847 1.00 98.50 397 ALA A N 1
ATOM 2985 C CA . ALA A 1 397 ? 3.001 -5.297 -11.302 1.00 98.50 397 ALA A CA 1
ATOM 2986 C C . ALA A 1 397 ? 3.972 -6.370 -11.833 1.00 98.50 397 ALA A C 1
ATOM 2988 O O . ALA A 1 397 ? 4.970 -6.719 -11.190 1.00 98.50 397 ALA A O 1
ATOM 2989 N N . ILE A 1 398 ? 3.672 -6.883 -13.028 1.00 98.44 398 ILE A N 1
ATOM 2990 C CA . ILE A 1 398 ? 4.483 -7.872 -13.745 1.00 98.44 398 ILE A CA 1
ATOM 2991 C C . ILE A 1 398 ? 4.989 -7.224 -15.033 1.00 98.44 398 ILE A C 1
ATOM 2993 O O . ILE A 1 398 ? 4.219 -7.025 -15.973 1.00 98.44 398 ILE A O 1
ATOM 2997 N N . ASP A 1 399 ? 6.284 -6.917 -15.094 1.00 97.75 399 ASP A N 1
ATOM 2998 C CA . ASP A 1 399 ? 6.920 -6.486 -16.339 1.00 97.75 399 ASP A CA 1
ATOM 2999 C C . ASP A 1 399 ? 7.479 -7.708 -17.061 1.00 97.75 399 ASP A C 1
ATOM 3001 O O . ASP A 1 399 ? 8.374 -8.389 -16.563 1.00 97.75 399 ASP A O 1
ATOM 3005 N N . CYS A 1 400 ? 6.933 -7.998 -18.239 1.00 97.56 400 CYS A N 1
ATOM 3006 C CA . CYS A 1 400 ? 7.302 -9.161 -19.035 1.00 97.56 400 CYS A CA 1
ATOM 3007 C C . CYS A 1 400 ? 8.116 -8.843 -20.292 1.00 97.56 400 CYS A C 1
ATOM 3009 O O . CYS A 1 400 ? 8.179 -9.682 -21.196 1.00 97.56 400 CYS A O 1
ATOM 3011 N N . HIS A 1 401 ? 8.734 -7.660 -20.373 1.00 97.94 401 HIS A N 1
ATOM 3012 C CA . HIS A 1 401 ? 9.673 -7.292 -21.436 1.00 97.94 401 HIS A CA 1
ATOM 3013 C C . HIS A 1 401 ? 10.940 -6.637 -20.863 1.00 97.94 401 HIS A C 1
ATOM 3015 O O . HIS A 1 401 ? 11.388 -5.579 -21.307 1.00 97.94 401 HIS A O 1
ATOM 3021 N N . VAL A 1 402 ? 11.561 -7.300 -19.892 1.00 98.00 402 VAL A N 1
ATOM 3022 C CA . VAL A 1 402 ? 12.727 -6.761 -19.192 1.00 98.00 402 VAL A CA 1
ATOM 3023 C C . VAL A 1 402 ? 14.030 -7.098 -19.917 1.00 98.00 402 VAL A C 1
ATOM 3025 O O . VAL A 1 402 ? 14.351 -8.254 -20.193 1.00 98.00 402 VAL A O 1
ATOM 3028 N N . HIS A 1 403 ? 14.849 -6.083 -20.171 1.00 98.50 403 HIS A N 1
ATOM 3029 C CA . HIS A 1 403 ? 16.247 -6.283 -20.538 1.00 98.50 403 HIS A CA 1
ATOM 3030 C C . HIS A 1 403 ? 17.106 -6.196 -19.277 1.00 98.50 403 HIS A C 1
ATOM 3032 O O . HIS A 1 403 ? 17.243 -5.116 -18.702 1.00 98.50 403 HIS A O 1
ATOM 3038 N N . PHE A 1 404 ? 17.732 -7.299 -18.858 1.00 98.50 404 PHE A N 1
ATOM 3039 C CA . PHE A 1 404 ? 18.587 -7.326 -17.661 1.00 98.50 404 PHE A CA 1
ATOM 3040 C C . PHE A 1 404 ? 19.974 -6.711 -17.936 1.00 98.50 404 PHE A C 1
ATOM 3042 O O . PHE A 1 404 ? 21.003 -7.388 -17.917 1.00 98.50 404 PHE A O 1
ATOM 3049 N N . ILE A 1 405 ? 19.987 -5.411 -18.252 1.00 98.62 405 ILE A N 1
ATOM 3050 C CA . ILE A 1 405 ? 21.172 -4.625 -18.635 1.00 98.62 405 ILE A CA 1
ATOM 3051 C C . ILE A 1 405 ? 22.045 -4.308 -17.420 1.00 98.62 405 ILE A C 1
ATOM 3053 O O . ILE A 1 405 ? 23.271 -4.336 -17.515 1.00 98.62 405 ILE A O 1
ATOM 3057 N N . CYS A 1 406 ? 21.432 -3.981 -16.288 1.00 98.31 406 CYS A N 1
ATOM 3058 C CA . CYS A 1 406 ? 22.118 -3.655 -15.044 1.00 98.31 406 CYS A CA 1
ATOM 3059 C C . CYS A 1 406 ? 21.210 -3.984 -13.846 1.00 98.31 406 CYS A C 1
ATOM 3061 O O . CYS A 1 406 ? 20.001 -4.040 -14.027 1.00 98.31 406 CYS A O 1
ATOM 3063 N N . PRO A 1 407 ? 21.736 -4.201 -12.630 1.00 98.06 407 PRO A N 1
ATOM 3064 C CA . PRO A 1 407 ? 20.900 -4.503 -11.464 1.00 98.06 407 PRO A CA 1
ATOM 3065 C C . PRO A 1 407 ? 20.075 -3.302 -10.978 1.00 98.06 407 PRO A C 1
ATOM 3067 O O . PRO A 1 407 ? 19.060 -3.487 -10.320 1.00 98.06 407 PRO A O 1
ATOM 3070 N N . GLN A 1 408 ? 20.470 -2.066 -11.310 1.00 98.50 408 GLN A N 1
ATOM 3071 C CA . GLN A 1 408 ? 19.788 -0.859 -10.827 1.00 98.50 408 GLN A CA 1
ATOM 3072 C C . GLN A 1 408 ? 18.321 -0.795 -11.260 1.00 98.50 408 GLN A C 1
ATOM 3074 O O . GLN A 1 408 ? 17.482 -0.338 -10.491 1.00 98.50 408 GLN A O 1
ATOM 3079 N N . LEU A 1 409 ? 18.000 -1.303 -12.453 1.00 97.31 409 LEU A N 1
ATOM 3080 C CA . LEU A 1 409 ? 16.622 -1.341 -12.944 1.00 97.31 409 LEU A CA 1
ATOM 3081 C C . LEU A 1 409 ? 15.709 -2.247 -12.106 1.00 97.31 409 LEU A C 1
ATOM 3083 O O . LEU A 1 409 ? 14.504 -2.043 -12.132 1.00 97.31 409 LEU A O 1
ATOM 3087 N N . ALA A 1 410 ? 16.249 -3.212 -11.351 1.00 97.75 410 ALA A N 1
ATOM 3088 C CA . ALA A 1 410 ? 15.451 -4.019 -10.429 1.00 97.75 410 ALA A CA 1
ATOM 3089 C C . ALA A 1 410 ? 15.002 -3.186 -9.216 1.00 97.75 410 ALA A C 1
ATOM 3091 O O . ALA A 1 410 ? 13.860 -3.295 -8.777 1.00 97.75 410 ALA A O 1
ATOM 3092 N N . TYR A 1 411 ? 15.870 -2.296 -8.722 1.00 97.81 411 TYR A N 1
ATOM 3093 C CA . TYR A 1 411 ? 15.518 -1.358 -7.653 1.00 97.81 411 TYR A CA 1
ATOM 3094 C C . TYR A 1 411 ? 14.496 -0.320 -8.124 1.00 97.81 411 TYR A C 1
ATOM 3096 O O . TYR A 1 411 ? 13.577 0.003 -7.378 1.00 97.81 411 TYR A O 1
ATOM 3104 N N . GLU A 1 412 ? 14.616 0.156 -9.366 1.00 98.19 412 GLU A N 1
ATOM 3105 C CA . GLU A 1 412 ? 13.609 1.044 -9.964 1.00 98.19 412 GLU A CA 1
ATOM 3106 C C . GLU A 1 412 ? 12.283 0.321 -10.241 1.00 98.19 412 GLU A C 1
ATOM 3108 O O . GLU A 1 412 ? 11.207 0.889 -10.071 1.00 98.19 412 GLU A O 1
ATOM 3113 N N . ALA A 1 413 ? 12.334 -0.956 -10.627 1.00 97.62 413 ALA A N 1
ATOM 3114 C CA . ALA A 1 413 ? 11.136 -1.759 -10.824 1.00 97.62 413 ALA A CA 1
ATOM 3115 C C . ALA A 1 413 ? 10.352 -1.887 -9.509 1.00 97.62 413 ALA A C 1
ATOM 3117 O O . ALA A 1 413 ? 9.188 -1.485 -9.451 1.00 97.62 413 ALA A O 1
ATOM 3118 N N . ILE A 1 414 ? 10.994 -2.357 -8.435 1.00 98.25 414 ILE A N 1
ATOM 3119 C CA . ILE A 1 414 ? 10.309 -2.543 -7.150 1.00 98.25 414 ILE A CA 1
ATOM 3120 C C . ILE A 1 414 ? 9.869 -1.223 -6.511 1.00 98.25 414 ILE A C 1
ATOM 3122 O O . ILE A 1 414 ? 8.778 -1.168 -5.946 1.00 98.25 414 ILE A O 1
ATOM 3126 N N . SER A 1 415 ? 10.645 -0.139 -6.655 1.00 98.06 415 SER A N 1
ATOM 3127 C CA . SER A 1 415 ? 10.255 1.187 -6.150 1.00 98.06 415 SER A CA 1
ATOM 3128 C C . SER A 1 415 ? 9.006 1.739 -6.850 1.00 98.06 415 SER A C 1
ATOM 3130 O O . SER A 1 415 ? 8.252 2.497 -6.244 1.00 98.06 415 SER A O 1
ATOM 3132 N N . SER A 1 416 ? 8.759 1.324 -8.098 1.00 97.44 416 SER A N 1
ATOM 3133 C CA . SER A 1 416 ? 7.563 1.672 -8.874 1.00 97.44 416 SER A CA 1
ATOM 3134 C C . SER A 1 416 ? 6.365 0.732 -8.661 1.00 97.44 416 SER A C 1
ATOM 3136 O O . SER A 1 416 ? 5.296 0.978 -9.216 1.00 97.44 416 SER A O 1
ATOM 3138 N N . GLY A 1 417 ? 6.524 -0.334 -7.867 1.00 97.88 417 GLY A N 1
ATOM 3139 C CA . GLY A 1 417 ? 5.475 -1.324 -7.588 1.00 97.88 417 GLY A CA 1
ATOM 3140 C C . GLY A 1 417 ? 5.509 -2.587 -8.460 1.00 97.88 417 GLY A C 1
ATOM 3141 O O . GLY A 1 417 ? 4.585 -3.398 -8.388 1.00 97.88 417 GLY A O 1
ATOM 3142 N N . ILE A 1 418 ? 6.552 -2.799 -9.270 1.00 98.75 418 ILE A N 1
ATOM 3143 C CA . ILE A 1 418 ? 6.765 -4.063 -9.996 1.00 98.75 418 ILE A CA 1
ATOM 3144 C C . ILE A 1 418 ? 7.342 -5.100 -9.036 1.00 98.75 418 ILE A C 1
ATOM 3146 O O . ILE A 1 418 ? 8.347 -4.857 -8.381 1.00 98.75 418 ILE A O 1
ATOM 3150 N N . THR A 1 419 ? 6.735 -6.284 -8.988 1.00 98.75 419 THR A N 1
ATOM 3151 C CA . THR A 1 419 ? 7.189 -7.394 -8.127 1.00 98.75 419 THR A CA 1
ATOM 3152 C C . THR A 1 419 ? 7.674 -8.609 -8.913 1.00 98.75 419 THR A C 1
ATOM 3154 O O . THR A 1 419 ? 8.256 -9.528 -8.342 1.00 98.75 419 THR A O 1
ATOM 3157 N N . THR A 1 420 ? 7.453 -8.624 -10.232 1.00 98.88 420 THR A N 1
ATOM 3158 C CA . THR A 1 420 ? 7.872 -9.715 -11.117 1.00 98.88 420 THR A CA 1
ATOM 3159 C C . THR A 1 420 ? 8.490 -9.164 -12.395 1.00 98.88 420 THR A C 1
ATOM 3161 O O . THR A 1 420 ? 7.903 -8.308 -13.057 1.00 98.88 420 THR A O 1
ATOM 3164 N N . MET A 1 421 ? 9.660 -9.685 -12.758 1.00 98.69 421 MET A N 1
ATOM 3165 C CA . MET A 1 421 ? 10.431 -9.281 -13.929 1.00 98.69 421 MET A CA 1
ATOM 3166 C C . MET A 1 421 ? 10.688 -10.488 -14.832 1.00 98.69 421 MET A C 1
ATOM 3168 O O . MET A 1 421 ? 11.417 -11.410 -14.467 1.00 98.69 421 MET A O 1
ATOM 3172 N N . VAL A 1 422 ? 10.118 -10.474 -16.034 1.00 98.81 422 VAL A N 1
ATOM 3173 C CA . VAL A 1 422 ? 10.319 -11.503 -17.059 1.00 98.81 422 VAL A CA 1
ATOM 3174 C C . VAL A 1 422 ? 10.982 -10.891 -18.288 1.00 98.81 422 VAL A C 1
ATOM 3176 O O . VAL A 1 422 ? 10.539 -9.878 -18.828 1.00 98.81 422 VAL A O 1
ATOM 3179 N N . GLY A 1 423 ? 12.056 -11.517 -18.753 1.00 98.38 423 GLY A N 1
ATOM 3180 C CA . GLY A 1 423 ? 12.818 -11.046 -19.901 1.00 98.38 423 GLY A CA 1
ATOM 3181 C C . GLY A 1 423 ? 14.173 -11.733 -19.990 1.00 98.38 423 GLY A C 1
ATOM 3182 O O . GLY A 1 423 ? 14.295 -12.879 -19.589 1.00 98.38 423 GLY A O 1
ATOM 3183 N N . GLY A 1 424 ? 15.216 -11.085 -20.503 1.00 98.50 424 GLY A N 1
ATOM 3184 C CA . GLY A 1 424 ? 16.516 -11.747 -20.668 1.00 98.50 424 GLY A CA 1
ATOM 3185 C C . GLY A 1 424 ? 17.691 -10.783 -20.720 1.00 98.50 424 GLY A C 1
ATOM 3186 O O . GLY A 1 424 ? 17.531 -9.596 -21.005 1.00 98.50 424 GLY A O 1
ATOM 3187 N N . GLY A 1 425 ? 18.879 -11.292 -20.413 1.00 98.31 425 GLY A N 1
ATOM 3188 C CA . GLY A 1 425 ? 20.100 -10.502 -20.396 1.00 98.31 425 GLY A CA 1
ATOM 3189 C C . GLY A 1 425 ? 21.206 -11.085 -19.531 1.00 98.31 425 GLY A C 1
ATOM 3190 O O . GLY A 1 425 ? 20.984 -11.980 -18.727 1.00 98.31 425 GLY A O 1
ATOM 3191 N N . THR A 1 426 ? 22.411 -10.552 -19.711 1.00 98.44 426 THR A N 1
ATOM 3192 C CA . THR A 1 426 ? 23.632 -10.945 -18.983 1.00 98.44 426 THR A CA 1
ATOM 3193 C C . THR A 1 426 ? 24.443 -9.720 -18.548 1.00 98.44 426 THR A C 1
ATOM 3195 O O . THR A 1 426 ? 25.671 -9.702 -18.650 1.00 98.44 426 THR A O 1
ATOM 3198 N N . GLY A 1 427 ? 23.764 -8.630 -18.183 1.00 98.00 427 GLY A N 1
ATOM 3199 C CA . GLY A 1 427 ? 24.389 -7.324 -17.980 1.00 98.00 427 GLY A CA 1
ATOM 3200 C C . GLY A 1 427 ? 24.546 -6.527 -19.287 1.00 98.00 427 GLY A C 1
ATOM 3201 O O . GLY A 1 427 ? 23.895 -6.840 -20.289 1.00 98.00 427 GLY A O 1
ATOM 3202 N N . PRO A 1 428 ? 25.423 -5.506 -19.338 1.00 98.31 428 PRO A N 1
ATOM 3203 C CA . PRO A 1 428 ? 25.412 -4.468 -20.376 1.00 98.31 428 PRO A CA 1
ATOM 3204 C C . PRO A 1 428 ? 26.057 -4.893 -21.709 1.00 98.31 428 PRO A C 1
ATOM 3206 O O . PRO A 1 428 ? 26.521 -4.055 -22.486 1.00 98.31 428 PRO A O 1
ATOM 3209 N N . ALA A 1 429 ? 26.092 -6.196 -21.994 1.00 98.38 429 ALA A N 1
ATOM 3210 C CA . ALA A 1 429 ? 26.545 -6.733 -23.268 1.00 98.38 429 ALA A CA 1
ATOM 3211 C C . ALA A 1 429 ? 25.648 -6.248 -24.421 1.00 98.38 429 ALA A C 1
ATOM 3213 O O . ALA A 1 429 ? 24.440 -6.078 -24.255 1.00 98.38 429 ALA A O 1
ATOM 3214 N N . HIS A 1 430 ? 26.226 -6.078 -25.615 1.00 97.94 430 HIS A N 1
ATOM 3215 C CA . HIS A 1 430 ? 25.494 -5.621 -26.806 1.00 97.94 430 HIS A CA 1
ATOM 3216 C C . HIS A 1 430 ? 24.247 -6.470 -27.098 1.00 97.94 430 HIS A C 1
ATOM 3218 O O . HIS A 1 430 ? 23.193 -5.918 -27.394 1.00 97.94 430 HIS A O 1
ATOM 3224 N N . GLY A 1 431 ? 24.342 -7.794 -26.921 1.00 97.94 431 GLY A N 1
ATOM 3225 C CA . GLY A 1 431 ? 23.203 -8.699 -27.083 1.00 97.94 431 GLY A CA 1
ATOM 3226 C C . GLY A 1 431 ? 22.040 -8.382 -26.139 1.00 97.94 431 GLY A C 1
ATOM 3227 O O . GLY A 1 431 ? 20.906 -8.318 -26.597 1.00 97.94 431 GLY A O 1
ATOM 3228 N N . THR A 1 432 ? 22.310 -8.130 -24.856 1.00 98.19 432 THR A N 1
ATOM 3229 C CA . THR A 1 432 ? 21.289 -7.755 -23.860 1.00 98.19 432 THR A CA 1
ATOM 3230 C C . THR A 1 432 ? 20.710 -6.372 -24.124 1.00 98.19 432 THR A C 1
ATOM 3232 O O . THR A 1 432 ? 19.508 -6.160 -24.005 1.00 98.19 432 THR A O 1
ATOM 3235 N N . ARG A 1 433 ? 21.568 -5.411 -24.487 1.00 96.62 433 ARG A N 1
ATOM 3236 C CA . ARG A 1 433 ? 21.146 -4.034 -24.782 1.00 96.62 433 ARG A CA 1
ATOM 3237 C C . ARG A 1 433 ? 20.177 -3.968 -25.962 1.00 96.62 433 ARG A C 1
ATOM 3239 O O . ARG A 1 433 ? 19.368 -3.052 -26.004 1.00 96.62 433 ARG A O 1
ATOM 3246 N N . ALA A 1 434 ? 20.268 -4.927 -26.881 1.00 94.75 434 ALA A N 1
ATOM 3247 C CA . ALA A 1 434 ? 19.371 -5.052 -28.022 1.00 94.75 434 ALA A CA 1
ATOM 3248 C C . ALA A 1 434 ? 18.203 -6.015 -27.772 1.00 94.75 434 ALA A C 1
ATOM 3250 O O . ALA A 1 434 ? 17.095 -5.773 -28.227 1.00 94.75 434 ALA A O 1
ATOM 3251 N N . THR A 1 435 ? 18.423 -7.119 -27.052 1.00 97.12 435 THR A N 1
ATOM 3252 C CA . THR A 1 435 ? 17.488 -8.253 -27.025 1.00 97.12 435 THR A CA 1
ATOM 3253 C C . THR A 1 435 ? 17.309 -8.816 -25.616 1.00 97.12 435 THR A C 1
ATOM 3255 O O . THR A 1 435 ? 18.275 -8.963 -24.870 1.00 97.12 435 THR A O 1
ATOM 3258 N N . THR A 1 436 ? 16.083 -9.212 -25.271 1.00 98.00 436 THR A N 1
ATOM 3259 C CA . THR A 1 436 ? 15.760 -9.942 -24.032 1.00 98.00 436 THR A CA 1
ATOM 3260 C C . THR A 1 436 ? 16.201 -11.406 -24.109 1.00 98.00 436 THR A C 1
ATOM 3262 O O . THR A 1 436 ? 15.378 -12.319 -24.116 1.00 98.00 436 THR A O 1
ATOM 3265 N N . CYS A 1 437 ? 17.504 -11.648 -24.229 1.00 98.56 437 CYS A N 1
ATOM 3266 C CA . CYS A 1 437 ? 18.072 -12.991 -24.319 1.00 98.56 437 CYS A CA 1
ATOM 3267 C C . CYS A 1 437 ? 19.143 -13.190 -23.248 1.00 98.56 437 CYS A C 1
ATOM 3269 O O . CYS A 1 437 ? 20.115 -12.438 -23.211 1.00 98.56 437 CYS A O 1
ATOM 3271 N N . THR A 1 438 ? 19.027 -14.261 -22.469 1.00 98.56 438 THR A N 1
ATOM 3272 C CA . THR A 1 438 ? 20.114 -14.821 -21.656 1.00 98.56 438 THR A CA 1
ATOM 3273 C C . THR A 1 438 ? 20.700 -16.018 -22.420 1.00 98.56 438 THR A C 1
ATOM 3275 O O . THR A 1 438 ? 20.115 -17.101 -22.395 1.00 98.56 438 THR A O 1
ATOM 3278 N N . PRO A 1 439 ? 21.776 -15.847 -23.217 1.00 93.38 439 PRO A N 1
ATOM 3279 C CA . PRO A 1 439 ? 22.259 -16.905 -24.100 1.00 93.38 439 PRO A CA 1
ATOM 3280 C C . PRO A 1 439 ? 23.165 -17.905 -23.368 1.00 93.38 439 PRO A C 1
ATOM 3282 O O . PRO A 1 439 ? 24.137 -17.500 -22.747 1.00 93.38 439 PRO A O 1
ATOM 3285 N N . GLY A 1 440 ? 22.943 -19.209 -23.545 1.00 91.44 440 GLY A N 1
ATOM 3286 C CA . GLY A 1 440 ? 23.836 -20.268 -23.045 1.00 91.44 440 GLY A CA 1
ATOM 3287 C C . GLY A 1 440 ? 23.658 -20.613 -21.559 1.00 91.44 440 GLY A C 1
ATOM 3288 O O . GLY A 1 440 ? 23.267 -19.771 -20.751 1.00 91.44 440 GLY A O 1
ATOM 3289 N N . HIS A 1 441 ? 23.943 -21.869 -21.201 1.00 95.62 441 HIS A N 1
ATOM 3290 C CA . HIS A 1 441 ? 23.630 -22.412 -19.873 1.00 95.62 441 HIS A CA 1
ATOM 3291 C C . HIS A 1 441 ? 24.394 -21.723 -18.730 1.00 95.62 441 HIS A C 1
ATOM 3293 O O . HIS A 1 441 ? 23.799 -21.436 -17.699 1.00 95.62 441 HIS A O 1
ATOM 3299 N N . VAL A 1 442 ? 25.673 -21.378 -18.930 1.00 97.94 442 VAL A N 1
ATOM 3300 C CA . VAL A 1 442 ? 26.492 -20.711 -17.897 1.00 97.94 442 VAL A CA 1
ATOM 3301 C C . VAL A 1 442 ? 25.916 -19.347 -17.522 1.00 97.94 442 VAL A C 1
ATOM 3303 O O . VAL A 1 442 ? 25.844 -19.000 -16.349 1.00 97.94 442 VAL A O 1
ATOM 3306 N N . HIS A 1 443 ? 25.481 -18.557 -18.507 1.00 98.38 443 HIS A N 1
ATOM 3307 C CA . HIS A 1 443 ? 24.887 -17.257 -18.211 1.00 98.38 443 HIS A CA 1
ATOM 3308 C C . HIS A 1 443 ? 23.526 -17.395 -17.526 1.00 98.38 443 HIS A C 1
ATOM 3310 O O . HIS A 1 443 ? 23.204 -16.570 -16.680 1.00 98.38 443 HIS A O 1
ATOM 3316 N N . MET A 1 444 ? 22.743 -18.422 -17.871 1.00 98.69 444 MET A N 1
ATOM 3317 C CA . MET A 1 444 ? 21.483 -18.711 -17.187 1.00 98.69 444 MET A CA 1
ATOM 3318 C C . MET A 1 444 ? 21.716 -19.015 -15.705 1.00 98.69 444 MET A C 1
ATOM 3320 O O . MET A 1 444 ? 21.108 -18.378 -14.850 1.00 98.69 444 MET A O 1
ATOM 3324 N N . GLU A 1 445 ? 22.652 -19.919 -15.410 1.00 98.56 445 GLU A N 1
ATOM 3325 C CA . GLU A 1 445 ? 23.041 -20.265 -14.042 1.00 98.56 445 GLU A CA 1
ATOM 3326 C C . GLU A 1 445 ? 23.485 -19.027 -13.248 1.00 98.56 445 GLU A C 1
ATOM 3328 O O . GLU A 1 445 ? 22.986 -18.781 -12.151 1.00 98.56 445 GLU A O 1
ATOM 3333 N N . LEU A 1 446 ? 24.368 -18.207 -13.826 1.00 98.69 446 LEU A N 1
ATOM 3334 C CA . LEU A 1 446 ? 24.876 -17.001 -13.169 1.00 98.69 446 LEU A CA 1
ATOM 3335 C C . LEU A 1 446 ? 23.791 -15.947 -12.936 1.00 98.69 446 LEU A C 1
ATOM 3337 O O . LEU A 1 446 ? 23.823 -15.273 -11.911 1.00 98.69 446 LEU A O 1
ATOM 3341 N N . MET A 1 447 ? 22.844 -15.779 -13.863 1.00 98.75 447 MET A N 1
ATOM 3342 C CA . MET A 1 447 ? 21.748 -14.825 -13.681 1.00 98.75 447 MET A CA 1
ATOM 3343 C C . MET A 1 447 ? 20.795 -15.276 -12.576 1.00 98.75 447 MET A C 1
ATOM 3345 O O . MET A 1 447 ? 20.448 -14.451 -11.739 1.00 98.75 447 MET A O 1
ATOM 3349 N N . LEU A 1 448 ? 20.453 -16.569 -12.523 1.00 98.75 448 LEU A N 1
ATOM 3350 C CA . LEU A 1 448 ? 19.654 -17.144 -11.436 1.00 98.75 448 LEU A CA 1
ATOM 3351 C C . LEU A 1 448 ? 20.334 -16.927 -10.076 1.00 98.75 448 LEU A C 1
ATOM 3353 O O . LEU A 1 448 ? 19.713 -16.395 -9.163 1.00 98.75 448 LEU A O 1
ATOM 3357 N N . GLN A 1 449 ? 21.627 -17.253 -9.968 1.00 98.62 449 GLN A N 1
ATOM 3358 C CA . GLN A 1 449 ? 22.415 -17.026 -8.748 1.00 98.62 449 GLN A CA 1
ATOM 3359 C C . GLN A 1 449 ? 22.510 -15.539 -8.384 1.00 98.62 449 GLN A C 1
ATOM 3361 O O . GLN A 1 449 ? 22.421 -15.175 -7.216 1.00 98.62 449 GLN A O 1
ATOM 3366 N N . SER A 1 450 ? 22.693 -14.663 -9.375 1.00 98.50 450 SER A N 1
ATOM 3367 C CA . SER A 1 450 ? 22.861 -13.226 -9.146 1.00 98.50 450 SER A CA 1
ATOM 3368 C C . SER A 1 450 ? 21.602 -12.548 -8.608 1.00 98.50 450 SER A C 1
ATOM 3370 O O . SER A 1 450 ? 21.725 -11.474 -8.018 1.00 98.50 450 SER A O 1
ATOM 3372 N N . THR A 1 451 ? 20.415 -13.101 -8.858 1.00 98.56 451 THR A N 1
ATOM 3373 C CA . THR A 1 451 ? 19.138 -12.499 -8.452 1.00 98.56 451 THR A CA 1
ATOM 3374 C C . THR A 1 451 ? 18.506 -13.152 -7.225 1.00 98.56 451 THR A C 1
ATOM 3376 O O . THR A 1 451 ? 17.463 -12.682 -6.788 1.00 98.56 451 THR A O 1
ATOM 3379 N N . ASP A 1 452 ? 19.130 -14.185 -6.651 1.00 98.44 452 ASP A N 1
ATOM 3380 C CA . ASP A 1 452 ? 18.559 -15.019 -5.576 1.00 98.44 452 ASP A CA 1
ATOM 3381 C C . ASP A 1 452 ? 18.266 -14.244 -4.272 1.00 98.44 452 ASP A C 1
ATOM 3383 O O . ASP A 1 452 ? 17.372 -14.601 -3.512 1.00 98.44 452 ASP A O 1
ATOM 3387 N N . GLU A 1 453 ? 18.976 -13.136 -4.031 1.00 98.00 453 GLU A N 1
ATOM 3388 C CA . GLU A 1 453 ? 18.784 -12.277 -2.848 1.00 98.00 453 GLU A CA 1
ATOM 3389 C C . GLU A 1 453 ? 17.910 -11.036 -3.118 1.00 98.00 453 GLU A C 1
ATOM 3391 O O . GLU A 1 453 ? 17.679 -10.224 -2.217 1.00 98.00 453 GLU A O 1
ATOM 3396 N N . ILE A 1 454 ? 17.436 -10.842 -4.353 1.00 97.62 454 ILE A N 1
ATOM 3397 C CA . ILE A 1 454 ? 16.608 -9.686 -4.710 1.00 97.62 454 ILE A CA 1
ATOM 3398 C C . ILE A 1 454 ? 15.135 -10.051 -4.463 1.00 97.62 454 ILE A C 1
ATOM 3400 O O . ILE A 1 454 ? 14.680 -11.053 -5.008 1.00 97.62 454 ILE A O 1
ATOM 3404 N N . PRO A 1 455 ? 14.358 -9.252 -3.701 1.00 97.88 455 PRO A N 1
ATOM 3405 C CA . PRO A 1 455 ? 12.974 -9.574 -3.331 1.00 97.88 455 PRO A CA 1
ATOM 3406 C C . PRO A 1 455 ? 11.985 -9.319 -4.486 1.00 97.88 455 PRO A C 1
ATOM 3408 O O . PRO A 1 455 ? 11.063 -8.513 -4.383 1.00 97.88 455 PRO A O 1
ATOM 3411 N N . LEU A 1 456 ? 12.213 -9.989 -5.612 1.00 98.50 456 LEU A N 1
ATOM 3412 C CA . LEU A 1 456 ? 11.444 -9.938 -6.848 1.00 98.50 456 LEU A CA 1
ATOM 3413 C C . LEU A 1 456 ? 11.347 -11.350 -7.424 1.00 98.50 456 LEU A C 1
ATOM 3415 O O . LEU A 1 456 ? 12.276 -12.148 -7.314 1.00 98.50 456 LEU A O 1
ATOM 3419 N N . ASN A 1 457 ? 10.252 -11.640 -8.115 1.00 98.75 457 ASN A N 1
ATOM 3420 C CA . ASN A 1 457 ? 10.154 -12.857 -8.911 1.00 98.75 457 ASN A CA 1
ATOM 3421 C C . ASN A 1 457 ? 10.859 -12.640 -10.259 1.00 98.75 457 ASN A C 1
ATOM 3423 O O . ASN A 1 457 ? 10.614 -11.632 -10.927 1.00 98.75 457 ASN A O 1
ATOM 3427 N N . PHE A 1 458 ? 11.678 -13.596 -10.701 1.00 98.75 458 PHE A N 1
ATOM 3428 C CA . PHE A 1 458 ? 12.409 -13.505 -11.970 1.00 98.75 458 PHE A CA 1
ATOM 3429 C C . PHE A 1 458 ? 12.043 -14.630 -12.936 1.00 98.75 458 PHE A C 1
ATOM 3431 O O . PHE A 1 458 ? 11.951 -15.796 -12.559 1.00 98.75 458 PHE A O 1
ATOM 3438 N N . GLY A 1 459 ? 11.895 -14.278 -14.213 1.00 98.69 459 GLY A N 1
ATOM 3439 C CA . GLY A 1 459 ? 11.822 -15.224 -15.324 1.00 98.69 459 GLY A CA 1
ATOM 3440 C C . GLY A 1 459 ? 12.813 -14.849 -16.421 1.00 98.69 459 GLY A C 1
ATOM 3441 O O . GLY A 1 459 ? 12.741 -13.753 -16.977 1.00 98.69 459 GLY A O 1
ATOM 3442 N N . PHE A 1 460 ? 13.729 -15.757 -16.757 1.00 98.81 460 PHE A N 1
ATOM 3443 C CA . PHE A 1 460 ? 14.734 -15.526 -17.795 1.00 98.81 460 PHE A CA 1
ATOM 3444 C C . PHE A 1 460 ? 14.367 -16.223 -19.110 1.00 98.81 460 PHE A C 1
ATOM 3446 O O . PHE A 1 460 ? 14.035 -17.408 -19.134 1.00 98.81 460 PHE A O 1
ATOM 3453 N N . THR A 1 461 ? 14.478 -15.505 -20.225 1.00 98.81 461 THR A N 1
ATOM 3454 C CA . THR A 1 461 ? 14.213 -16.007 -21.572 1.00 98.81 461 THR A CA 1
ATOM 3455 C C . THR A 1 461 ? 15.507 -16.271 -22.329 1.00 98.81 461 THR A C 1
ATOM 3457 O O . THR A 1 461 ? 16.401 -15.422 -22.408 1.00 98.81 461 THR A O 1
ATOM 3460 N N . GLY A 1 462 ? 15.601 -17.455 -22.930 1.00 98.56 462 GLY A N 1
ATOM 3461 C CA . GLY A 1 462 ? 16.699 -17.833 -23.813 1.00 98.56 462 GLY A CA 1
ATOM 3462 C C . GLY A 1 462 ? 16.576 -17.195 -25.199 1.00 98.56 462 GLY A C 1
ATOM 3463 O O . GLY A 1 462 ? 15.556 -16.603 -25.556 1.00 98.56 462 GLY A O 1
ATOM 3464 N N . LYS A 1 463 ? 17.616 -17.345 -26.023 1.00 98.62 463 LYS A N 1
ATOM 3465 C CA . LYS A 1 463 ? 17.569 -16.944 -27.437 1.00 98.62 463 LYS A CA 1
ATOM 3466 C C . LYS A 1 463 ? 16.844 -18.014 -28.258 1.00 98.62 463 LYS A C 1
ATOM 3468 O O . LYS A 1 463 ? 17.300 -19.151 -28.305 1.00 98.62 463 LYS A O 1
ATOM 3473 N N . GLY A 1 464 ? 15.756 -17.637 -28.926 1.00 97.81 464 GLY A N 1
ATOM 3474 C CA . GLY A 1 464 ? 14.932 -18.517 -29.762 1.00 97.81 464 GLY A CA 1
ATOM 3475 C C . GLY A 1 464 ? 15.323 -18.553 -31.243 1.00 97.81 464 GLY A C 1
ATOM 3476 O O . GLY A 1 464 ? 14.833 -19.397 -31.986 1.00 97.81 464 GLY A O 1
ATOM 3477 N N . ASN A 1 465 ? 16.196 -17.650 -31.699 1.00 98.31 465 ASN A N 1
ATOM 3478 C CA . ASN A 1 465 ? 16.610 -17.561 -33.101 1.00 98.31 465 ASN A CA 1
ATOM 3479 C C . ASN A 1 465 ? 17.554 -18.710 -33.499 1.00 98.31 465 ASN A C 1
ATOM 3481 O O . ASN A 1 465 ? 18.776 -18.569 -33.481 1.00 98.31 465 ASN A O 1
ATOM 3485 N N . SER A 1 466 ? 16.982 -19.856 -33.868 1.00 97.81 466 SER A N 1
ATOM 3486 C CA . SER A 1 466 ? 17.695 -20.987 -34.463 1.00 97.81 466 SER A CA 1
ATOM 3487 C C . SER A 1 466 ? 16.761 -21.784 -35.369 1.00 97.81 466 SER A C 1
ATOM 3489 O O . SER A 1 466 ? 15.642 -22.103 -34.984 1.00 97.81 466 SER A O 1
ATOM 3491 N N . SER A 1 467 ? 17.223 -22.170 -36.560 1.00 98.12 467 SER A N 1
ATOM 3492 C CA . SER A 1 467 ? 16.475 -23.074 -37.455 1.00 98.12 467 SER A CA 1
ATOM 3493 C C . SER A 1 467 ? 16.679 -24.561 -37.120 1.00 98.12 467 SER A C 1
ATOM 3495 O O . SER A 1 467 ? 16.219 -25.432 -37.863 1.00 98.12 467 SER A O 1
ATOM 3497 N N . LYS A 1 468 ? 17.395 -24.866 -36.029 1.00 97.94 468 LYS A N 1
ATOM 3498 C CA . LYS A 1 468 ? 17.625 -26.216 -35.489 1.00 97.94 468 LYS A CA 1
ATOM 3499 C C . LYS A 1 468 ? 17.389 -26.250 -33.970 1.00 97.94 468 LYS A C 1
ATOM 3501 O O . LYS A 1 468 ? 17.653 -25.246 -33.307 1.00 97.94 468 LYS A O 1
ATOM 3506 N N . PRO A 1 469 ? 16.910 -27.373 -33.414 1.00 97.00 469 PRO A N 1
ATOM 3507 C CA . PRO A 1 469 ? 16.424 -27.411 -32.036 1.00 97.00 469 PRO A CA 1
ATOM 3508 C C . PRO A 1 469 ? 17.526 -27.576 -30.978 1.00 97.00 469 PRO A C 1
ATOM 3510 O O . PRO A 1 469 ? 17.301 -27.236 -29.820 1.00 97.00 469 PRO A O 1
ATOM 3513 N N . ASP A 1 470 ? 18.712 -28.072 -31.347 1.00 94.25 470 ASP A N 1
ATOM 3514 C CA . ASP A 1 470 ? 19.727 -28.572 -30.409 1.00 94.25 470 ASP A CA 1
ATOM 3515 C C . ASP A 1 470 ? 20.093 -27.566 -29.302 1.00 94.25 470 ASP A C 1
ATOM 3517 O O . ASP A 1 470 ? 20.007 -27.887 -28.117 1.00 94.25 470 ASP A O 1
ATOM 3521 N N . GLY A 1 471 ? 20.413 -26.319 -29.671 1.00 93.62 471 GLY A N 1
ATOM 3522 C CA . GLY A 1 471 ? 20.749 -25.263 -28.706 1.00 93.62 471 GLY A CA 1
ATOM 3523 C C . GLY A 1 471 ? 19.548 -24.703 -27.931 1.00 93.62 471 GLY A C 1
ATOM 3524 O O . GLY A 1 471 ? 19.724 -24.132 -26.855 1.00 93.62 471 GLY A O 1
ATOM 3525 N N . LEU A 1 472 ? 18.325 -24.876 -28.443 1.00 97.88 472 LEU A N 1
ATOM 3526 C CA . LEU A 1 472 ? 17.105 -24.417 -27.774 1.00 97.88 472 LEU A CA 1
ATOM 3527 C C . LEU A 1 472 ? 16.764 -25.330 -26.591 1.00 97.88 472 LEU A C 1
ATOM 3529 O O . LEU A 1 472 ? 16.441 -24.848 -25.510 1.00 97.88 472 LEU A O 1
ATOM 3533 N N . HIS A 1 473 ? 16.913 -26.646 -26.756 1.00 97.88 473 HIS A N 1
ATOM 3534 C CA . HIS A 1 473 ? 16.713 -27.599 -25.661 1.00 97.88 473 HIS A CA 1
ATOM 3535 C C . HIS A 1 473 ? 17.681 -27.373 -24.496 1.00 97.88 473 HIS A C 1
ATOM 3537 O O . HIS A 1 473 ? 17.296 -27.536 -23.340 1.00 97.88 473 HIS A O 1
ATOM 3543 N N . GLU A 1 474 ? 18.936 -27.024 -24.791 1.00 97.38 474 GLU A N 1
ATOM 3544 C CA . GLU A 1 474 ? 19.962 -26.787 -23.773 1.00 97.38 474 GLU A CA 1
ATOM 3545 C C . GLU A 1 474 ? 19.607 -25.593 -22.883 1.00 97.38 474 GLU A C 1
ATOM 3547 O O . GLU A 1 474 ? 19.622 -25.719 -21.660 1.00 97.38 474 GLU A O 1
ATOM 3552 N N . ILE A 1 475 ? 19.238 -24.454 -23.477 1.00 98.12 475 ILE A N 1
ATOM 3553 C CA . ILE A 1 475 ? 18.963 -23.239 -22.700 1.00 98.12 475 ILE A CA 1
ATOM 3554 C C . ILE A 1 475 ? 17.689 -23.356 -21.853 1.00 98.12 475 ILE A C 1
ATOM 3556 O O . ILE A 1 475 ? 17.646 -22.827 -20.745 1.00 98.12 475 ILE A O 1
ATOM 3560 N N . ILE A 1 476 ? 16.683 -24.097 -22.330 1.00 98.31 476 ILE A N 1
ATOM 3561 C CA . ILE A 1 476 ? 15.467 -24.387 -21.557 1.00 98.31 476 ILE A CA 1
ATOM 3562 C C . ILE A 1 476 ? 15.811 -25.258 -20.348 1.00 98.31 476 ILE A C 1
ATOM 3564 O O . ILE A 1 476 ? 15.476 -24.912 -19.220 1.00 98.31 476 ILE A O 1
ATOM 3568 N N . LYS A 1 477 ? 16.566 -26.345 -20.556 1.00 97.94 477 LYS A N 1
ATOM 3569 C CA . LYS A 1 477 ? 17.019 -27.223 -19.461 1.00 97.94 477 LYS A CA 1
ATOM 3570 C C . LYS A 1 477 ? 17.917 -26.509 -18.451 1.00 97.94 477 LYS A C 1
ATOM 3572 O O . LYS A 1 477 ? 17.955 -26.922 -17.299 1.00 97.94 477 LYS A O 1
ATOM 3577 N N . ALA A 1 478 ? 18.630 -25.468 -18.874 1.00 98.25 478 ALA A N 1
ATOM 3578 C CA . ALA A 1 478 ? 19.456 -24.650 -17.993 1.00 98.25 478 ALA A CA 1
ATOM 3579 C C . ALA A 1 478 ? 18.649 -23.684 -17.106 1.00 98.25 478 ALA A C 1
ATOM 3581 O O . ALA A 1 478 ? 19.220 -23.130 -16.173 1.00 98.25 478 ALA A O 1
ATOM 3582 N N . GLY A 1 479 ? 17.357 -23.469 -17.389 1.00 98.25 479 GLY A N 1
ATOM 3583 C CA . GLY A 1 479 ? 16.475 -22.624 -16.577 1.00 98.25 479 GLY A CA 1
ATOM 3584 C C . GLY A 1 479 ? 15.683 -21.562 -17.343 1.00 98.25 479 GLY A C 1
ATOM 3585 O O . GLY A 1 479 ? 14.971 -20.787 -16.710 1.00 98.25 479 GLY A O 1
ATOM 3586 N N . ALA A 1 480 ? 15.771 -21.491 -18.680 1.00 98.50 480 ALA A N 1
ATOM 3587 C CA . ALA A 1 480 ? 14.928 -20.556 -19.425 1.00 98.50 480 ALA A CA 1
ATOM 3588 C C . ALA A 1 480 ? 13.446 -20.953 -19.337 1.00 98.50 480 ALA A C 1
ATOM 3590 O O . ALA A 1 480 ? 13.072 -22.056 -19.731 1.00 98.50 480 ALA A O 1
ATOM 3591 N N . MET A 1 481 ? 12.599 -20.016 -18.910 1.00 98.56 481 MET A N 1
ATOM 3592 C CA . MET A 1 481 ? 11.138 -20.188 -18.818 1.00 98.56 481 MET A CA 1
ATOM 3593 C C . MET A 1 481 ? 10.387 -19.744 -20.087 1.00 98.56 481 MET A C 1
ATOM 3595 O O . MET A 1 481 ? 9.163 -19.817 -20.166 1.00 98.56 481 MET A O 1
ATOM 3599 N N . GLY A 1 482 ? 11.128 -19.281 -21.094 1.00 98.38 482 GLY A N 1
ATOM 3600 C CA . GLY A 1 482 ? 10.617 -18.824 -22.381 1.00 98.38 482 GLY A CA 1
ATOM 3601 C C . GLY A 1 482 ? 11.747 -18.558 -23.371 1.00 98.38 482 GLY A C 1
ATOM 3602 O O . GLY A 1 482 ? 12.931 -18.597 -23.019 1.00 98.38 482 GLY A O 1
ATOM 3603 N N . LEU A 1 483 ? 11.398 -18.263 -24.620 1.00 98.62 483 LEU A N 1
ATOM 3604 C CA . LEU A 1 483 ? 12.363 -17.931 -25.673 1.00 98.62 483 LEU A CA 1
ATOM 3605 C C . LEU A 1 483 ? 12.023 -16.596 -26.335 1.00 98.62 483 LEU A C 1
ATOM 3607 O O . LEU A 1 483 ? 10.857 -16.286 -26.568 1.00 98.62 483 LEU A O 1
ATOM 3611 N N . LYS A 1 484 ? 13.051 -15.822 -26.691 1.00 98.62 484 LYS A N 1
ATOM 3612 C CA . LYS A 1 484 ? 12.919 -14.590 -27.475 1.00 98.62 484 LYS A CA 1
ATOM 3613 C C . LYS A 1 484 ? 13.401 -14.804 -28.907 1.00 98.62 484 LYS A C 1
ATOM 3615 O O . LYS A 1 484 ? 14.568 -15.123 -29.127 1.00 98.62 484 LYS A O 1
ATOM 3620 N N . LEU A 1 485 ? 12.520 -14.567 -29.872 1.00 98.44 485 LEU A N 1
ATOM 3621 C CA . LEU A 1 485 ? 12.866 -14.322 -31.271 1.00 98.44 485 LEU A CA 1
ATOM 3622 C C . LEU A 1 485 ? 13.104 -12.820 -31.468 1.00 98.44 485 LEU A C 1
ATOM 3624 O O . LEU A 1 485 ? 12.242 -12.013 -31.119 1.00 98.44 485 LEU A O 1
ATOM 3628 N N . HIS A 1 486 ? 14.264 -12.434 -31.991 1.00 98.31 486 HIS A N 1
ATOM 3629 C CA . HIS A 1 486 ? 14.603 -11.038 -32.276 1.00 98.31 486 HIS A CA 1
ATOM 3630 C C . HIS A 1 486 ? 15.275 -10.858 -33.636 1.00 98.31 486 HIS A C 1
ATOM 3632 O O . HIS A 1 486 ? 16.100 -11.689 -34.019 1.00 98.31 486 HIS A O 1
ATOM 3638 N N . GLU A 1 487 ? 14.951 -9.777 -34.350 1.00 96.75 487 GLU A N 1
ATOM 3639 C CA . GLU A 1 487 ? 15.444 -9.560 -35.715 1.00 96.75 487 GLU A CA 1
ATOM 3640 C C . GLU A 1 487 ? 16.963 -9.378 -35.794 1.00 96.75 487 GLU A C 1
ATOM 3642 O O . GLU A 1 487 ? 17.584 -9.942 -36.685 1.00 96.75 487 GLU A O 1
ATOM 3647 N N . ASP A 1 488 ? 17.582 -8.740 -34.796 1.00 96.50 488 ASP A N 1
ATOM 3648 C CA . ASP A 1 488 ? 19.041 -8.655 -34.618 1.00 96.50 488 ASP A CA 1
ATOM 3649 C C . ASP A 1 488 ? 19.749 -10.022 -34.604 1.00 96.50 488 ASP A C 1
ATOM 3651 O O . ASP A 1 488 ? 20.944 -10.114 -34.883 1.00 96.50 488 ASP A O 1
ATOM 3655 N N . TRP A 1 489 ? 19.023 -11.096 -34.274 1.00 97.62 489 TRP A N 1
ATOM 3656 C CA . TRP A 1 489 ? 19.498 -12.481 -34.351 1.00 97.62 489 TRP A CA 1
ATOM 3657 C C . TRP A 1 489 ? 18.871 -13.277 -35.512 1.00 97.62 489 TRP A C 1
ATOM 3659 O O . TRP A 1 489 ? 19.163 -14.463 -35.658 1.00 97.62 489 TRP A O 1
ATOM 3669 N N . GLY A 1 490 ? 18.025 -12.647 -36.330 1.00 97.62 490 GLY A N 1
ATOM 3670 C CA . GLY A 1 490 ? 17.333 -13.207 -37.491 1.00 97.62 490 GLY A CA 1
ATOM 3671 C C . GLY A 1 490 ? 15.977 -13.830 -37.154 1.00 97.62 490 GLY A C 1
ATOM 3672 O O . GLY A 1 490 ? 15.891 -15.029 -36.872 1.00 97.62 490 GLY A O 1
ATOM 3673 N N . THR A 1 491 ? 14.892 -13.052 -37.217 1.00 97.75 491 THR A N 1
ATOM 3674 C CA . THR A 1 491 ? 13.507 -13.538 -37.008 1.00 97.75 491 THR A CA 1
ATOM 3675 C C . THR A 1 491 ? 12.899 -14.042 -38.318 1.00 97.75 491 THR A C 1
ATOM 3677 O O . THR A 1 491 ? 11.906 -13.5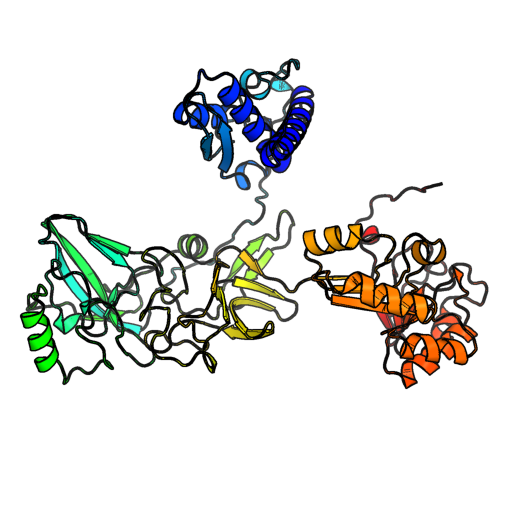27 -38.821 1.00 97.75 491 THR A O 1
ATOM 3680 N N . THR A 1 492 ? 13.521 -15.060 -38.906 1.00 98.38 492 THR A N 1
ATOM 3681 C CA . THR A 1 492 ? 13.080 -15.635 -40.185 1.00 98.38 492 THR A CA 1
ATOM 3682 C C . THR A 1 492 ? 11.976 -16.685 -39.981 1.00 98.38 492 THR A C 1
ATOM 3684 O O . THR A 1 492 ? 11.918 -17.304 -38.913 1.00 98.38 492 THR A O 1
ATOM 3687 N N . PRO A 1 493 ? 11.139 -16.991 -40.996 1.00 98.38 493 PRO A N 1
ATOM 3688 C CA . PRO A 1 493 ? 10.121 -18.046 -40.913 1.00 98.38 493 PRO A CA 1
ATOM 3689 C C . PRO A 1 493 ? 10.651 -19.404 -40.430 1.00 98.38 493 PRO A C 1
ATOM 3691 O O . PRO A 1 493 ? 9.974 -20.103 -39.679 1.00 98.38 493 PRO A O 1
ATOM 3694 N N . ALA A 1 494 ? 11.881 -19.769 -40.808 1.00 98.50 494 ALA A N 1
ATOM 3695 C CA . ALA A 1 494 ? 12.507 -21.017 -40.376 1.00 98.50 494 ALA A CA 1
ATOM 3696 C C . ALA A 1 494 ? 12.869 -21.015 -38.880 1.00 98.50 494 ALA A C 1
ATOM 3698 O O . ALA A 1 494 ? 12.704 -22.033 -38.208 1.00 98.50 494 ALA A O 1
ATOM 3699 N N . ALA A 1 495 ? 13.365 -19.890 -38.355 1.00 98.62 495 ALA A N 1
ATOM 3700 C CA . ALA A 1 495 ? 13.636 -19.736 -36.927 1.00 98.62 495 ALA A CA 1
ATOM 3701 C C . ALA A 1 495 ? 12.335 -19.682 -36.111 1.00 98.62 495 ALA A C 1
ATOM 3703 O O . ALA A 1 495 ? 12.245 -20.325 -35.068 1.00 98.62 495 ALA A O 1
ATOM 3704 N N . ILE A 1 496 ? 11.311 -18.982 -36.615 1.00 98.38 496 ILE A N 1
ATOM 3705 C CA . ILE A 1 496 ? 9.976 -18.919 -36.005 1.00 98.38 496 ILE A CA 1
ATOM 3706 C C . ILE A 1 496 ? 9.386 -20.324 -35.857 1.00 98.38 496 ILE A C 1
ATOM 3708 O O . ILE A 1 496 ? 9.009 -20.724 -34.756 1.00 98.38 496 ILE A O 1
ATOM 3712 N N . ASP A 1 497 ? 9.342 -21.089 -36.950 1.00 98.31 497 ASP A N 1
ATOM 3713 C CA . ASP A 1 497 ? 8.731 -22.418 -36.962 1.00 98.31 497 ASP A CA 1
ATOM 3714 C C . ASP A 1 497 ? 9.434 -23.392 -36.012 1.00 98.31 497 ASP A C 1
ATOM 3716 O O . ASP A 1 497 ? 8.776 -24.129 -35.274 1.00 98.31 497 ASP A O 1
ATOM 3720 N N . MET A 1 498 ? 10.770 -23.376 -36.003 1.00 98.62 498 MET A N 1
ATOM 3721 C CA . MET A 1 498 ? 11.566 -24.230 -35.125 1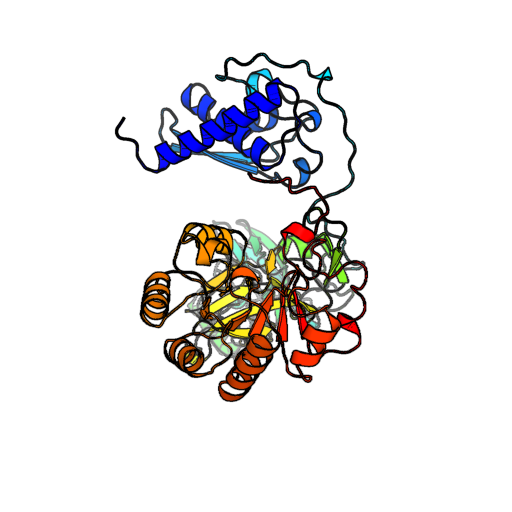.00 98.62 498 MET A CA 1
ATOM 3722 C C . MET A 1 498 ? 11.405 -23.843 -33.653 1.00 98.62 498 MET A C 1
ATOM 3724 O O . MET A 1 498 ? 11.168 -24.716 -32.820 1.00 98.62 498 MET A O 1
ATOM 3728 N N . CYS A 1 499 ? 11.487 -22.550 -33.332 1.00 98.50 499 CYS A N 1
ATOM 3729 C CA . CYS A 1 499 ? 11.335 -22.049 -31.968 1.00 98.50 499 CYS A CA 1
ATOM 3730 C C . CYS A 1 499 ? 9.972 -22.435 -31.380 1.00 98.50 499 CYS A C 1
ATOM 3732 O O . CYS A 1 499 ? 9.917 -23.005 -30.295 1.00 98.50 499 CYS A O 1
ATOM 3734 N N . LEU A 1 500 ? 8.886 -22.224 -32.132 1.00 97.94 500 LEU A N 1
ATOM 3735 C CA . LEU A 1 500 ? 7.538 -22.613 -31.708 1.00 97.94 500 LEU A CA 1
ATOM 3736 C C . LEU A 1 500 ? 7.377 -24.135 -31.579 1.00 97.94 500 LEU A C 1
ATOM 3738 O O . LEU A 1 500 ? 6.727 -24.604 -30.656 1.00 97.94 500 LEU A O 1
ATOM 3742 N N . THR A 1 501 ? 8.009 -24.920 -32.458 1.00 98.44 501 THR A N 1
ATOM 3743 C CA . THR A 1 501 ? 7.999 -26.392 -32.349 1.00 98.44 501 THR A CA 1
ATOM 3744 C C . THR A 1 501 ? 8.675 -26.877 -31.066 1.00 98.44 501 THR A C 1
ATOM 3746 O O . THR A 1 501 ? 8.238 -27.864 -30.479 1.00 98.44 501 THR A O 1
ATOM 3749 N N . VAL A 1 502 ? 9.757 -26.220 -30.634 1.00 98.25 502 VAL A N 1
ATOM 3750 C CA . VAL A 1 502 ? 10.413 -26.530 -29.356 1.00 98.25 502 VAL A CA 1
ATOM 3751 C C . VAL A 1 502 ? 9.580 -26.018 -28.182 1.00 98.25 502 VAL A C 1
ATOM 3753 O O . VAL A 1 502 ? 9.467 -26.720 -27.185 1.00 98.25 502 VAL A O 1
ATOM 3756 N N . ALA A 1 503 ? 8.959 -24.847 -28.302 1.00 96.81 503 ALA A N 1
ATOM 3757 C CA . ALA A 1 503 ? 8.103 -24.292 -27.260 1.00 96.81 503 ALA A CA 1
ATOM 3758 C C . ALA A 1 503 ? 6.936 -25.225 -26.897 1.00 96.81 503 ALA A C 1
ATOM 3760 O O . ALA A 1 503 ? 6.749 -25.516 -25.719 1.00 96.81 503 ALA A O 1
ATOM 3761 N N . ASP A 1 504 ? 6.253 -25.795 -27.898 1.00 97.56 504 ASP A N 1
ATOM 3762 C CA . ASP A 1 504 ? 5.168 -26.771 -27.696 1.00 97.56 504 ASP A CA 1
ATOM 3763 C C . ASP A 1 504 ? 5.631 -28.041 -26.950 1.00 97.56 504 ASP A C 1
ATOM 3765 O O . ASP A 1 504 ? 4.840 -28.691 -26.272 1.00 97.56 504 ASP A O 1
ATOM 3769 N N . GLN A 1 505 ? 6.912 -28.421 -27.058 1.00 98.25 505 GLN A N 1
ATOM 3770 C CA . GLN A 1 505 ? 7.459 -29.600 -26.367 1.00 98.25 505 GLN A CA 1
ATOM 3771 C C . GLN A 1 505 ? 7.740 -29.352 -24.882 1.00 98.25 505 GLN A C 1
ATOM 3773 O O . GLN A 1 505 ? 7.794 -30.310 -24.112 1.00 98.25 505 GLN A O 1
ATOM 3778 N N . TYR A 1 506 ? 7.981 -28.096 -24.500 1.00 97.94 506 TYR A N 1
ATOM 3779 C CA . TYR A 1 506 ? 8.405 -27.705 -23.152 1.00 97.94 506 TYR A CA 1
ATOM 3780 C C . TYR A 1 506 ? 7.350 -26.898 -22.395 1.00 97.94 506 TYR A C 1
ATOM 3782 O O . TYR A 1 506 ? 7.585 -26.585 -21.233 1.00 97.94 506 TYR A O 1
ATOM 3790 N N . ASP A 1 507 ? 6.220 -26.586 -23.037 1.00 98.00 507 ASP A N 1
ATOM 3791 C CA . ASP A 1 507 ? 5.142 -25.757 -22.485 1.00 98.00 507 ASP A CA 1
ATOM 3792 C C . ASP A 1 507 ? 5.648 -24.385 -22.007 1.00 98.00 507 ASP A C 1
ATOM 3794 O O . ASP A 1 507 ? 5.440 -23.957 -20.873 1.00 98.00 507 ASP A O 1
ATOM 3798 N N . ILE A 1 508 ? 6.391 -23.705 -22.887 1.00 97.94 508 ILE A N 1
ATOM 3799 C CA . ILE A 1 508 ? 6.952 -22.376 -22.619 1.00 97.94 508 ILE A CA 1
ATOM 3800 C C . ILE A 1 508 ? 6.449 -21.341 -23.620 1.00 97.94 508 ILE A C 1
ATOM 3802 O O . ILE A 1 508 ? 6.182 -21.638 -24.784 1.00 97.94 508 ILE A O 1
ATOM 3806 N N . GLN A 1 509 ? 6.395 -20.082 -23.191 1.00 97.88 509 GLN A N 1
ATOM 3807 C CA . GLN A 1 509 ? 6.000 -18.979 -24.060 1.00 97.88 509 GLN A CA 1
ATOM 3808 C C . GLN A 1 509 ? 7.144 -18.562 -25.003 1.00 97.88 509 GLN A C 1
ATOM 3810 O O . GLN A 1 509 ? 8.313 -18.483 -24.611 1.00 97.88 509 GLN A O 1
ATOM 3815 N N . VAL A 1 510 ? 6.794 -18.209 -26.245 1.00 97.69 510 VAL A N 1
ATOM 3816 C CA . VAL A 1 510 ? 7.703 -17.535 -27.187 1.00 97.69 510 VAL A CA 1
ATOM 3817 C C . VAL A 1 510 ? 7.323 -16.067 -27.307 1.00 97.69 510 VAL A C 1
ATOM 3819 O O . VAL A 1 510 ? 6.185 -15.739 -27.648 1.00 97.69 510 VAL A O 1
ATOM 3822 N N . ASN A 1 511 ? 8.295 -15.193 -27.063 1.00 96.75 511 ASN A N 1
ATOM 3823 C CA . ASN A 1 511 ? 8.205 -13.753 -27.268 1.00 96.75 511 ASN A CA 1
ATOM 3824 C C . ASN A 1 511 ? 8.876 -13.395 -28.600 1.00 96.75 511 ASN A C 1
ATOM 3826 O O . ASN A 1 511 ? 9.947 -13.924 -28.907 1.00 96.75 511 ASN A O 1
ATOM 3830 N N . ILE A 1 512 ? 8.298 -12.494 -29.394 1.00 96.19 512 ILE A N 1
ATOM 3831 C CA . ILE A 1 512 ? 8.818 -12.161 -30.729 1.00 96.19 512 ILE A CA 1
ATOM 3832 C C . ILE A 1 512 ? 8.947 -10.654 -30.969 1.00 96.19 512 ILE A C 1
ATOM 3834 O O . ILE A 1 512 ? 8.037 -9.875 -30.689 1.00 96.19 512 ILE A O 1
ATOM 3838 N N . HIS A 1 513 ? 10.093 -10.277 -31.533 1.00 93.88 513 HIS A N 1
ATOM 3839 C CA . HIS A 1 513 ? 10.354 -9.045 -32.266 1.00 93.88 513 HIS A CA 1
ATOM 3840 C C . HIS A 1 513 ? 10.589 -9.442 -33.734 1.00 93.88 513 HIS A C 1
ATOM 3842 O O . HIS A 1 513 ? 11.518 -10.200 -34.034 1.00 93.88 513 HIS A O 1
ATOM 3848 N N . THR A 1 514 ? 9.692 -9.004 -34.618 1.00 91.31 514 THR A N 1
ATOM 3849 C CA . THR A 1 514 ? 9.578 -9.455 -36.016 1.00 91.31 514 THR A CA 1
ATOM 3850 C C . THR A 1 514 ? 10.609 -8.816 -36.944 1.00 91.31 514 THR A C 1
ATOM 3852 O O . THR A 1 514 ? 11.254 -7.850 -36.572 1.00 91.31 514 THR A O 1
ATOM 3855 N N . ASP A 1 515 ? 10.748 -9.357 -38.154 1.00 93.62 515 ASP A N 1
ATOM 3856 C CA . ASP A 1 515 ? 11.611 -8.825 -39.219 1.00 93.62 515 ASP A CA 1
ATOM 3857 C C . ASP A 1 515 ? 11.101 -7.457 -39.713 1.00 93.62 515 ASP A C 1
ATOM 3859 O O . ASP A 1 515 ? 10.186 -7.382 -40.536 1.00 93.62 515 ASP A O 1
ATOM 3863 N N . THR A 1 516 ? 11.669 -6.369 -39.187 1.00 85.31 516 THR A N 1
ATOM 3864 C CA . THR A 1 516 ? 11.309 -4.990 -39.559 1.00 85.31 516 THR A CA 1
ATOM 3865 C C . THR A 1 516 ? 11.643 -4.716 -41.023 1.00 85.31 516 THR A C 1
ATOM 3867 O O . THR A 1 516 ? 10.910 -4.016 -41.730 1.00 85.31 516 THR A O 1
ATOM 3870 N N . LEU A 1 517 ? 12.754 -5.281 -41.496 1.00 87.94 517 LEU A N 1
ATOM 3871 C CA . LEU A 1 517 ? 13.273 -5.064 -42.844 1.00 87.94 517 LEU A CA 1
ATOM 3872 C C . LEU A 1 517 ? 12.431 -5.763 -43.916 1.00 87.94 517 LEU A C 1
ATOM 3874 O O . LEU A 1 517 ? 12.510 -5.390 -45.087 1.00 87.94 517 LEU A O 1
ATOM 3878 N N . ASN A 1 518 ? 11.580 -6.714 -43.520 1.00 90.06 518 ASN A N 1
ATOM 3879 C CA . ASN A 1 518 ? 10.874 -7.629 -44.415 1.00 90.06 518 ASN A CA 1
ATOM 3880 C C . ASN A 1 518 ? 11.858 -8.414 -45.298 1.00 90.06 518 ASN A C 1
ATOM 3882 O O . ASN A 1 518 ? 11.556 -8.713 -46.454 1.00 90.06 518 ASN A O 1
ATOM 3886 N N . GLU A 1 519 ? 13.047 -8.721 -44.771 1.00 93.31 519 GLU A N 1
ATOM 3887 C CA . GLU A 1 519 ? 14.115 -9.401 -45.507 1.00 93.31 519 GLU A CA 1
ATOM 3888 C C . GLU A 1 519 ? 13.677 -10.804 -45.939 1.00 93.31 519 GLU A C 1
ATOM 3890 O O . GLU A 1 519 ? 13.868 -11.203 -47.089 1.00 93.31 519 GLU A O 1
ATOM 3895 N N . SER A 1 520 ? 13.046 -11.544 -45.027 1.00 94.69 520 SER A N 1
ATOM 3896 C CA . SER A 1 520 ? 12.533 -12.894 -45.284 1.00 94.69 520 SER A CA 1
ATOM 3897 C C . SER A 1 520 ? 11.073 -12.919 -45.746 1.00 94.69 520 SER A C 1
ATOM 3899 O O . SER A 1 520 ? 10.572 -13.976 -46.136 1.00 94.69 520 SER A O 1
ATOM 3901 N N . GLY A 1 521 ? 10.384 -11.779 -45.697 1.00 91.88 521 GLY A N 1
ATOM 3902 C CA . GLY A 1 521 ? 8.997 -11.621 -46.120 1.00 91.88 521 GLY A CA 1
ATOM 3903 C C . GLY A 1 521 ? 8.242 -10.583 -45.294 1.00 91.88 521 GLY A C 1
ATOM 3904 O O . GLY A 1 521 ? 8.661 -10.193 -44.209 1.00 91.88 521 GLY A O 1
ATOM 3905 N N . PHE A 1 522 ? 7.095 -10.151 -45.815 1.00 88.56 522 PHE A N 1
ATOM 3906 C CA . PHE A 1 522 ? 6.173 -9.275 -45.092 1.00 88.56 522 PHE A CA 1
ATOM 3907 C C . PHE A 1 522 ? 5.482 -9.987 -43.921 1.00 88.56 522 PHE A C 1
ATOM 3909 O O . PHE A 1 522 ? 5.575 -11.207 -43.752 1.00 88.56 522 PHE A O 1
ATOM 3916 N N . VAL A 1 523 ? 4.729 -9.217 -43.139 1.00 86.00 523 VAL A N 1
ATOM 3917 C CA . VAL A 1 523 ? 4.009 -9.667 -41.945 1.00 86.00 523 VAL A CA 1
ATOM 3918 C C . VAL A 1 523 ? 3.156 -10.921 -42.144 1.00 86.00 523 VAL A C 1
ATOM 3920 O O . VAL A 1 523 ? 3.167 -11.800 -41.286 1.00 86.00 523 VAL A O 1
ATOM 3923 N N . GLU A 1 524 ? 2.474 -11.066 -43.276 1.00 88.00 524 GLU A N 1
ATOM 3924 C CA . GLU A 1 524 ? 1.651 -12.234 -43.593 1.00 88.00 524 GLU A CA 1
ATOM 3925 C C . GLU A 1 524 ? 2.467 -13.535 -43.655 1.00 88.00 524 GLU A C 1
ATOM 3927 O O . GLU A 1 524 ? 1.961 -14.599 -43.303 1.00 88.00 524 GLU A O 1
ATOM 3932 N N . HIS A 1 525 ? 3.751 -13.458 -44.016 1.00 93.25 525 HIS A N 1
ATOM 3933 C CA . HIS A 1 525 ? 4.660 -14.605 -44.044 1.00 93.25 525 HIS A CA 1
ATOM 3934 C C . HIS A 1 525 ? 5.127 -14.978 -42.634 1.00 93.25 525 HIS A C 1
ATOM 3936 O O . HIS A 1 525 ? 5.200 -16.159 -42.295 1.00 93.25 525 HIS A O 1
ATOM 3942 N N . THR A 1 526 ? 5.390 -13.975 -41.793 1.00 92.44 526 THR A N 1
ATOM 3943 C CA . THR A 1 526 ? 5.664 -14.163 -40.360 1.00 92.44 526 THR A CA 1
ATOM 3944 C C . THR A 1 526 ? 4.458 -14.809 -39.667 1.00 92.44 526 THR A C 1
ATOM 3946 O O . THR A 1 526 ? 4.618 -15.805 -38.964 1.00 92.44 526 THR A O 1
ATOM 3949 N N . ILE A 1 527 ? 3.242 -14.318 -39.937 1.00 89.69 527 ILE A N 1
ATOM 3950 C CA . ILE A 1 527 ? 1.985 -14.886 -39.425 1.00 89.69 527 ILE A CA 1
ATOM 3951 C C . ILE A 1 527 ? 1.795 -16.332 -39.894 1.00 89.69 527 ILE A C 1
ATOM 3953 O O . ILE A 1 527 ? 1.513 -17.218 -39.084 1.00 89.69 527 ILE A O 1
ATOM 3957 N N . ALA A 1 528 ? 2.013 -16.600 -41.184 1.00 93.12 528 ALA A N 1
ATOM 3958 C CA . ALA A 1 528 ? 1.934 -17.951 -41.730 1.00 93.12 528 ALA A CA 1
ATOM 3959 C C . ALA A 1 528 ? 2.929 -18.913 -41.051 1.00 93.12 528 ALA A C 1
ATOM 3961 O O . ALA A 1 528 ? 2.597 -20.078 -40.819 1.00 93.12 528 ALA A O 1
ATOM 3962 N N . ALA A 1 529 ? 4.120 -18.434 -40.669 1.00 95.62 529 ALA A N 1
ATOM 3963 C CA . ALA A 1 529 ? 5.123 -19.232 -39.962 1.00 95.62 529 ALA A CA 1
ATOM 3964 C C . ALA A 1 529 ? 4.695 -19.634 -38.538 1.00 95.62 529 ALA A C 1
ATOM 3966 O O . ALA A 1 529 ? 5.149 -20.664 -38.030 1.00 95.62 529 ALA A O 1
ATOM 3967 N N . PHE A 1 530 ? 3.775 -18.900 -37.902 1.00 94.94 530 PHE A N 1
ATOM 3968 C CA . PHE A 1 530 ? 3.237 -19.308 -36.601 1.00 94.94 530 PHE A CA 1
ATOM 3969 C C . PHE A 1 530 ? 2.404 -20.581 -36.686 1.00 94.94 530 PHE A C 1
ATOM 3971 O O . PHE A 1 530 ? 2.379 -21.348 -35.725 1.00 94.94 530 PHE A O 1
ATOM 3978 N N . LYS A 1 531 ? 1.750 -20.843 -37.827 1.00 94.88 531 LYS A N 1
ATOM 3979 C CA . LYS A 1 531 ? 0.875 -22.012 -38.040 1.00 94.88 531 LYS A CA 1
ATOM 3980 C C . LYS A 1 531 ? -0.223 -22.141 -36.967 1.00 94.88 531 LYS A C 1
ATOM 3982 O O . LYS A 1 531 ? -0.554 -23.243 -36.544 1.00 94.88 531 LYS A O 1
ATOM 3987 N N . GLY A 1 532 ? -0.756 -21.008 -36.502 1.00 90.62 532 GLY A N 1
ATOM 3988 C CA . GLY A 1 532 ? -1.815 -20.951 -35.485 1.00 90.62 532 GLY A CA 1
ATOM 3989 C C . GLY A 1 532 ? -1.377 -21.241 -34.041 1.00 90.62 532 GLY A C 1
ATOM 3990 O O . GLY A 1 532 ? -2.235 -21.268 -33.159 1.00 90.62 532 GLY A O 1
ATOM 3991 N N . ARG A 1 533 ? -0.076 -21.445 -33.785 1.00 94.81 533 ARG A N 1
ATOM 3992 C CA . ARG A 1 533 ? 0.472 -21.654 -32.433 1.00 94.81 533 ARG A CA 1
ATOM 3993 C C . ARG A 1 533 ? 0.519 -20.356 -31.632 1.00 94.81 533 ARG A C 1
ATOM 3995 O O . ARG A 1 533 ? 0.598 -19.266 -32.202 1.00 94.81 533 ARG A O 1
ATOM 4002 N N . THR A 1 534 ? 0.501 -20.500 -30.311 1.00 92.75 534 THR A N 1
ATOM 4003 C CA . THR A 1 534 ? 0.551 -19.380 -29.371 1.00 92.75 534 THR A CA 1
ATOM 4004 C C . THR A 1 534 ? 1.889 -18.655 -29.457 1.00 92.75 534 THR A C 1
ATOM 4006 O O . THR A 1 534 ? 2.952 -19.269 -29.404 1.00 92.75 534 THR A O 1
ATOM 4009 N N . ILE A 1 535 ? 1.847 -17.327 -29.559 1.00 92.56 535 ILE A N 1
ATOM 4010 C CA . ILE A 1 535 ? 3.041 -16.478 -29.546 1.00 92.56 535 ILE A CA 1
ATOM 4011 C C . ILE A 1 535 ? 2.729 -15.122 -28.911 1.00 92.56 535 ILE A C 1
ATOM 4013 O O . ILE A 1 535 ? 1.606 -14.628 -28.997 1.00 92.56 535 ILE A O 1
ATOM 4017 N N . HIS A 1 536 ? 3.722 -14.514 -28.268 1.00 91.56 536 HIS A N 1
ATOM 4018 C CA . HIS A 1 536 ? 3.603 -13.217 -27.618 1.00 91.56 536 HIS A CA 1
ATOM 4019 C C . HIS A 1 536 ? 4.353 -12.165 -28.436 1.00 91.56 536 HIS A C 1
ATOM 4021 O O . HIS A 1 536 ? 5.583 -12.127 -28.476 1.00 91.56 536 HIS A O 1
ATOM 4027 N N . THR A 1 537 ? 3.604 -11.305 -29.118 1.00 90.31 537 THR A N 1
ATOM 4028 C CA . THR A 1 537 ? 4.161 -10.230 -29.941 1.00 90.31 537 THR A CA 1
ATOM 4029 C C . THR A 1 537 ? 4.469 -9.013 -29.078 1.00 90.31 537 THR A C 1
ATOM 4031 O O . THR A 1 537 ? 3.554 -8.384 -28.536 1.00 90.31 537 THR A O 1
ATOM 4034 N N . TYR A 1 538 ? 5.747 -8.664 -28.966 1.00 85.44 538 TYR A N 1
ATOM 4035 C CA . TYR A 1 538 ? 6.176 -7.464 -28.257 1.00 85.44 538 TYR A CA 1
ATOM 4036 C C . TYR A 1 538 ? 5.935 -6.176 -29.068 1.00 85.44 538 TYR A C 1
ATOM 4038 O O . TYR A 1 538 ? 5.885 -6.203 -30.297 1.00 85.44 538 TYR A O 1
ATOM 4046 N N . HIS A 1 539 ? 5.812 -5.041 -28.357 1.00 79.31 539 HIS A N 1
ATOM 4047 C CA . HIS A 1 539 ? 5.802 -3.647 -28.852 1.00 79.31 539 HIS A CA 1
ATOM 4048 C C . HIS A 1 539 ? 5.116 -3.433 -30.220 1.00 79.31 539 HIS A C 1
ATOM 4050 O O . HIS A 1 539 ? 5.703 -2.911 -31.172 1.00 79.31 539 HIS A O 1
ATOM 4056 N N . ARG A 1 540 ? 3.831 -3.806 -30.302 1.00 61.50 540 ARG A N 1
ATOM 4057 C CA . ARG A 1 540 ? 2.994 -3.705 -31.517 1.00 61.50 540 ARG A CA 1
ATOM 4058 C C . ARG A 1 540 ? 2.887 -2.290 -32.114 1.00 61.50 540 ARG A C 1
ATOM 4060 O O . ARG A 1 540 ? 2.660 -2.153 -33.310 1.00 61.50 540 ARG A O 1
ATOM 4067 N N . CYS A 1 541 ? 2.990 -1.243 -31.291 1.00 47.03 541 CYS A N 1
ATOM 4068 C CA . CYS A 1 541 ? 2.684 0.141 -31.689 1.00 47.03 541 CYS A CA 1
ATOM 4069 C C . CYS A 1 541 ? 3.840 0.866 -32.413 1.00 47.03 541 CYS A C 1
ATOM 4071 O O . CYS A 1 541 ? 3.671 1.990 -32.886 1.00 47.03 541 CYS A O 1
ATOM 4073 N N . TRP A 1 542 ? 5.030 0.269 -32.523 1.00 41.94 542 TRP A N 1
ATOM 4074 C CA . TRP A 1 542 ? 6.156 0.975 -33.131 1.00 41.94 542 TRP A CA 1
ATOM 4075 C C . TRP A 1 542 ? 5.968 1.168 -34.646 1.00 41.94 542 TRP A C 1
ATOM 4077 O O . TRP A 1 542 ? 5.754 0.217 -35.394 1.00 41.94 542 TRP A O 1
ATOM 4087 N N . TRP A 1 543 ? 6.134 2.417 -35.105 1.00 38.00 543 TRP A N 1
ATOM 4088 C CA . TRP A 1 543 ? 6.218 2.809 -36.526 1.00 38.00 543 TRP A CA 1
ATOM 4089 C C . TRP A 1 543 ? 7.296 2.042 -37.312 1.00 38.00 543 TRP A C 1
ATOM 4091 O O . TRP A 1 543 ? 7.273 2.052 -38.539 1.00 38.00 543 TRP A O 1
ATOM 4101 N N . TRP A 1 544 ? 8.230 1.395 -36.610 1.00 36.47 544 TRP A N 1
ATOM 4102 C CA . TRP A 1 544 ? 9.299 0.599 -37.203 1.00 36.47 544 TRP A CA 1
ATOM 4103 C C . TRP A 1 544 ? 8.971 -0.898 -37.255 1.00 36.47 544 TRP A C 1
ATOM 4105 O O . TRP A 1 544 ? 9.363 -1.548 -38.206 1.00 36.47 544 TRP A O 1
ATOM 4115 N N . THR A 1 545 ? 8.221 -1.453 -36.297 1.00 43.00 545 THR A N 1
ATOM 4116 C CA . THR A 1 545 ? 8.057 -2.917 -36.146 1.00 43.00 545 THR A CA 1
ATOM 4117 C C . THR A 1 545 ? 6.883 -3.496 -36.934 1.00 43.00 545 THR A C 1
ATOM 4119 O O . THR A 1 545 ? 6.723 -4.712 -37.017 1.00 43.00 545 THR A O 1
ATOM 4122 N N . CYS A 1 546 ? 6.054 -2.642 -37.538 1.00 39.59 546 CYS A N 1
ATOM 4123 C CA . CYS A 1 546 ? 5.066 -3.061 -38.520 1.00 39.59 546 CYS A CA 1
ATOM 4124 C C . CYS A 1 546 ? 5.587 -2.751 -39.922 1.00 39.59 546 CYS A C 1
ATOM 4126 O O . CYS A 1 546 ? 5.780 -1.583 -40.262 1.00 39.59 546 CYS A O 1
ATOM 4128 N N . SER A 1 547 ? 5.698 -3.785 -40.763 1.00 42.38 547 SER A N 1
ATOM 4129 C CA . SER A 1 547 ? 5.581 -3.647 -42.218 1.00 42.38 547 SER A CA 1
ATOM 4130 C C . SER A 1 547 ? 4.533 -2.570 -42.517 1.00 42.38 547 SER A C 1
ATOM 4132 O O . SER A 1 547 ? 3.401 -2.673 -42.025 1.00 42.38 547 SER A O 1
ATOM 4134 N N . GLY A 1 548 ? 4.925 -1.503 -43.215 1.00 39.44 548 GLY A N 1
ATOM 4135 C CA . GLY A 1 548 ? 4.103 -0.305 -43.364 1.00 39.44 548 GLY A CA 1
ATOM 4136 C C . GLY A 1 548 ? 2.619 -0.612 -43.618 1.00 39.44 548 GLY A C 1
ATOM 4137 O O . GLY A 1 548 ? 2.272 -1.467 -44.426 1.00 39.44 548 GLY A O 1
ATOM 4138 N N . TYR A 1 549 ? 1.750 0.129 -42.926 1.00 42.97 549 TYR A N 1
ATOM 4139 C CA . TYR A 1 549 ? 0.313 0.281 -43.193 1.00 42.97 549 TYR A CA 1
ATOM 4140 C C . TYR A 1 549 ? -0.698 -0.808 -42.767 1.00 42.97 549 TYR A C 1
ATOM 4142 O O . TYR A 1 549 ? -1.886 -0.559 -42.963 1.00 42.97 549 TYR A O 1
ATOM 4150 N N . ASN A 1 550 ? -0.345 -1.933 -42.119 1.00 48.22 550 ASN A N 1
ATOM 4151 C CA . ASN A 1 550 ? -1.353 -2.989 -41.848 1.00 48.22 550 ASN A CA 1
ATOM 4152 C C . ASN A 1 550 ? -1.412 -3.566 -40.412 1.00 48.22 550 ASN A C 1
ATOM 4154 O O . ASN A 1 550 ? -1.340 -4.770 -40.182 1.00 48.22 550 ASN A O 1
ATOM 4158 N N . GLN A 1 551 ? -1.649 -2.703 -39.417 1.00 47.62 551 GLN A N 1
ATOM 4159 C CA . GLN A 1 551 ? -1.802 -3.081 -37.995 1.00 47.62 551 GLN A CA 1
ATOM 4160 C C . GLN A 1 551 ? -3.046 -3.947 -37.678 1.00 47.62 551 GLN A C 1
ATOM 4162 O O . GLN A 1 551 ? -3.136 -4.525 -36.590 1.00 47.62 551 GLN A O 1
ATOM 4167 N N . SER A 1 552 ? -4.014 -4.034 -38.599 1.00 47.56 552 SER A N 1
ATOM 4168 C CA . SER A 1 552 ? -5.318 -4.683 -38.379 1.00 47.56 552 SER A CA 1
ATOM 4169 C C . SER A 1 552 ? -5.312 -6.216 -38.511 1.00 47.56 552 SER A C 1
ATOM 4171 O O . SER A 1 552 ? -6.195 -6.863 -37.947 1.00 47.56 552 SER A O 1
ATOM 4173 N N . LEU A 1 553 ? -4.314 -6.800 -39.190 1.00 52.66 553 LEU A N 1
ATOM 4174 C CA . LEU A 1 553 ? -4.223 -8.248 -39.445 1.00 52.66 553 LEU A CA 1
ATOM 4175 C C . LEU A 1 553 ? -3.944 -9.065 -38.174 1.00 52.66 553 LEU A C 1
ATOM 4177 O O . LEU A 1 553 ? -4.594 -10.080 -37.939 1.00 52.66 553 LEU A O 1
ATOM 4181 N N . TRP A 1 554 ? -3.075 -8.567 -37.292 1.00 52.72 554 TRP A N 1
ATOM 4182 C CA . TRP A 1 554 ? -2.705 -9.244 -36.043 1.00 52.72 554 TRP A CA 1
ATOM 4183 C C . TRP A 1 554 ? -3.882 -9.504 -35.085 1.00 52.72 554 TRP A C 1
ATOM 4185 O O . TRP A 1 554 ? -3.861 -10.472 -34.338 1.00 52.72 554 TRP A O 1
ATOM 4195 N N . CYS A 1 555 ? -4.922 -8.659 -35.105 1.00 47.81 555 CYS A N 1
ATOM 4196 C CA . CYS A 1 555 ? -6.085 -8.786 -34.213 1.00 47.81 555 CYS A CA 1
ATOM 4197 C C . CYS A 1 555 ? -7.155 -9.768 -34.703 1.00 47.81 555 CYS A C 1
ATOM 4199 O O . CYS A 1 555 ? -8.021 -10.135 -33.914 1.00 47.81 555 CYS A O 1
ATOM 4201 N N . LYS A 1 556 ? -7.174 -10.113 -35.997 1.00 46.62 556 LYS A N 1
ATOM 4202 C CA . LYS A 1 556 ? -8.305 -10.833 -36.606 1.00 46.62 556 LYS A CA 1
ATOM 4203 C C . LYS A 1 556 ? -8.044 -12.316 -36.852 1.00 46.62 556 LYS A C 1
ATOM 4205 O O . LYS A 1 556 ? -9.013 -13.055 -36.981 1.00 46.62 556 LYS A O 1
ATOM 4210 N N . GLU A 1 557 ? -6.784 -12.750 -36.910 1.00 45.78 557 GLU A N 1
ATOM 4211 C CA . GLU A 1 557 ? -6.443 -14.087 -37.424 1.00 45.78 557 GLU A CA 1
ATOM 4212 C C . GLU A 1 557 ? -5.497 -14.920 -36.533 1.00 45.78 557 GLU A C 1
ATOM 4214 O O . GLU A 1 557 ? -5.140 -16.030 -36.923 1.00 45.78 557 GLU A O 1
ATOM 4219 N N . CYS A 1 558 ? -5.082 -14.460 -35.342 1.00 47.06 558 CYS A N 1
ATOM 4220 C CA . CYS A 1 558 ? -4.029 -15.144 -34.569 1.00 47.06 558 CYS A CA 1
ATOM 4221 C C . CYS A 1 558 ? -4.375 -15.438 -33.101 1.00 47.06 558 CYS A C 1
ATOM 4223 O O . CYS A 1 558 ? -4.888 -14.581 -32.387 1.00 47.06 558 CYS A O 1
ATOM 4225 N N . ASN A 1 559 ? -3.952 -16.619 -32.627 1.00 58.06 559 ASN A N 1
ATOM 4226 C CA . ASN A 1 559 ? -3.776 -16.970 -31.208 1.00 58.06 559 ASN A CA 1
ATOM 4227 C C . ASN A 1 559 ? -2.565 -16.216 -30.605 1.00 58.06 559 ASN A C 1
ATOM 4229 O O . ASN A 1 559 ? -1.636 -16.824 -30.075 1.00 58.06 559 ASN A O 1
ATOM 4233 N N . SER A 1 560 ? -2.510 -14.892 -30.761 1.00 57.16 560 SER A N 1
ATOM 4234 C CA . SER A 1 560 ? -1.393 -14.060 -30.298 1.00 57.16 560 SER A CA 1
ATOM 4235 C C . SER A 1 560 ? -1.744 -13.300 -29.024 1.00 57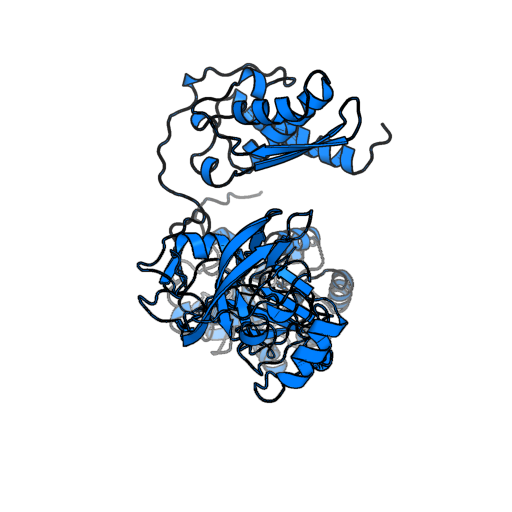.16 560 SER A C 1
ATOM 4237 O O . SER A 1 560 ? -2.764 -12.610 -28.981 1.00 57.16 560 SER A O 1
ATOM 4239 N N . LEU A 1 561 ? -0.853 -13.345 -28.033 1.00 65.19 561 LEU A N 1
ATOM 4240 C CA . LEU A 1 561 ? -0.857 -12.416 -26.903 1.00 65.19 561 LEU A CA 1
ATOM 4241 C C . LEU A 1 561 ? -0.114 -11.139 -27.308 1.00 65.19 561 LEU A C 1
ATOM 4243 O O . LEU A 1 561 ? 0.929 -11.200 -27.962 1.00 65.19 561 LEU A O 1
ATOM 4247 N N . ILE A 1 562 ? -0.655 -9.976 -26.949 1.00 65.31 562 ILE A N 1
ATOM 4248 C CA . ILE A 1 562 ? -0.178 -8.678 -27.443 1.00 65.31 562 ILE A CA 1
ATOM 4249 C C . ILE A 1 562 ? 0.262 -7.813 -26.266 1.00 65.31 562 ILE A C 1
ATOM 4251 O O . ILE A 1 562 ? -0.517 -7.604 -25.342 1.00 65.31 562 ILE A O 1
ATOM 4255 N N . ASN A 1 563 ? 1.469 -7.249 -26.351 1.00 57.06 563 ASN A N 1
ATOM 4256 C CA . ASN A 1 563 ? 1.995 -6.307 -25.363 1.00 57.06 563 ASN A CA 1
ATOM 4257 C C . ASN A 1 563 ? 2.546 -5.031 -26.029 1.00 57.06 563 ASN A C 1
ATOM 4259 O O . ASN A 1 563 ? 3.062 -5.058 -27.154 1.00 57.06 563 ASN A O 1
ATOM 4263 N N . GLN A 1 564 ? 2.429 -3.899 -25.338 1.00 55.34 564 GLN A N 1
ATOM 4264 C CA . GLN A 1 564 ? 2.962 -2.595 -25.734 1.00 55.34 564 GLN A CA 1
ATOM 4265 C C . GLN A 1 564 ? 4.003 -2.130 -24.715 1.00 55.34 564 GLN A C 1
ATOM 4267 O O . GLN A 1 564 ? 3.815 -2.279 -23.516 1.00 55.34 564 GLN A O 1
ATOM 4272 N N . SER A 1 565 ? 5.108 -1.548 -25.185 1.00 56.03 565 SER A N 1
ATOM 4273 C CA . SER A 1 565 ? 6.109 -0.968 -24.287 1.00 56.03 565 SER A CA 1
ATOM 4274 C C . SER A 1 565 ? 5.645 0.391 -23.757 1.00 56.03 565 SER A C 1
ATOM 4276 O O . SER A 1 565 ? 5.051 1.179 -24.502 1.00 56.03 565 SER A O 1
ATOM 4278 N N . ASN A 1 566 ? 6.001 0.710 -22.508 1.00 53.62 566 ASN A N 1
ATOM 4279 C CA . ASN A 1 566 ? 5.599 1.950 -21.825 1.00 53.62 566 ASN A CA 1
ATOM 4280 C C . ASN A 1 566 ? 5.948 3.232 -22.601 1.00 53.62 566 ASN A C 1
ATOM 4282 O O . ASN A 1 566 ? 5.201 4.204 -22.553 1.00 53.62 566 ASN A O 1
ATOM 4286 N N . THR A 1 567 ? 7.017 3.218 -23.405 1.00 41.34 567 THR A N 1
ATOM 4287 C CA . THR A 1 567 ? 7.423 4.342 -24.273 1.00 41.34 567 THR A CA 1
ATOM 4288 C C . THR A 1 567 ? 6.409 4.712 -25.362 1.00 41.34 567 THR A C 1
ATOM 4290 O O . THR A 1 567 ? 6.562 5.751 -25.993 1.00 41.34 567 THR A O 1
ATOM 4293 N N . SER A 1 568 ? 5.392 3.879 -25.603 1.00 40.06 568 SER A N 1
ATOM 4294 C CA . SER A 1 568 ? 4.335 4.122 -26.596 1.00 40.06 568 SER A CA 1
ATOM 4295 C C . SER A 1 568 ? 2.979 4.515 -25.998 1.00 40.06 568 SER A C 1
ATOM 4297 O O . SER A 1 568 ? 2.073 4.861 -26.752 1.00 40.06 568 SER A O 1
ATOM 4299 N N . ILE A 1 569 ? 2.839 4.492 -24.665 1.00 47.19 569 ILE A N 1
ATOM 4300 C CA . ILE A 1 569 ? 1.560 4.726 -23.966 1.00 47.19 569 ILE A CA 1
ATOM 4301 C C . ILE A 1 569 ? 1.180 6.221 -23.961 1.00 47.19 569 ILE A C 1
ATOM 4303 O O . ILE A 1 569 ? 0.000 6.559 -23.913 1.00 47.19 569 ILE A O 1
ATOM 4307 N N . HIS A 1 570 ? 2.153 7.119 -24.157 1.00 30.72 570 HIS A N 1
ATOM 4308 C CA . HIS A 1 570 ? 1.926 8.537 -24.435 1.00 30.72 570 HIS A CA 1
ATOM 4309 C C . HIS A 1 570 ? 2.792 8.981 -25.619 1.00 30.72 570 HIS A C 1
ATOM 4311 O O . HIS A 1 570 ? 4.012 8.834 -25.597 1.00 30.72 570 HIS A O 1
ATOM 4317 N N . PHE A 1 571 ? 2.168 9.508 -26.678 1.00 32.12 571 PHE A N 1
ATOM 4318 C CA . PHE A 1 571 ? 2.878 10.087 -27.821 1.00 32.12 571 PHE A CA 1
ATOM 4319 C C . PHE A 1 571 ? 3.549 11.410 -27.417 1.00 32.12 571 PHE A C 1
ATOM 4321 O O . PHE A 1 571 ? 3.037 12.486 -27.707 1.00 32.12 571 PHE A O 1
ATOM 4328 N N . GLU A 1 572 ? 4.727 11.328 -26.803 1.00 25.27 572 GLU A N 1
ATOM 4329 C CA . GLU A 1 572 ? 5.721 12.399 -26.816 1.00 25.27 572 GLU A CA 1
ATOM 4330 C C . GLU A 1 572 ? 7.075 11.842 -27.271 1.00 25.27 572 GLU A C 1
ATOM 4332 O O . GLU A 1 572 ? 7.642 10.916 -26.700 1.00 25.27 572 GLU A O 1
ATOM 4337 N N . TYR A 1 573 ? 7.536 12.401 -28.391 1.00 30.00 573 TYR A N 1
ATOM 4338 C CA . TYR A 1 573 ? 8.801 12.185 -29.090 1.00 30.00 573 TYR A CA 1
ATOM 4339 C C . TYR A 1 573 ? 9.956 11.635 -28.229 1.00 30.00 573 TYR A C 1
ATOM 4341 O O . TYR A 1 573 ? 10.648 12.393 -27.550 1.00 30.00 573 TYR A O 1
ATOM 4349 N N . CYS A 1 574 ? 10.295 10.353 -28.394 1.00 26.25 574 CYS A N 1
ATOM 4350 C CA . CYS A 1 574 ? 11.638 9.885 -28.058 1.00 26.25 574 CYS A CA 1
ATOM 4351 C C . CYS A 1 574 ? 12.539 10.050 -29.287 1.00 26.25 574 CYS A C 1
ATOM 4353 O O . CYS A 1 574 ? 12.514 9.262 -30.235 1.00 26.25 574 CYS A O 1
ATOM 4355 N N . GLY A 1 575 ? 13.284 11.156 -29.285 1.00 26.28 575 GLY A N 1
ATOM 4356 C CA . GLY A 1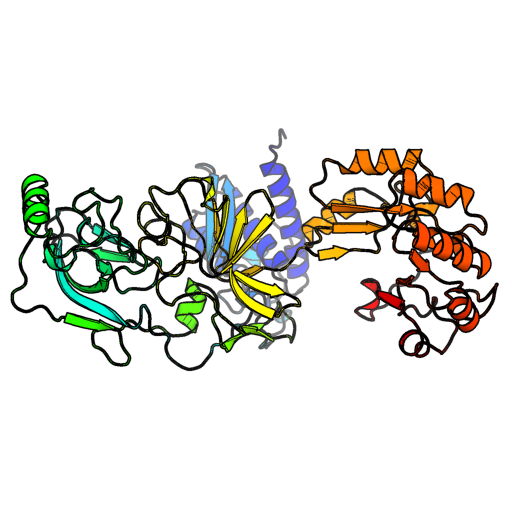 575 ? 14.316 11.466 -30.262 1.00 26.28 575 GLY A CA 1
ATOM 4357 C C . GLY A 1 575 ? 15.442 10.431 -30.276 1.00 26.28 575 GLY A C 1
ATOM 4358 O O . GLY A 1 575 ? 15.733 9.767 -29.283 1.00 26.28 575 GLY A O 1
ATOM 4359 N N . ARG A 1 576 ? 16.071 10.329 -31.448 1.00 28.70 576 ARG A N 1
ATOM 4360 C CA . ARG A 1 576 ? 17.301 9.580 -31.725 1.00 28.70 576 ARG A CA 1
ATOM 4361 C C . ARG A 1 576 ? 18.344 9.762 -30.613 1.00 28.70 576 ARG A C 1
ATOM 4363 O O . ARG A 1 576 ? 18.670 10.896 -30.272 1.00 28.70 576 ARG A O 1
ATOM 4370 N N . ALA A 1 577 ? 18.943 8.664 -30.162 1.00 24.02 577 ALA A N 1
ATOM 4371 C CA . ALA A 1 577 ? 20.282 8.662 -29.573 1.00 24.02 577 ALA A CA 1
ATOM 4372 C C . ALA A 1 577 ? 21.260 8.033 -30.597 1.00 24.02 577 ALA A C 1
ATOM 4374 O O . ALA A 1 577 ? 20.812 7.187 -31.372 1.00 24.02 577 ALA A O 1
ATOM 4375 N N . PRO A 1 578 ? 22.515 8.520 -30.670 1.00 32.78 578 PRO A N 1
ATOM 4376 C CA . PRO A 1 578 ? 23.380 8.518 -31.861 1.00 32.78 578 PRO A CA 1
ATOM 4377 C C . PRO A 1 578 ? 23.878 7.157 -32.351 1.00 32.78 578 PRO A C 1
ATOM 4379 O O . PRO A 1 578 ? 24.050 6.244 -31.512 1.00 32.78 578 PRO A O 1
#

Secondary structure (DSSP, 8-state):
----HHHHHHHHHHHHHHHHHHHHHTTPPB-HHHHHHHHHHHHHHHHHHT---HHHHHHHHTTS--GGGB-TTHHHH-SEEEEEEEETTEEEEEEEESS--SSS--HHHHTTTT-PPPPPGGGS--------TT-EEPPSSEEEESTT-EEEEEEEEE-SSS-EEEETTS-GGGS-TTEEB-TTTTTTEEE-S-TT-EEEE-TT-EEEEEEEE--TT-B--STTSSS-SB--GGGHHHHHHHHHHTT--B---SS-EEEE--TT-TT-EEEEHHHHHHHH---TT-EEE-TTSS-EEE--EE---TT-----STTSSSSBTTTB-SS--TTTB-SEEEEEEEEEETTEEEEEEEEEETTEEEEEE-EE-TTTS--SEE--TT-EEEE-TT-EE-PPEEEEEEE-S-THHHHHHHHTTEEEEEEE-SSS-HHHHH-----SHHHHHHHHHHHTTSSSEEEEEEE---SSSHHHHHHHHTT-SEEEE-GGG---HHHHHHHHHHHHHHT-EEEE---TT-SS--HHHHHHHHTT--EEE--TT-TTTS-TT-TTSTTTS--EEE---GGGSS--------

Organism: NCBI:txid62892